Protein AF-0000000086881041 (afdb_homodimer)

Organism: NCBI:txid248903

Structure (mmCIF, N/CA/C/O backbone):
data_AF-0000000086881041-model_v1
#
loop_
_entity.id
_entity.type
_entity.pdbx_description
1 polymer 'MvdD-like pre-ATP grasp domain-containing protein'
#
loop_
_atom_site.group_PDB
_atom_site.id
_atom_site.type_symbol
_atom_site.label_atom_id
_atom_site.label_alt_id
_atom_site.label_comp_id
_atom_site.label_asym_id
_atom_site.label_entity_id
_atom_site.label_seq_id
_atom_site.pdbx_PDB_ins_code
_atom_site.Cartn_x
_atom_site.Cartn_y
_atom_site.Cartn_z
_atom_site.occupancy
_atom_site.B_iso_or_equiv
_atom_site.auth_seq_id
_atom_site.auth_comp_id
_atom_site.auth_asym_id
_atom_site.auth_atom_id
_atom_site.pdbx_PDB_model_num
ATOM 1 N N . MET A 1 1 ? 28.984 9.031 -11.016 1 72.25 1 MET A N 1
ATOM 2 C CA . MET A 1 1 ? 28.688 7.617 -10.789 1 72.25 1 MET A CA 1
ATOM 3 C C . MET A 1 1 ? 27.203 7.406 -10.477 1 72.25 1 MET A C 1
ATOM 5 O O . MET A 1 1 ? 26.594 8.227 -9.805 1 72.25 1 MET A O 1
ATOM 9 N N . LYS A 1 2 ? 26.5 6.496 -11.297 1 84.38 2 LYS A N 1
ATOM 10 C CA . LYS A 1 2 ? 25.109 6.172 -11.047 1 84.38 2 LYS A CA 1
ATOM 11 C C . LYS A 1 2 ? 24.969 5.215 -9.859 1 84.38 2 LYS A C 1
ATOM 13 O O . LYS A 1 2 ? 25.344 4.039 -9.961 1 84.38 2 LYS A O 1
ATOM 18 N N . ASN A 1 3 ? 24.594 5.758 -8.703 1 89 3 ASN A N 1
ATOM 19 C CA . ASN A 1 3 ? 24.5 4.992 -7.465 1 89 3 ASN A CA 1
ATOM 20 C C . ASN A 1 3 ? 23.125 4.363 -7.289 1 89 3 ASN A C 1
ATOM 22 O O . ASN A 1 3 ? 22.109 5.051 -7.402 1 89 3 ASN A O 1
ATOM 26 N N . ILE A 1 4 ? 23.25 3.047 -7.078 1 95 4 ILE A N 1
ATOM 27 C CA . ILE A 1 4 ? 22.031 2.309 -6.809 1 95 4 ILE A CA 1
ATOM 28 C C . ILE A 1 4 ? 21.891 2.064 -5.309 1 95 4 ILE A C 1
ATOM 30 O O . ILE A 1 4 ? 22.797 1.52 -4.676 1 95 4 ILE A O 1
ATOM 34 N N . LEU A 1 5 ? 20.844 2.559 -4.711 1 96 5 LEU A N 1
ATOM 35 C CA . LEU A 1 5 ? 20.531 2.266 -3.316 1 96 5 LEU A CA 1
ATOM 36 C C . LEU A 1 5 ? 19.703 0.99 -3.203 1 96 5 LEU A C 1
ATOM 38 O O . LEU A 1 5 ? 18.625 0.893 -3.789 1 96 5 LEU A O 1
ATOM 42 N N . VAL A 1 6 ? 20.219 0.013 -2.48 1 97.12 6 VAL A N 1
ATOM 43 C CA . VAL A 1 6 ? 19.453 -1.205 -2.209 1 97.12 6 VAL A CA 1
ATOM 44 C C . VAL A 1 6 ? 18.844 -1.134 -0.811 1 97.12 6 VAL A C 1
ATOM 46 O O . VAL A 1 6 ? 19.562 -0.887 0.169 1 97.12 6 VAL A O 1
ATOM 49 N N . ILE A 1 7 ? 17.578 -1.234 -0.721 1 97.56 7 ILE A N 1
ATOM 50 C CA . ILE A 1 7 ? 16.875 -1.309 0.555 1 97.56 7 ILE A CA 1
ATOM 51 C C . ILE A 1 7 ? 16.438 -2.75 0.823 1 97.56 7 ILE A C 1
ATOM 53 O O . ILE A 1 7 ? 15.602 -3.295 0.106 1 97.56 7 ILE A O 1
ATOM 57 N N . THR A 1 8 ? 17.016 -3.383 1.777 1 97.31 8 THR A N 1
ATOM 58 C CA . THR A 1 8 ? 16.828 -4.805 2.043 1 97.31 8 THR A CA 1
ATOM 59 C C . THR A 1 8 ? 17.203 -5.141 3.482 1 97.31 8 THR A C 1
ATOM 61 O O . THR A 1 8 ? 16.828 -4.418 4.41 1 97.31 8 THR A O 1
ATOM 64 N N . HIS A 1 9 ? 17.812 -6.32 3.686 1 96.69 9 HIS A N 1
ATOM 65 C CA . HIS A 1 9 ? 18.297 -6.742 4.992 1 96.69 9 HIS A CA 1
ATOM 66 C C . HIS A 1 9 ? 19.703 -7.336 4.895 1 96.69 9 HIS A C 1
ATOM 68 O O . HIS A 1 9 ? 20.172 -7.664 3.799 1 96.69 9 HIS A O 1
ATOM 74 N N . SER A 1 10 ? 20.312 -7.57 6.004 1 96.31 10 SER A N 1
ATOM 75 C CA . SER A 1 10 ? 21.719 -7.906 6.066 1 96.31 10 SER A CA 1
ATOM 76 C C . SER A 1 10 ? 21.984 -9.32 5.551 1 96.31 10 SER A C 1
ATOM 78 O O . SER A 1 10 ? 23.094 -9.633 5.117 1 96.31 10 SER A O 1
ATOM 80 N N . LYS A 1 11 ? 20.953 -10.148 5.5 1 96.12 11 LYS A N 1
ATOM 81 C CA . LYS A 1 11 ? 21.141 -11.547 5.129 1 96.12 11 LYS A CA 1
ATOM 82 C C . LYS A 1 11 ? 20.672 -11.797 3.697 1 96.12 11 LYS A C 1
ATOM 84 O O . LYS A 1 11 ? 20.484 -12.945 3.299 1 96.12 11 LYS A O 1
ATOM 89 N N . ASP A 1 12 ? 20.484 -10.742 2.984 1 96.31 12 ASP A N 1
ATOM 90 C CA . ASP A 1 12 ? 20.047 -10.898 1.601 1 96.31 12 ASP A CA 1
ATOM 91 C C . ASP A 1 12 ? 21.203 -11.336 0.704 1 96.31 12 ASP A C 1
ATOM 93 O O . ASP A 1 12 ? 21.953 -10.5 0.203 1 96.31 12 ASP A O 1
ATOM 97 N N . TYR A 1 13 ? 21.234 -12.57 0.403 1 96.75 13 TYR A N 1
ATOM 98 C CA . TYR A 1 13 ? 22.328 -13.164 -0.373 1 96.75 13 TYR A CA 1
ATOM 99 C C . TYR A 1 13 ? 22.297 -12.664 -1.813 1 96.75 13 TYR A C 1
ATOM 101 O O . TYR A 1 13 ? 23.344 -12.492 -2.436 1 96.75 13 TYR A O 1
ATOM 109 N N . THR A 1 14 ? 21.156 -12.438 -2.342 1 97.25 14 THR A N 1
ATOM 110 C CA . THR A 1 14 ? 21.031 -11.945 -3.707 1 97.25 14 THR A CA 1
ATOM 111 C C . THR A 1 14 ? 21.719 -10.594 -3.861 1 97.25 14 THR A C 1
ATOM 113 O O . THR A 1 14 ? 22.438 -10.359 -4.84 1 97.25 14 THR A O 1
ATOM 116 N N . VAL A 1 15 ? 21.578 -9.742 -2.9 1 96.81 15 VAL A N 1
ATOM 117 C CA . VAL A 1 15 ? 22.172 -8.414 -2.971 1 96.81 15 VAL A CA 1
ATOM 118 C C . VAL A 1 15 ? 23.688 -8.531 -2.785 1 96.81 15 VAL A C 1
ATOM 120 O O . VAL A 1 15 ? 24.453 -7.809 -3.432 1 96.81 15 VAL A O 1
ATOM 123 N N . THR A 1 16 ? 24.125 -9.461 -1.889 1 97 16 THR A N 1
ATOM 124 C CA . THR A 1 16 ? 25.562 -9.703 -1.746 1 97 16 THR A CA 1
ATOM 125 C C . THR A 1 16 ? 26.172 -10.109 -3.082 1 97 16 THR A C 1
ATOM 127 O O . THR A 1 16 ? 27.25 -9.641 -3.445 1 97 16 THR A O 1
ATOM 130 N N . TYR A 1 17 ? 25.469 -10.938 -3.781 1 97.19 17 TYR A N 1
ATOM 131 C CA . TYR A 1 17 ? 25.891 -11.375 -5.109 1 97.19 17 TYR A CA 1
ATOM 132 C C . TYR A 1 17 ? 25.984 -10.188 -6.062 1 97.19 17 TYR A C 1
ATOM 134 O O . TYR A 1 17 ? 26.984 -10.039 -6.777 1 97.19 17 TYR A O 1
ATOM 142 N N . LEU A 1 18 ? 25.016 -9.305 -6.117 1 96.88 18 LEU A N 1
ATOM 143 C CA . LEU A 1 18 ? 24.984 -8.141 -6.996 1 96.88 18 LEU A CA 1
ATOM 144 C C . LEU A 1 18 ? 26.109 -7.18 -6.66 1 96.88 18 LEU A C 1
ATOM 146 O O . LEU A 1 18 ? 26.75 -6.625 -7.559 1 96.88 18 LEU A O 1
ATOM 150 N N . GLU A 1 19 ? 26.359 -6.984 -5.367 1 95.44 19 GLU A N 1
ATOM 151 C CA . GLU A 1 19 ? 27.422 -6.09 -4.91 1 95.44 19 GLU A CA 1
ATOM 152 C C . GLU A 1 19 ? 28.797 -6.566 -5.387 1 95.44 19 GLU A C 1
ATOM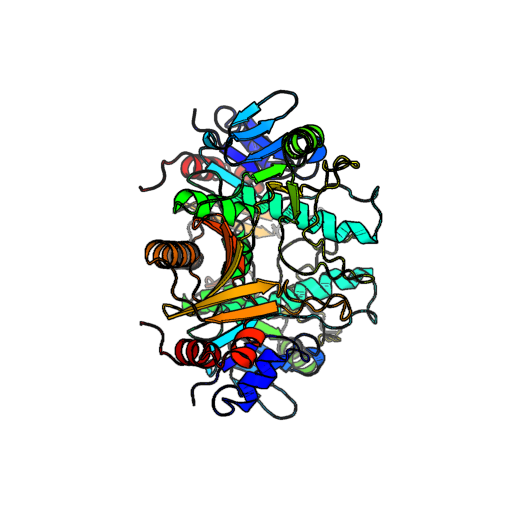 154 O O . GLU A 1 19 ? 29.656 -5.75 -5.719 1 95.44 19 GLU A O 1
ATOM 159 N N . LYS A 1 20 ? 28.969 -7.816 -5.359 1 95.88 20 LYS A N 1
ATOM 160 C CA . LYS A 1 20 ? 30.25 -8.383 -5.805 1 95.88 20 LYS A CA 1
ATOM 161 C C . LYS A 1 20 ? 30.391 -8.273 -7.316 1 95.88 20 LYS A C 1
ATOM 163 O O . LYS A 1 20 ? 31.453 -7.863 -7.812 1 95.88 20 LYS A O 1
ATOM 168 N N . LYS A 1 21 ? 29.375 -8.602 -8.023 1 95.88 21 LYS A N 1
ATOM 169 C CA . LYS A 1 21 ? 29.422 -8.656 -9.484 1 95.88 21 LYS A CA 1
ATOM 170 C C . LYS A 1 21 ? 29.422 -7.254 -10.086 1 95.88 21 LYS A C 1
ATOM 172 O O . LYS A 1 21 ? 30.031 -7.02 -11.133 1 95.88 21 LYS A O 1
ATOM 177 N N . TYR A 1 22 ? 28.734 -6.344 -9.453 1 95.69 22 TYR A N 1
ATOM 178 C CA . TYR A 1 22 ? 28.562 -4.992 -9.969 1 95.69 22 TYR A CA 1
ATOM 179 C C . TYR A 1 22 ? 29.016 -3.959 -8.945 1 95.69 22 TYR A C 1
ATOM 181 O O . TYR A 1 22 ? 28.312 -2.98 -8.688 1 95.69 22 TYR A O 1
ATOM 189 N N . SER A 1 23 ? 30.094 -4.09 -8.359 1 92.12 23 SER A N 1
ATOM 190 C CA . SER A 1 23 ? 30.609 -3.312 -7.234 1 92.12 23 SER A CA 1
ATOM 191 C C . SER A 1 23 ? 30.656 -1.824 -7.562 1 92.12 23 SER A C 1
ATOM 193 O O . SER A 1 23 ? 30.516 -0.982 -6.676 1 92.12 23 SER A O 1
ATOM 195 N N . GLU A 1 24 ? 30.719 -1.473 -8.797 1 91 24 GLU A N 1
ATOM 196 C CA . GLU A 1 24 ? 30.812 -0.078 -9.219 1 91 24 GLU A CA 1
ATOM 197 C C . GLU A 1 24 ? 29.484 0.646 -9.023 1 91 24 GLU A C 1
ATOM 199 O O . GLU A 1 24 ? 29.453 1.865 -8.844 1 91 24 GLU A O 1
ATOM 204 N N . PHE A 1 25 ? 28.422 -0.096 -9.016 1 89.25 25 PHE A N 1
ATOM 205 C CA . PHE A 1 25 ? 27.094 0.539 -9.031 1 89.25 25 PHE A CA 1
ATOM 206 C C . PHE A 1 25 ? 26.375 0.325 -7.703 1 89.25 25 PHE A C 1
ATOM 208 O O . PHE A 1 25 ? 25.516 1.114 -7.328 1 89.25 25 PHE A O 1
ATOM 215 N N . PHE A 1 26 ? 26.625 -0.799 -7.066 1 85.62 26 PHE A N 1
ATOM 216 C CA . PHE A 1 26 ? 25.969 -1.157 -5.82 1 85.62 26 PHE A CA 1
ATOM 217 C C . PHE A 1 26 ? 26.797 -0.728 -4.617 1 85.62 26 PHE A C 1
ATOM 219 O O . PHE A 1 26 ? 27.344 -1.569 -3.902 1 85.62 26 PHE A O 1
ATOM 226 N N . THR A 1 27 ? 26.719 0.607 -4.34 1 75.56 27 THR A N 1
ATOM 227 C CA . THR A 1 27 ? 27.609 1.139 -3.314 1 75.56 27 THR A CA 1
ATOM 228 C C . THR A 1 27 ? 26.844 1.46 -2.039 1 75.56 27 THR A C 1
ATOM 230 O O . THR A 1 27 ? 27.438 1.771 -1.006 1 75.56 27 THR A O 1
ATOM 233 N N . LEU A 1 28 ? 25.547 1.315 -2.105 1 87.44 28 LEU A N 1
ATOM 234 C CA . LEU A 1 28 ? 24.766 1.685 -0.928 1 87.44 28 LEU A CA 1
ATOM 235 C C . LEU A 1 28 ? 23.719 0.625 -0.617 1 87.44 28 LEU A C 1
ATOM 237 O O . LEU A 1 28 ? 22.844 0.354 -1.441 1 87.44 28 LEU A O 1
ATOM 241 N N . ARG A 1 29 ? 23.891 -0.01 0.451 1 93.81 29 ARG A N 1
ATOM 242 C CA . ARG A 1 29 ? 22.922 -0.977 0.95 1 93.81 29 ARG A CA 1
ATOM 243 C C . ARG A 1 29 ? 22.359 -0.542 2.299 1 93.81 29 ARG A C 1
ATOM 245 O O . ARG A 1 29 ? 23.109 -0.238 3.225 1 93.81 29 ARG A O 1
ATOM 252 N N . LEU A 1 30 ? 21.125 -0.328 2.367 1 95.81 30 LEU A N 1
ATOM 253 C CA . LEU A 1 30 ? 20.422 -0.024 3.609 1 95.81 30 LEU A CA 1
ATOM 254 C C . LEU A 1 30 ? 19.781 -1.277 4.191 1 95.81 30 LEU A C 1
ATOM 256 O O . LEU A 1 30 ? 18.75 -1.729 3.709 1 95.81 30 LEU A O 1
ATOM 260 N N . ASN A 1 31 ? 20.453 -1.871 5.203 1 96.31 31 ASN A N 1
ATOM 261 C CA . ASN A 1 31 ? 19.922 -3.027 5.918 1 96.31 31 ASN A CA 1
ATOM 262 C C . ASN A 1 31 ? 18.938 -2.611 7.004 1 96.31 31 ASN A C 1
ATOM 264 O O . ASN A 1 31 ? 19.344 -2.193 8.094 1 96.31 31 ASN A O 1
ATOM 268 N N . ILE A 1 32 ? 17.688 -2.857 6.746 1 95.88 32 ILE A N 1
ATOM 269 C CA . ILE A 1 32 ? 16.641 -2.352 7.645 1 95.88 32 ILE A CA 1
ATOM 270 C C . ILE A 1 32 ? 16.703 -3.109 8.969 1 95.88 32 ILE A C 1
ATOM 272 O O . ILE A 1 32 ? 16.406 -2.545 10.023 1 95.88 32 ILE A O 1
ATOM 276 N N . ASP A 1 33 ? 17.094 -4.398 8.961 1 95.19 33 ASP A N 1
ATOM 277 C CA . ASP A 1 33 ? 17.234 -5.18 10.188 1 95.19 33 ASP A CA 1
ATOM 278 C C . ASP A 1 33 ? 18.328 -4.617 11.086 1 95.19 33 ASP A C 1
ATOM 280 O O . ASP A 1 33 ? 18.422 -4.977 12.258 1 95.19 33 ASP A O 1
ATOM 284 N N . GLN A 1 34 ? 19.188 -3.744 10.523 1 95.38 34 GLN A N 1
ATOM 285 C CA . GLN A 1 34 ? 20.25 -3.066 11.25 1 95.38 34 GLN A CA 1
ATOM 286 C C . GLN A 1 34 ? 20.109 -1.551 11.141 1 95.38 34 GLN A C 1
ATOM 288 O O . GLN A 1 34 ? 21.109 -0.841 10.992 1 95.38 34 GLN A O 1
ATOM 293 N N . ILE A 1 35 ? 18.891 -1.107 11.195 1 94.69 35 ILE A N 1
ATOM 294 C CA . ILE A 1 35 ? 18.578 0.294 10.945 1 94.69 35 ILE A CA 1
ATOM 295 C C . ILE A 1 35 ? 19.328 1.181 11.938 1 94.69 35 ILE A C 1
ATOM 297 O O . ILE A 1 35 ? 19.672 2.322 11.625 1 94.69 35 ILE A O 1
ATOM 301 N N . ASN A 1 36 ? 19.594 0.686 13.141 1 92.31 36 ASN A N 1
ATOM 302 C CA . ASN A 1 36 ? 20.266 1.448 14.195 1 92.31 36 ASN A CA 1
ATOM 303 C C . ASN A 1 36 ? 21.719 1.738 13.836 1 92.31 36 ASN A C 1
ATOM 305 O O . ASN A 1 36 ? 22.359 2.564 14.477 1 92.31 36 ASN A O 1
ATOM 309 N N . SER A 1 37 ? 22.219 1.132 12.797 1 93 37 SER A N 1
ATOM 310 C CA . SER A 1 37 ? 23.594 1.361 12.367 1 93 37 SER A CA 1
ATOM 311 C C . SER A 1 37 ? 23.688 2.514 11.375 1 93 37 SER A C 1
ATOM 313 O O . SER A 1 37 ? 24.766 2.865 10.906 1 93 37 SER A O 1
ATOM 315 N N . TYR A 1 38 ? 22.578 3.127 11.062 1 94.69 38 TYR A N 1
ATOM 316 C CA . TYR A 1 38 ? 22.5 4.203 10.086 1 94.69 38 TYR A CA 1
ATOM 317 C C . TYR A 1 38 ? 21.953 5.48 10.711 1 94.69 38 TYR A C 1
ATOM 319 O O . TYR A 1 38 ? 21.172 5.426 11.656 1 94.69 38 TYR A O 1
ATOM 327 N N . GLN A 1 39 ? 22.469 6.551 10.242 1 95.5 39 GLN A N 1
ATOM 328 C CA . GLN A 1 39 ? 21.844 7.852 10.461 1 95.5 39 GLN A CA 1
ATOM 329 C C . GLN A 1 39 ? 21.125 8.336 9.211 1 95.5 39 GLN A C 1
ATOM 331 O O . GLN A 1 39 ? 21.75 8.594 8.18 1 95.5 39 GLN A O 1
ATOM 336 N N . ILE A 1 40 ? 19.844 8.422 9.336 1 96.81 40 ILE A N 1
ATOM 337 C CA . ILE A 1 40 ? 19.031 8.852 8.195 1 96.81 40 ILE A CA 1
ATOM 338 C C . ILE A 1 40 ? 18.391 10.203 8.5 1 96.81 40 ILE A C 1
ATOM 340 O O . ILE A 1 40 ? 17.734 10.367 9.531 1 96.81 40 ILE A O 1
ATOM 344 N N . ASN A 1 41 ? 18.609 11.133 7.652 1 96.75 41 ASN A N 1
ATOM 345 C CA . ASN A 1 41 ? 18.016 12.461 7.754 1 96.75 41 ASN A CA 1
ATOM 346 C C . ASN A 1 41 ? 17.297 12.852 6.465 1 96.75 41 ASN A C 1
ATOM 348 O O . ASN A 1 41 ? 17.859 12.75 5.379 1 96.75 41 ASN A O 1
ATOM 352 N N . ILE A 1 42 ? 16.078 13.227 6.59 1 96.81 42 ILE A N 1
ATOM 353 C CA . ILE A 1 42 ? 15.312 13.789 5.488 1 96.81 42 ILE A CA 1
ATOM 354 C C . ILE A 1 42 ? 14.781 15.164 5.883 1 96.81 42 ILE A C 1
ATOM 356 O O . ILE A 1 42 ? 13.914 15.273 6.754 1 96.81 42 ILE A O 1
ATOM 360 N N . SER A 1 43 ? 15.305 16.141 5.316 1 92 43 SER A N 1
ATOM 361 C CA . SER A 1 43 ? 14.906 17.516 5.605 1 92 43 SER A CA 1
ATOM 362 C C . SER A 1 43 ? 14.836 18.359 4.332 1 92 43 SER A C 1
ATOM 364 O O . SER A 1 43 ? 15.164 17.875 3.246 1 92 43 SER A O 1
ATOM 366 N N . ASP A 1 44 ? 14.312 19.562 4.488 1 81.25 44 ASP A N 1
ATOM 367 C CA . ASP A 1 44 ? 14.266 20.484 3.367 1 81.25 44 ASP A CA 1
ATOM 368 C C . ASP A 1 44 ? 15.672 20.953 2.979 1 81.25 44 ASP A C 1
ATOM 370 O O . ASP A 1 44 ? 15.945 21.188 1.799 1 81.25 44 ASP A O 1
ATOM 374 N N . ALA A 1 45 ? 16.469 21.062 3.99 1 78.56 45 ALA A N 1
ATOM 375 C CA . ALA A 1 45 ? 17.797 21.609 3.777 1 78.56 45 ALA A CA 1
ATOM 376 C C . ALA A 1 45 ? 18.766 20.547 3.289 1 78.56 45 ALA A C 1
ATOM 378 O O . ALA A 1 45 ? 19.594 20.797 2.408 1 78.56 45 ALA A O 1
ATOM 379 N N . TYR A 1 46 ? 18.672 19.375 3.84 1 85.94 46 TYR A N 1
ATOM 380 C CA . TYR A 1 46 ? 19.562 18.297 3.459 1 85.94 46 TYR A CA 1
ATOM 381 C C . TYR A 1 46 ? 18.906 16.938 3.699 1 85.94 46 TYR A C 1
ATOM 383 O O . TYR A 1 46 ? 18.062 16.797 4.582 1 85.94 46 TYR A O 1
ATOM 391 N N . SER A 1 47 ? 19.172 15.93 2.914 1 94.12 47 SER A N 1
ATOM 392 C CA . SER A 1 47 ? 18.766 14.547 3.094 1 94.12 47 SER A CA 1
ATOM 393 C C . SER A 1 47 ? 19.922 13.586 2.826 1 94.12 47 SER A C 1
ATOM 395 O O . SER A 1 47 ? 20.531 13.617 1.747 1 94.12 47 SER A O 1
ATOM 397 N N . ASN A 1 48 ? 20.234 12.82 3.852 1 96 48 ASN A N 1
ATOM 398 C CA . ASN A 1 48 ? 21.375 11.93 3.699 1 96 48 ASN A CA 1
ATOM 399 C C . ASN A 1 48 ? 21.219 10.672 4.551 1 96 48 ASN A C 1
ATOM 401 O O . ASN A 1 48 ? 20.344 10.602 5.414 1 96 48 ASN A O 1
ATOM 405 N N . ILE A 1 49 ? 21.938 9.711 4.23 1 95.25 49 ILE A N 1
ATOM 406 C CA . ILE A 1 49 ? 22.188 8.508 5.02 1 95.25 49 ILE A CA 1
ATOM 407 C C . ILE A 1 49 ? 23.672 8.43 5.383 1 95.25 49 ILE A C 1
ATOM 409 O O . ILE A 1 49 ? 24.547 8.453 4.504 1 95.25 49 ILE A O 1
ATOM 413 N N . ILE A 1 50 ? 23.906 8.398 6.672 1 94.62 50 ILE A N 1
ATOM 414 C CA . ILE A 1 50 ? 25.281 8.352 7.152 1 94.62 50 ILE A CA 1
ATOM 415 C C . ILE A 1 50 ? 25.562 7.004 7.82 1 94.62 50 ILE A C 1
ATOM 417 O O . ILE A 1 50 ? 24.734 6.52 8.609 1 94.62 50 ILE A O 1
ATOM 421 N N . THR A 1 51 ? 26.594 6.398 7.395 1 90.56 51 THR A N 1
ATOM 422 C CA . THR A 1 51 ? 27.141 5.219 8.055 1 90.56 51 THR A CA 1
ATOM 423 C C . THR A 1 51 ? 28.516 5.512 8.633 1 90.56 51 THR A C 1
ATOM 425 O O . THR A 1 51 ? 28.984 6.652 8.586 1 90.56 51 THR A O 1
ATOM 428 N N . ASP A 1 52 ? 29.094 4.441 9.234 1 87 52 ASP A N 1
ATOM 429 C CA . ASP A 1 52 ? 30.453 4.613 9.758 1 87 52 ASP A CA 1
ATOM 430 C C . ASP A 1 52 ? 31.438 4.906 8.625 1 87 52 ASP A C 1
ATOM 432 O O . ASP A 1 52 ? 32.5 5.523 8.859 1 87 52 ASP A O 1
ATOM 436 N N . HIS A 1 53 ? 31.047 4.574 7.41 1 85.19 53 HIS A N 1
ATOM 437 C CA . HIS A 1 53 ? 32.031 4.602 6.336 1 85.19 53 HIS A CA 1
ATOM 438 C C . HIS A 1 53 ? 31.641 5.602 5.25 1 85.19 53 HIS A C 1
ATOM 440 O O . HIS A 1 53 ? 32.469 5.996 4.43 1 85.19 53 HIS A O 1
ATOM 446 N N . GLN A 1 54 ? 30.359 6 5.266 1 87.25 54 GLN A N 1
ATOM 447 C CA . GLN A 1 54 ? 29.922 6.812 4.133 1 87.25 54 GLN A CA 1
ATOM 448 C C . GLN A 1 54 ? 28.844 7.812 4.551 1 87.25 54 GLN A C 1
ATOM 450 O O . GLN A 1 54 ? 28.125 7.586 5.527 1 87.25 54 GLN A O 1
ATOM 455 N N . ASP A 1 55 ? 28.812 8.969 3.953 1 92.19 55 ASP A N 1
ATOM 456 C CA . ASP A 1 55 ? 27.75 9.969 3.959 1 92.19 55 ASP A CA 1
ATOM 457 C C . ASP A 1 55 ? 27.172 10.164 2.559 1 92.19 55 ASP A C 1
ATOM 459 O O . ASP A 1 55 ? 27.812 10.758 1.69 1 92.19 55 ASP A O 1
ATOM 463 N N . ILE A 1 56 ? 26.016 9.695 2.408 1 90.19 56 ILE A N 1
ATOM 464 C CA . ILE A 1 56 ? 25.406 9.688 1.078 1 90.19 56 ILE A CA 1
ATOM 465 C C . ILE A 1 56 ? 24.266 10.703 1.025 1 90.19 56 ILE A C 1
ATOM 467 O O . ILE A 1 56 ? 23.297 10.594 1.782 1 90.19 56 ILE A O 1
ATOM 471 N N . ALA A 1 57 ? 24.438 11.633 0.141 1 93.19 57 ALA A N 1
ATOM 472 C CA . ALA A 1 57 ? 23.328 12.531 -0.128 1 93.19 57 ALA A CA 1
ATOM 473 C C . ALA A 1 57 ? 22.203 11.805 -0.87 1 93.19 57 ALA A C 1
ATOM 475 O O . ALA A 1 57 ? 22.453 11.148 -1.889 1 93.19 57 ALA A O 1
ATOM 476 N N . LEU A 1 58 ? 21 11.875 -0.387 1 93.25 58 LEU A N 1
ATOM 477 C CA . LEU A 1 58 ? 19.891 11.148 -0.974 1 93.25 58 LEU A CA 1
ATOM 478 C C . LEU A 1 58 ? 19.609 11.625 -2.396 1 93.25 58 LEU A C 1
ATOM 480 O O . LEU A 1 58 ? 19.156 10.852 -3.238 1 93.25 58 LEU A O 1
ATOM 484 N N . ASN A 1 59 ? 19.922 12.891 -2.725 1 90.62 59 ASN A N 1
ATOM 485 C CA . ASN A 1 59 ? 19.734 13.438 -4.066 1 90.62 59 ASN A CA 1
ATOM 486 C C . ASN A 1 59 ? 20.688 12.797 -5.07 1 90.62 59 ASN A C 1
ATOM 488 O O . ASN A 1 59 ? 20.5 12.93 -6.281 1 90.62 59 ASN A O 1
ATOM 492 N N . ASP A 1 60 ? 21.719 12.094 -4.582 1 90.5 60 ASP A N 1
ATOM 493 C CA . ASP A 1 60 ? 22.688 11.469 -5.461 1 90.5 60 ASP A CA 1
ATOM 494 C C . ASP A 1 60 ? 22.281 10.031 -5.805 1 90.5 60 ASP A C 1
ATOM 496 O O . ASP A 1 60 ? 22.953 9.367 -6.602 1 90.5 60 ASP A O 1
ATOM 500 N N . VAL A 1 61 ? 21.25 9.555 -5.254 1 93.88 61 VAL A N 1
ATOM 501 C CA . VAL A 1 61 ? 20.766 8.211 -5.551 1 93.88 61 VAL A CA 1
ATOM 502 C C . VAL A 1 61 ? 20.156 8.172 -6.949 1 93.88 61 VAL A C 1
ATOM 504 O O . VAL A 1 61 ? 19.188 8.875 -7.227 1 93.88 61 VAL A O 1
ATOM 507 N N . HIS A 1 62 ? 20.734 7.348 -7.789 1 94.81 62 HIS A N 1
ATOM 508 C CA . HIS A 1 62 ? 20.281 7.266 -9.172 1 94.81 62 HIS A CA 1
ATOM 509 C C . HIS A 1 62 ? 19.047 6.375 -9.289 1 94.81 62 HIS A C 1
ATOM 511 O O . HIS A 1 62 ? 18.094 6.723 -9.992 1 94.81 62 HIS A O 1
ATOM 517 N N . ALA A 1 63 ? 19.062 5.242 -8.602 1 96.38 63 ALA A N 1
ATOM 518 C CA . ALA A 1 63 ? 17.969 4.27 -8.648 1 96.38 63 ALA A CA 1
ATOM 519 C C . ALA A 1 63 ? 17.875 3.488 -7.348 1 96.38 63 ALA A C 1
ATOM 521 O O . ALA A 1 63 ? 18.781 3.537 -6.516 1 96.38 63 ALA A O 1
ATOM 522 N N . VAL A 1 64 ? 16.766 2.818 -7.195 1 97.06 64 VAL A N 1
ATOM 523 C CA . VAL A 1 64 ? 16.531 2.076 -5.965 1 97.06 64 VAL A CA 1
ATOM 524 C C . VAL A 1 64 ? 16.156 0.633 -6.293 1 97.06 64 VAL A C 1
ATOM 526 O O . VAL A 1 64 ? 15.391 0.38 -7.227 1 97.06 64 VAL A O 1
ATOM 529 N N . TYR A 1 65 ? 16.766 -0.31 -5.66 1 97.69 65 TYR A N 1
ATOM 530 C CA . TYR A 1 65 ? 16.328 -1.702 -5.625 1 97.69 65 TYR A CA 1
ATOM 531 C C . TYR A 1 65 ? 15.758 -2.057 -4.258 1 97.69 65 TYR A C 1
ATOM 533 O O . TYR A 1 65 ? 16.5 -2.316 -3.312 1 97.69 65 TYR A O 1
ATOM 541 N N . TYR A 1 66 ? 14.445 -2.006 -4.176 1 97.56 66 TYR A N 1
ATOM 542 C CA . TYR A 1 66 ? 13.688 -2.311 -2.963 1 97.56 66 TYR A CA 1
ATOM 543 C C . TYR A 1 66 ? 13.281 -3.777 -2.928 1 97.56 66 TYR A C 1
ATOM 545 O O . TYR A 1 66 ? 12.469 -4.223 -3.744 1 97.56 66 TYR A O 1
ATOM 553 N N . ARG A 1 67 ? 13.836 -4.492 -1.976 1 94.62 67 ARG A N 1
ATOM 554 C CA . ARG A 1 67 ? 13.477 -5.906 -1.981 1 94.62 67 ARG A CA 1
ATOM 555 C C . ARG A 1 67 ? 13.695 -6.535 -0.611 1 94.62 67 ARG A C 1
ATOM 557 O O . ARG A 1 67 ? 14.656 -6.191 0.086 1 94.62 67 ARG A O 1
ATOM 564 N N . LYS A 1 68 ? 12.891 -7.383 -0.202 1 91.94 68 LYS A N 1
ATOM 565 C CA . LYS A 1 68 ? 12.945 -8.336 0.9 1 91.94 68 LYS A CA 1
ATOM 566 C C . LYS A 1 68 ? 13.336 -7.648 2.205 1 91.94 68 LYS A C 1
ATOM 568 O O . LYS A 1 68 ? 14.281 -8.07 2.881 1 91.94 68 LYS A O 1
ATOM 573 N N . VAL A 1 69 ? 12.586 -6.668 2.637 1 91.94 69 VAL A N 1
ATOM 574 C CA . VAL A 1 69 ? 12.867 -5.918 3.855 1 91.94 69 VAL A CA 1
ATOM 575 C C . VAL A 1 69 ? 12.594 -6.793 5.078 1 91.94 69 VAL A C 1
ATOM 577 O O . VAL A 1 69 ? 11.609 -7.531 5.109 1 91.94 69 VAL A O 1
ATOM 580 N N . ALA A 1 70 ? 13.508 -6.809 6.016 1 90.31 70 ALA A N 1
ATOM 581 C CA . ALA A 1 70 ? 13.336 -7.43 7.324 1 90.31 70 ALA A CA 1
ATOM 582 C C . ALA A 1 70 ? 13.547 -6.418 8.445 1 90.31 70 ALA A C 1
ATOM 584 O O . ALA A 1 70 ? 14.43 -5.559 8.359 1 90.31 70 ALA A O 1
ATOM 585 N N . TYR A 1 71 ? 12.797 -6.531 9.422 1 86.94 71 TYR A N 1
ATOM 586 C CA . TYR A 1 71 ? 12.867 -5.555 10.5 1 86.94 71 TYR A CA 1
ATOM 587 C C . TYR A 1 71 ? 13.781 -6.043 11.617 1 86.94 71 TYR A C 1
ATOM 589 O O . TYR A 1 71 ? 14.062 -7.238 11.719 1 86.94 71 TYR A O 1
ATOM 597 N N . PRO A 1 72 ? 14.258 -5.07 12.383 1 91.56 72 PRO A N 1
ATOM 598 C CA . PRO A 1 72 ? 15.148 -5.453 13.484 1 91.56 72 PRO A CA 1
ATOM 599 C C . PRO A 1 72 ? 14.422 -6.207 14.594 1 91.56 72 PRO A C 1
ATOM 601 O O . PRO A 1 72 ? 13.188 -6.199 14.648 1 91.56 72 PRO A O 1
ATOM 604 N N . ASP A 1 73 ? 15.25 -6.906 15.359 1 88.62 73 ASP A N 1
ATOM 605 C CA . ASP A 1 73 ? 14.727 -7.512 16.578 1 88.62 73 ASP A CA 1
ATOM 606 C C . ASP A 1 73 ? 14.289 -6.441 17.578 1 88.62 73 ASP A C 1
ATOM 608 O O . ASP A 1 73 ? 15.109 -5.637 18.031 1 88.62 73 ASP A O 1
ATOM 612 N N . LEU A 1 74 ? 12.992 -6.41 17.891 1 88.19 74 LEU A N 1
ATOM 613 C CA . LEU A 1 74 ? 12.453 -5.383 18.781 1 88.19 74 LEU A CA 1
ATOM 614 C C . LEU A 1 74 ? 12.164 -5.957 20.172 1 88.19 74 LEU A C 1
ATOM 616 O O . LEU A 1 74 ? 11.398 -5.367 20.938 1 88.19 74 LEU A O 1
ATOM 620 N N . SER A 1 75 ? 12.758 -7.09 20.484 1 87.62 75 SER A N 1
ATOM 621 C CA . SER A 1 75 ? 12.484 -7.797 21.734 1 87.62 75 SER A CA 1
ATOM 622 C C . SER A 1 75 ? 12.883 -6.965 22.953 1 87.62 75 SER A C 1
ATOM 624 O O . SER A 1 75 ? 12.367 -7.164 24.047 1 87.62 75 SER A O 1
ATOM 626 N N . ASP A 1 76 ? 13.773 -6.016 22.766 1 86.62 76 ASP A N 1
ATOM 627 C CA . ASP A 1 76 ? 14.242 -5.176 23.859 1 86.62 76 ASP A CA 1
ATOM 628 C C . ASP A 1 76 ? 13.219 -4.098 24.203 1 86.62 76 ASP A C 1
ATOM 630 O O . ASP A 1 76 ? 13.328 -3.428 25.234 1 86.62 76 ASP A O 1
ATOM 634 N N . TYR A 1 77 ? 12.203 -3.986 23.391 1 85.31 77 TYR A N 1
ATOM 635 C CA . TYR A 1 77 ? 11.172 -2.982 23.625 1 85.31 77 TYR A CA 1
ATOM 636 C C . TYR A 1 77 ? 9.93 -3.609 24.25 1 85.31 77 TYR A C 1
ATOM 638 O O . TYR A 1 77 ? 9.719 -4.816 24.141 1 85.31 77 TYR A O 1
ATOM 646 N N . GLU A 1 78 ? 9.234 -2.75 24.938 1 83.31 78 GLU A N 1
ATOM 647 C CA . GLU A 1 78 ? 7.961 -3.201 25.484 1 83.31 78 GLU A CA 1
ATOM 648 C C . GLU A 1 78 ? 7.035 -3.736 24.406 1 83.31 78 GLU A C 1
ATOM 650 O O . GLU A 1 78 ? 6.926 -3.145 23.328 1 83.31 78 GLU A O 1
ATOM 655 N N . MET A 1 79 ? 6.414 -4.836 24.719 1 79.19 79 MET A N 1
ATOM 656 C CA . MET A 1 79 ? 5.566 -5.543 23.75 1 79.19 79 MET A CA 1
ATOM 657 C C . MET A 1 79 ? 4.523 -4.605 23.156 1 79.19 79 MET A C 1
ATOM 659 O O . MET A 1 79 ? 4.27 -4.645 21.953 1 79.19 79 MET A O 1
ATOM 663 N N . GLY A 1 80 ? 3.998 -3.773 23.969 1 74.62 80 GLY A N 1
ATOM 664 C CA . GLY A 1 80 ? 2.932 -2.887 23.531 1 74.62 80 GLY A CA 1
ATOM 665 C C . GLY A 1 80 ? 3.402 -1.83 22.547 1 74.62 80 GLY A C 1
ATOM 666 O O . GLY A 1 80 ? 2.602 -1.283 21.781 1 74.62 80 GLY A O 1
ATOM 667 N N . LEU A 1 81 ? 4.758 -1.604 22.453 1 81.06 81 LEU A N 1
ATOM 668 C CA . LEU A 1 81 ? 5.309 -0.539 21.625 1 81.06 81 LEU A CA 1
ATOM 669 C C . LEU A 1 81 ? 5.805 -1.092 20.297 1 81.06 81 LEU A C 1
ATOM 671 O O . LEU A 1 81 ? 6.031 -0.333 19.344 1 81.06 81 LEU A O 1
ATOM 675 N N . ARG A 1 82 ? 5.953 -2.381 20.266 1 83.62 82 ARG A N 1
ATOM 676 C CA . ARG A 1 82 ? 6.637 -3.01 19.141 1 83.62 82 ARG A CA 1
ATOM 677 C C . ARG A 1 82 ? 5.875 -2.783 17.844 1 83.62 82 ARG A C 1
ATOM 679 O O . ARG A 1 82 ? 6.473 -2.447 16.828 1 83.62 82 ARG A O 1
ATOM 686 N N . PRO A 1 83 ? 4.531 -2.875 17.859 1 79.44 83 PRO A N 1
ATOM 687 C CA . PRO A 1 83 ? 3.805 -2.633 16.609 1 79.44 83 PRO A CA 1
ATOM 688 C C . PRO A 1 83 ? 3.961 -1.2 16.109 1 79.44 83 PRO A C 1
ATOM 690 O O . PRO A 1 83 ? 4.035 -0.972 14.898 1 79.44 83 PRO A O 1
ATOM 693 N N . LEU A 1 84 ? 4.031 -0.293 17.016 1 82.19 84 LEU A N 1
ATOM 694 C CA . LEU A 1 84 ? 4.215 1.104 16.641 1 82.19 84 LEU A CA 1
ATOM 695 C C . LEU A 1 84 ? 5.59 1.323 16.016 1 82.19 84 LEU A C 1
ATOM 697 O O . LEU A 1 84 ? 5.711 2.006 14.992 1 82.19 84 LEU A O 1
ATOM 701 N N . ILE A 1 85 ? 6.562 0.746 16.625 1 86.62 85 ILE A N 1
ATOM 702 C CA . ILE A 1 85 ? 7.93 0.871 16.125 1 86.62 85 ILE A CA 1
ATOM 703 C C . ILE A 1 85 ? 8.031 0.27 14.727 1 86.62 85 ILE A C 1
ATOM 705 O O . ILE A 1 85 ? 8.594 0.884 13.82 1 86.62 85 ILE A O 1
ATOM 709 N N . ALA A 1 86 ? 7.426 -0.849 14.57 1 86.69 86 ALA A N 1
ATOM 710 C CA . ALA A 1 86 ? 7.445 -1.521 13.273 1 86.69 86 ALA A CA 1
ATOM 711 C C . ALA A 1 86 ? 6.754 -0.674 12.211 1 86.69 86 ALA A C 1
ATOM 713 O O . ALA A 1 86 ? 7.234 -0.572 11.078 1 86.69 86 ALA A O 1
ATOM 714 N N . LYS A 1 87 ? 5.664 -0.108 12.609 1 87.5 87 LYS A N 1
ATOM 715 C CA . LYS A 1 87 ? 4.898 0.733 11.695 1 87.5 87 LYS A CA 1
ATOM 716 C C . LYS A 1 87 ? 5.711 1.949 11.258 1 87.5 87 LYS A C 1
ATOM 718 O O . LYS A 1 87 ? 5.711 2.312 10.078 1 87.5 87 LYS A O 1
ATOM 723 N N . GLU A 1 88 ? 6.41 2.572 12.156 1 91.31 88 GLU A N 1
ATOM 724 C CA . GLU A 1 88 ? 7.227 3.74 11.844 1 91.31 88 GLU A CA 1
ATOM 725 C C . GLU A 1 88 ? 8.422 3.363 10.969 1 91.31 88 GLU A C 1
ATOM 727 O O . GLU A 1 88 ? 8.766 4.09 10.039 1 91.31 88 GLU A O 1
ATOM 732 N N . LEU A 1 89 ? 8.984 2.258 11.289 1 92.62 89 LEU A N 1
ATOM 733 C CA . LEU A 1 89 ? 10.109 1.778 10.484 1 92.62 89 LEU A CA 1
ATOM 734 C C . LEU A 1 89 ? 9.664 1.476 9.062 1 92.62 89 LEU A C 1
ATOM 736 O O . LEU A 1 89 ? 10.359 1.819 8.102 1 92.62 89 LEU A O 1
ATOM 740 N N . LEU A 1 90 ? 8.547 0.89 9 1 91.94 90 LEU A N 1
ATOM 741 C CA . LEU A 1 90 ? 7.996 0.599 7.684 1 91.94 90 LEU A CA 1
ATOM 742 C C . LEU A 1 90 ? 7.727 1.886 6.91 1 91.94 90 LEU A C 1
ATOM 744 O O . LEU A 1 90 ? 8.047 1.98 5.723 1 91.94 90 LEU A O 1
ATOM 748 N N . ALA A 1 91 ? 7.145 2.822 7.559 1 94.25 91 ALA A N 1
ATOM 749 C CA . ALA A 1 91 ? 6.836 4.098 6.918 1 94.25 91 ALA A CA 1
ATOM 750 C C . ALA A 1 91 ? 8.109 4.777 6.414 1 94.25 91 ALA A C 1
ATOM 752 O O . ALA A 1 91 ? 8.141 5.309 5.301 1 94.25 91 ALA A O 1
ATOM 753 N N . LEU A 1 92 ? 9.148 4.781 7.215 1 96.12 92 LEU A N 1
ATOM 754 C CA . LEU A 1 92 ? 10.43 5.34 6.789 1 96.12 92 LEU A CA 1
ATOM 755 C C . LEU A 1 92 ? 10.961 4.602 5.566 1 96.12 92 LEU A C 1
ATOM 757 O O . LEU A 1 92 ? 11.344 5.227 4.574 1 96.12 92 LEU A O 1
ATOM 761 N N . THR A 1 93 ? 10.93 3.307 5.664 1 96.5 93 THR A N 1
ATOM 762 C CA . THR A 1 93 ? 11.484 2.451 4.621 1 96.5 93 THR A CA 1
ATOM 763 C C . THR A 1 93 ? 10.742 2.646 3.307 1 96.5 93 THR A C 1
ATOM 765 O O . THR A 1 93 ? 11.352 2.885 2.266 1 96.5 93 THR A O 1
ATOM 768 N N . GLU A 1 94 ? 9.461 2.592 3.385 1 96.81 94 GLU A N 1
ATOM 769 C CA . GLU A 1 94 ? 8.648 2.754 2.182 1 96.81 94 GLU A CA 1
ATOM 770 C C . GLU A 1 94 ? 8.727 4.184 1.653 1 96.81 94 GLU A C 1
ATOM 772 O O . GLU A 1 94 ? 8.695 4.406 0.441 1 96.81 94 GLU A O 1
ATOM 777 N N . GLY A 1 95 ? 8.789 5.129 2.553 1 97.12 95 GLY A N 1
ATOM 778 C CA . GLY A 1 95 ? 8.961 6.508 2.127 1 97.12 95 GLY A CA 1
ATOM 779 C C . GLY A 1 95 ? 10.219 6.73 1.312 1 97.12 95 GLY A C 1
ATOM 780 O O . GLY A 1 95 ? 10.188 7.395 0.276 1 97.12 95 GLY A O 1
ATOM 781 N N . LEU A 1 96 ? 11.32 6.176 1.759 1 96.94 96 LEU A N 1
ATOM 782 C CA . LEU A 1 96 ? 12.57 6.254 1.021 1 96.94 96 LEU A CA 1
ATOM 783 C C . LEU A 1 96 ? 12.445 5.586 -0.344 1 96.94 96 LEU A C 1
ATOM 785 O O . LEU A 1 96 ? 12.789 6.184 -1.366 1 96.94 96 LEU A O 1
ATOM 789 N N . ALA A 1 97 ? 11.875 4.449 -0.352 1 97.38 97 ALA A N 1
ATOM 790 C CA . ALA A 1 97 ? 11.781 3.668 -1.583 1 97.38 97 ALA A CA 1
ATOM 791 C C . ALA A 1 97 ? 10.844 4.34 -2.586 1 97.38 97 ALA A C 1
ATOM 793 O O . ALA A 1 97 ? 11.047 4.23 -3.799 1 97.38 97 ALA A O 1
ATOM 794 N N . GLU A 1 98 ? 9.859 5.004 -2.092 1 97.12 98 GLU A N 1
ATOM 795 C CA . GLU A 1 98 ? 8.867 5.637 -2.957 1 97.12 98 GLU A CA 1
ATOM 796 C C . GLU A 1 98 ? 9.406 6.93 -3.559 1 97.12 98 GLU A C 1
ATOM 798 O O . GLU A 1 98 ? 8.953 7.363 -4.617 1 97.12 98 GLU A O 1
ATOM 803 N N . THR A 1 99 ? 10.422 7.547 -2.922 1 95.81 99 THR A N 1
ATOM 804 C CA . THR A 1 99 ? 10.734 8.914 -3.299 1 95.81 99 THR A CA 1
ATOM 805 C C . THR A 1 99 ? 12.125 9 -3.926 1 95.81 99 THR A C 1
ATOM 807 O O . THR A 1 99 ? 12.422 9.93 -4.672 1 95.81 99 THR A O 1
ATOM 810 N N . LEU A 1 100 ? 12.953 8.039 -3.688 1 95.44 100 LEU A N 1
ATOM 811 C CA . LEU A 1 100 ? 14.336 8.172 -4.121 1 95.44 100 LEU A CA 1
ATOM 812 C C . LEU A 1 100 ? 14.531 7.566 -5.504 1 95.44 100 LEU A C 1
ATOM 814 O O . LEU A 1 100 ? 13.883 6.578 -5.855 1 95.44 100 LEU A O 1
ATOM 818 N N . GLY A 1 101 ? 15.469 8.188 -6.234 1 93.38 101 GLY A N 1
ATOM 819 C CA . GLY A 1 101 ? 15.875 7.672 -7.535 1 93.38 101 GLY A CA 1
ATOM 820 C C . GLY A 1 101 ? 14.852 7.938 -8.625 1 93.38 101 GLY A C 1
ATOM 821 O O . GLY A 1 101 ? 13.656 8.062 -8.344 1 93.38 101 GLY A O 1
ATOM 822 N N . GLU A 1 102 ? 15.312 7.949 -9.781 1 90.88 102 GLU A N 1
ATOM 823 C CA . GLU A 1 102 ? 14.43 8.117 -10.922 1 90.88 102 GLU A CA 1
ATOM 824 C C . GLU A 1 102 ? 13.719 6.812 -11.273 1 90.88 102 GLU A C 1
ATOM 826 O O . GLU A 1 102 ? 12.633 6.824 -11.852 1 90.88 102 GLU A O 1
ATOM 831 N N . ARG A 1 103 ? 14.445 5.75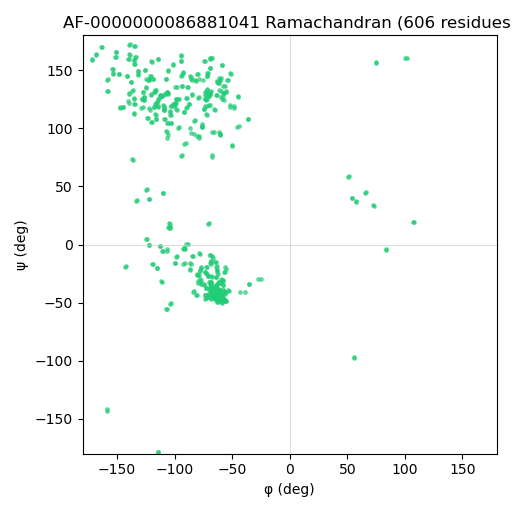8 -10.875 1 93.5 103 ARG A N 1
ATOM 832 C CA . ARG A 1 103 ? 13.891 4.438 -11.156 1 93.5 103 ARG A CA 1
ATOM 833 C C . ARG A 1 103 ? 13.938 3.553 -9.914 1 93.5 103 ARG A C 1
ATOM 835 O O . ARG A 1 103 ? 14.812 3.715 -9.062 1 93.5 103 ARG A O 1
ATOM 842 N N . CYS A 1 104 ? 13.047 2.781 -9.812 1 96.12 104 CYS A N 1
ATOM 843 C CA . CYS A 1 104 ? 12.945 1.701 -8.836 1 96.12 104 CYS A CA 1
ATOM 844 C C . CYS A 1 104 ? 12.438 0.42 -9.492 1 96.12 104 CYS A C 1
ATOM 846 O O . CYS A 1 104 ? 11.516 0.456 -10.305 1 96.12 104 CYS A O 1
ATOM 848 N N . LEU A 1 105 ? 13.125 -0.665 -9.203 1 96.81 105 LEU A N 1
ATOM 849 C CA . LEU A 1 105 ? 12.664 -1.894 -9.852 1 96.81 105 LEU A CA 1
ATOM 850 C C . LEU A 1 105 ? 11.195 -2.148 -9.555 1 96.81 105 LEU A C 1
ATOM 852 O O . LEU A 1 105 ? 10.406 -2.408 -10.469 1 96.81 105 LEU A O 1
ATOM 856 N N . THR A 1 106 ? 10.797 -2.066 -8.297 1 96 106 THR A N 1
ATOM 857 C CA . THR A 1 106 ? 9.391 -2.092 -7.91 1 96 106 THR A CA 1
ATOM 858 C C . THR A 1 106 ? 9.141 -1.189 -6.703 1 96 106 THR A C 1
ATOM 860 O O . THR A 1 106 ? 9.711 -1.407 -5.633 1 96 106 THR A O 1
ATOM 863 N N . ARG A 1 107 ?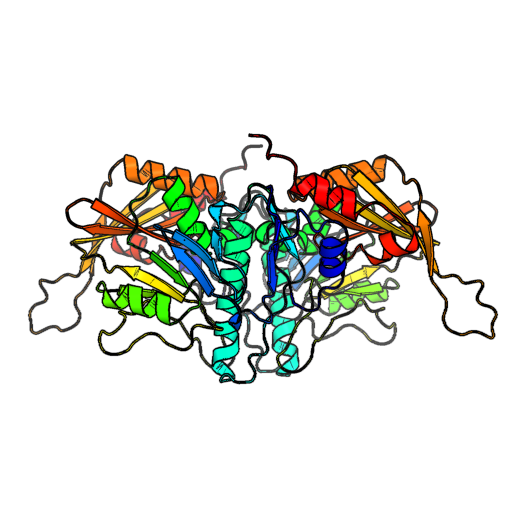 8.32 -0.185 -6.891 1 96.56 107 ARG A N 1
ATOM 864 C CA . ARG A 1 107 ? 7.953 0.689 -5.781 1 96.56 107 ARG A CA 1
ATOM 865 C C . ARG A 1 107 ? 7.035 -0.031 -4.801 1 96.56 107 ARG A C 1
ATOM 867 O O . ARG A 1 107 ? 6.215 -0.858 -5.199 1 96.56 107 ARG A O 1
ATOM 874 N N . PRO A 1 108 ? 7.129 0.303 -3.506 1 95.56 108 PRO A N 1
ATOM 875 C CA . PRO A 1 108 ? 6.336 -0.379 -2.477 1 95.56 108 PRO A CA 1
ATOM 876 C C . PRO A 1 108 ? 4.836 -0.332 -2.758 1 95.56 108 PRO A C 1
ATOM 878 O O . PRO A 1 108 ? 4.137 -1.324 -2.547 1 95.56 108 PRO A O 1
ATOM 881 N N . SER A 1 109 ? 4.332 0.757 -3.203 1 94.31 109 SER A N 1
ATOM 882 C CA . SER A 1 109 ? 2.9 0.884 -3.449 1 94.31 109 SER A CA 1
ATOM 883 C C . SER A 1 109 ? 2.443 -0.059 -4.559 1 94.31 109 SER A C 1
ATOM 885 O O . SER A 1 109 ? 1.381 -0.675 -4.457 1 94.31 109 SER A O 1
ATOM 887 N N . LEU A 1 110 ? 3.238 -0.233 -5.617 1 95 110 LEU A N 1
ATOM 888 C CA . LEU A 1 110 ? 2.934 -1.148 -6.711 1 95 110 LEU A CA 1
ATOM 889 C C . LEU A 1 110 ? 3.045 -2.6 -6.254 1 95 110 LEU A C 1
ATOM 891 O O . LEU A 1 110 ? 2.229 -3.439 -6.641 1 95 110 LEU A O 1
ATOM 895 N N . LEU A 1 111 ? 4.027 -2.809 -5.445 1 94.5 111 LEU A N 1
ATOM 896 C CA . LEU A 1 111 ? 4.246 -4.145 -4.906 1 94.5 111 LEU A CA 1
ATOM 897 C C . LEU A 1 111 ? 3.025 -4.629 -4.133 1 94.5 111 LEU A C 1
ATOM 899 O O . LEU A 1 111 ? 2.541 -5.742 -4.363 1 94.5 111 LEU A O 1
ATOM 903 N N . LYS A 1 112 ? 2.543 -3.826 -3.254 1 91.31 112 LYS A N 1
ATOM 904 C CA . LYS A 1 112 ? 1.419 -4.184 -2.395 1 91.31 112 LYS A CA 1
ATOM 905 C C . LYS A 1 112 ? 0.178 -4.512 -3.223 1 91.31 112 LYS A C 1
ATOM 907 O O . LYS A 1 112 ? -0.503 -5.504 -2.963 1 91.31 112 LYS A O 1
ATOM 912 N N . ARG A 1 113 ? -0.11 -3.717 -4.195 1 94.88 113 ARG A N 1
ATOM 913 C CA . ARG A 1 113 ? -1.263 -3.945 -5.059 1 94.88 113 ARG A CA 1
ATOM 914 C C . ARG A 1 113 ? -1.093 -5.227 -5.871 1 94.88 113 ARG A C 1
ATOM 916 O O . ARG A 1 113 ? -2.01 -6.043 -5.949 1 94.88 113 ARG A O 1
ATOM 923 N N . ALA A 1 114 ? 0.105 -5.418 -6.348 1 95.94 114 ALA A N 1
ATOM 924 C CA . ALA A 1 114 ? 0.358 -6.523 -7.27 1 95.94 114 ALA A CA 1
ATOM 925 C C . ALA A 1 114 ? 0.446 -7.852 -6.527 1 95.94 114 ALA A C 1
ATOM 927 O O . ALA A 1 114 ? 0.271 -8.922 -7.121 1 95.94 114 ALA A O 1
ATOM 928 N N . GLU A 1 115 ? 0.686 -7.801 -5.27 1 94.5 115 GLU A N 1
ATOM 929 C CA . GLU A 1 115 ? 0.834 -9.031 -4.496 1 94.5 115 GLU A CA 1
ATOM 930 C C . GLU A 1 115 ? -0.52 -9.555 -4.027 1 94.5 115 GLU A C 1
ATOM 932 O O . GLU A 1 115 ? -0.629 -10.695 -3.584 1 94.5 115 GLU A O 1
ATOM 937 N N . ASN A 1 116 ? -1.499 -8.773 -4.055 1 95.81 116 ASN A N 1
ATOM 938 C CA . ASN A 1 116 ? -2.838 -9.203 -3.664 1 95.81 116 ASN A CA 1
ATOM 939 C C . ASN A 1 116 ? -3.428 -10.188 -4.672 1 95.81 116 ASN A C 1
ATOM 941 O O . ASN A 1 116 ? -3.652 -9.836 -5.828 1 95.81 116 ASN A O 1
ATOM 945 N N . LYS A 1 117 ? -3.732 -11.359 -4.219 1 94.88 117 LYS A N 1
ATOM 946 C CA . LYS A 1 117 ? -4.094 -12.438 -5.137 1 94.88 117 LYS A CA 1
ATOM 947 C C . LYS A 1 117 ? -5.492 -12.227 -5.711 1 94.88 117 LYS A C 1
ATOM 949 O O . LYS A 1 117 ? -5.824 -12.766 -6.766 1 94.88 117 LYS A O 1
ATOM 954 N N . ILE A 1 118 ? -6.348 -11.484 -5.043 1 96.38 118 ILE A N 1
ATOM 955 C CA . ILE A 1 118 ? -7.645 -11.125 -5.609 1 96.38 118 ILE A CA 1
ATOM 956 C C . ILE A 1 118 ? -7.449 -10.188 -6.801 1 96.38 118 ILE A C 1
ATOM 958 O O . ILE A 1 118 ? -8.078 -10.367 -7.848 1 96.38 118 ILE A O 1
ATOM 962 N N . VAL A 1 119 ? -6.574 -9.25 -6.641 1 96.69 119 VAL A N 1
ATOM 963 C CA . VAL A 1 119 ? -6.273 -8.328 -7.73 1 96.69 119 VAL A CA 1
ATOM 964 C C . VAL A 1 119 ? -5.637 -9.086 -8.891 1 96.69 119 VAL A C 1
ATOM 966 O O . VAL A 1 119 ? -5.996 -8.875 -10.055 1 96.69 119 VAL A O 1
ATOM 969 N N . GLN A 1 120 ? -4.73 -9.992 -8.57 1 96.44 120 GLN A N 1
ATOM 970 C CA . GLN A 1 120 ? -4.102 -10.805 -9.609 1 96.44 120 GLN A CA 1
ATOM 971 C C . GLN A 1 120 ? -5.145 -11.594 -10.391 1 96.44 120 GLN A C 1
ATOM 973 O O . GLN A 1 120 ? -5.102 -11.641 -11.625 1 96.44 120 GLN A O 1
ATOM 978 N N . LEU A 1 121 ? -6.031 -12.195 -9.672 1 95.44 121 LEU A N 1
ATOM 979 C CA . LEU A 1 121 ? -7.062 -13.023 -10.297 1 95.44 121 LEU A CA 1
ATOM 980 C C . LEU A 1 121 ? -7.902 -12.195 -11.266 1 95.44 121 LEU A C 1
ATOM 982 O O . LEU A 1 121 ? -8.156 -12.617 -12.398 1 95.44 121 LEU A O 1
ATOM 986 N N . LYS A 1 122 ? -8.289 -11.047 -10.852 1 94.38 122 LYS A N 1
ATOM 987 C CA . LYS A 1 122 ? -9.117 -10.18 -11.695 1 94.38 122 LYS A CA 1
ATOM 988 C C . LYS A 1 122 ? -8.359 -9.766 -12.953 1 94.38 122 LYS A C 1
ATOM 990 O O . LYS A 1 122 ? -8.898 -9.867 -14.062 1 94.38 122 LYS A O 1
ATOM 995 N N . VAL A 1 123 ? -7.137 -9.32 -12.805 1 96.12 123 VAL A N 1
ATOM 996 C CA . VAL A 1 123 ? -6.34 -8.828 -13.922 1 96.12 123 VAL A CA 1
ATOM 997 C C . VAL A 1 123 ? -6 -9.984 -14.859 1 96.12 123 VAL A C 1
ATOM 999 O O . VAL A 1 123 ? -6.07 -9.844 -16.078 1 96.12 123 VAL A O 1
ATOM 1002 N N . ALA A 1 124 ? -5.621 -11.133 -14.273 1 96.69 124 ALA A N 1
ATOM 1003 C CA . ALA A 1 124 ? -5.289 -12.312 -15.07 1 96.69 124 ALA A CA 1
ATOM 1004 C C . ALA A 1 124 ? -6.473 -12.742 -15.938 1 96.69 124 ALA A C 1
ATOM 1006 O O . ALA A 1 124 ? -6.305 -13.062 -17.109 1 96.69 124 ALA A O 1
ATOM 1007 N N . LYS A 1 125 ? -7.637 -12.734 -15.367 1 94.94 125 LYS A N 1
ATOM 1008 C CA . LYS A 1 125 ? -8.852 -13.078 -16.109 1 94.94 125 LYS A CA 1
ATOM 1009 C C . LYS A 1 125 ? 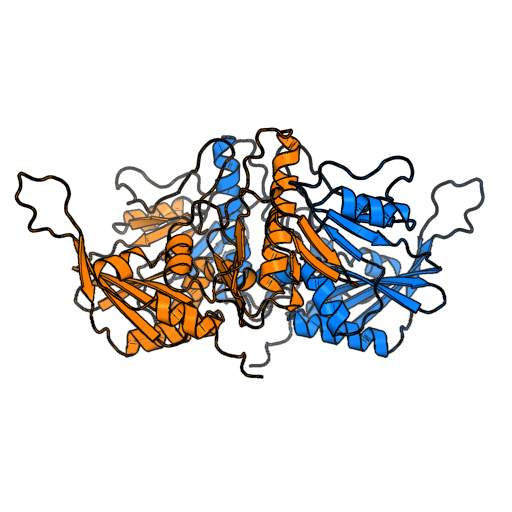-9.102 -12.094 -17.234 1 94.94 125 LYS A C 1
ATOM 1011 O O . LYS A 1 125 ? -9.391 -12.492 -18.359 1 94.94 125 LYS A O 1
ATOM 1016 N N . LYS A 1 126 ? -8.992 -10.828 -16.969 1 94.31 126 LYS A N 1
ATOM 1017 C CA . LYS A 1 126 ? -9.203 -9.773 -17.953 1 94.31 126 LYS A CA 1
ATOM 1018 C C . LYS A 1 126 ? -8.258 -9.938 -19.141 1 94.31 126 LYS A C 1
ATOM 1020 O O . LYS A 1 126 ? -8.656 -9.742 -20.297 1 94.31 126 LYS A O 1
ATOM 1025 N N . ILE A 1 127 ? -7.031 -10.32 -18.875 1 96.94 127 ILE A N 1
ATOM 1026 C CA . ILE A 1 127 ? -5.992 -10.422 -19.891 1 96.94 127 ILE A CA 1
ATOM 1027 C C . ILE A 1 127 ? -6.191 -11.703 -20.703 1 96.94 127 ILE A C 1
ATOM 1029 O O . ILE A 1 127 ? -5.801 -11.773 -21.875 1 96.94 127 ILE A O 1
ATOM 1033 N N . GLY A 1 128 ? -6.754 -12.75 -20.094 1 96.5 128 GLY A N 1
ATOM 1034 C CA . GLY A 1 128 ? -7.039 -13.984 -20.812 1 96.5 128 GLY A CA 1
ATOM 1035 C C . GLY A 1 128 ? -6.098 -15.117 -20.453 1 96.5 128 GLY A C 1
ATOM 1036 O O . GLY A 1 128 ? -5.914 -16.062 -21.234 1 96.5 128 GLY A O 1
ATOM 1037 N N . PHE A 1 129 ? -5.402 -15.07 -19.312 1 97.31 129 PHE A N 1
ATOM 1038 C CA . PHE A 1 129 ? -4.656 -16.219 -18.812 1 97.31 129 PHE A CA 1
ATOM 1039 C C . PHE A 1 129 ? -5.586 -17.406 -18.562 1 97.31 129 PHE A C 1
ATOM 1041 O O . PHE A 1 129 ? -6.734 -17.219 -18.141 1 97.31 129 PHE A O 1
ATOM 1048 N N . ARG A 1 130 ? -5.133 -18.562 -18.859 1 96.75 130 ARG A N 1
ATOM 1049 C CA . ARG A 1 130 ? -5.816 -19.75 -18.344 1 96.75 130 ARG A CA 1
ATOM 1050 C C . ARG A 1 130 ? -5.57 -19.922 -16.859 1 96.75 130 ARG A C 1
ATOM 1052 O O . ARG A 1 130 ? -4.426 -19.891 -16.406 1 96.75 130 ARG A O 1
ATOM 1059 N N . LEU A 1 131 ? -6.633 -20 -16.078 1 96.06 131 LEU A N 1
ATOM 1060 C CA . LEU A 1 131 ? -6.559 -20.094 -14.625 1 96.06 131 LEU A CA 1
ATOM 1061 C C . LEU A 1 131 ? -7.176 -21.391 -14.125 1 96.06 131 LEU A C 1
ATOM 1063 O O . LEU A 1 131 ? -8.164 -21.875 -14.688 1 96.06 131 LEU A O 1
ATOM 1067 N N . PRO A 1 132 ? -6.578 -22.016 -13.07 1 94.81 132 PRO A N 1
ATOM 1068 C CA . PRO A 1 132 ? -7.371 -23.031 -12.383 1 94.81 132 PRO A CA 1
ATOM 1069 C C . PRO A 1 132 ? -8.68 -22.484 -11.812 1 94.81 132 PRO A C 1
ATOM 1071 O O . PRO A 1 132 ? -8.805 -21.281 -11.594 1 94.81 132 PRO A O 1
ATOM 1074 N N . GLN A 1 133 ? -9.625 -23.391 -11.672 1 95 133 GLN A N 1
ATOM 1075 C CA . GLN A 1 133 ? -10.812 -22.953 -10.945 1 95 133 GLN A CA 1
ATOM 1076 C C . GLN A 1 133 ? -10.445 -22.406 -9.57 1 95 133 GLN A C 1
ATOM 1078 O O . GLN A 1 133 ? -9.641 -23 -8.852 1 95 133 GLN A O 1
ATOM 1083 N N . SER A 1 134 ? -10.969 -21.234 -9.242 1 96.19 134 SER A N 1
ATOM 1084 C CA . SER A 1 134 ? -10.539 -20.547 -8.023 1 96.19 134 SER A CA 1
ATOM 1085 C C . SER A 1 134 ? -11.734 -20.078 -7.203 1 96.19 134 SER A C 1
ATOM 1087 O O . SER A 1 134 ? -12.805 -19.797 -7.75 1 96.19 134 SER A O 1
ATOM 1089 N N . LEU A 1 135 ? -11.508 -20.047 -5.867 1 96.06 135 LEU A N 1
ATOM 1090 C CA . LEU A 1 135 ? -12.508 -19.531 -4.945 1 96.06 135 LEU A CA 1
ATOM 1091 C C . LEU A 1 135 ? -11.844 -18.859 -3.748 1 96.06 135 LEU A C 1
ATOM 1093 O O . LEU A 1 135 ? -11.062 -19.484 -3.029 1 96.06 135 LEU A O 1
ATOM 1097 N N . VAL A 1 136 ? -12.07 -17.609 -3.6 1 96.75 136 VAL A N 1
ATOM 1098 C CA . VAL A 1 136 ? -11.789 -16.922 -2.344 1 96.75 136 VAL A CA 1
ATOM 1099 C C . VAL A 1 136 ? -13.07 -16.781 -1.531 1 96.75 136 VAL A C 1
ATOM 1101 O O . VAL A 1 136 ? -14.086 -16.297 -2.039 1 96.75 136 VAL A O 1
ATOM 1104 N N . THR A 1 137 ? -13.062 -17.25 -0.309 1 96.62 137 THR A N 1
ATOM 1105 C CA . THR A 1 137 ? -14.289 -17.172 0.47 1 96.62 137 THR A CA 1
ATOM 1106 C C . THR A 1 137 ? -13.984 -17.141 1.964 1 96.62 137 THR A C 1
ATOM 1108 O O . THR A 1 137 ? -12.906 -17.547 2.395 1 96.62 137 THR A O 1
ATOM 1111 N N . ASN A 1 138 ? -14.852 -16.516 2.73 1 95.69 138 ASN A N 1
ATOM 1112 C CA . ASN A 1 138 ? -14.82 -16.594 4.188 1 95.69 138 ASN A CA 1
ATOM 1113 C C . ASN A 1 138 ? -15.945 -17.484 4.723 1 95.69 138 ASN A C 1
ATOM 1115 O O . ASN A 1 138 ? -16.312 -17.391 5.898 1 95.69 138 ASN A O 1
ATOM 1119 N N . TYR A 1 139 ? -16.547 -18.266 3.855 1 94.69 139 TYR A N 1
ATOM 1120 C CA . TYR A 1 139 ? -17.703 -19.094 4.207 1 94.69 139 TYR A CA 1
ATOM 1121 C C . TYR A 1 139 ? -17.359 -20.578 4.086 1 94.69 139 TYR A C 1
ATOM 1123 O O . TYR A 1 139 ? -17.031 -21.062 2.998 1 94.69 139 TYR A O 1
ATOM 1131 N N . ASP A 1 140 ? -17.531 -21.281 5.172 1 93.75 140 ASP A N 1
ATOM 1132 C CA . ASP A 1 140 ? -17.125 -22.688 5.262 1 93.75 140 ASP A CA 1
ATOM 1133 C C . ASP A 1 140 ? -17.828 -23.531 4.195 1 93.75 140 ASP A C 1
ATOM 1135 O O . ASP A 1 140 ? -17.188 -24.328 3.508 1 93.75 140 ASP A O 1
ATOM 1139 N N . GLN A 1 141 ? -19.109 -23.344 4.023 1 93.88 141 GLN A N 1
ATOM 1140 C CA . GLN A 1 141 ? -19.891 -24.203 3.131 1 93.88 141 GLN A CA 1
ATOM 1141 C C . GLN A 1 141 ? -19.453 -24.016 1.68 1 93.88 141 GLN A C 1
ATOM 1143 O O . GLN A 1 141 ? -19.438 -24.984 0.911 1 93.88 141 GLN A O 1
ATOM 1148 N N . SER A 1 142 ? -19.141 -22.797 1.334 1 94.19 142 SER A N 1
ATOM 1149 C CA . SER A 1 142 ? -18.641 -22.547 -0.017 1 94.19 142 SER A CA 1
ATOM 1150 C C . SER A 1 142 ? -17.312 -23.25 -0.255 1 94.19 142 SER A C 1
ATOM 1152 O O . SER A 1 142 ? -17.109 -23.875 -1.304 1 94.19 142 SER A O 1
ATOM 1154 N N . ALA A 1 143 ? -16.453 -23.156 0.709 1 93.5 143 ALA A N 1
ATOM 1155 C CA . ALA A 1 143 ? -15.148 -23.812 0.621 1 93.5 143 ALA A CA 1
ATOM 1156 C C . ALA A 1 143 ? -15.312 -25.328 0.544 1 93.5 143 ALA A C 1
ATOM 1158 O O . ALA A 1 143 ? -14.664 -25.984 -0.267 1 93.5 143 ALA A O 1
ATOM 1159 N N . GLN A 1 144 ? -16.172 -25.844 1.365 1 93.81 144 GLN A N 1
ATOM 1160 C CA . GLN A 1 144 ? -16.391 -27.297 1.415 1 93.81 144 GLN A CA 1
ATOM 1161 C C . GLN A 1 144 ? -16.984 -27.797 0.099 1 93.81 144 GLN A C 1
ATOM 1163 O O . GLN A 1 144 ? -16.562 -28.844 -0.404 1 93.81 144 GLN A O 1
ATOM 1168 N N . ALA A 1 145 ? -17.938 -27.047 -0.438 1 93.19 145 ALA A N 1
ATOM 1169 C CA . ALA A 1 145 ? -18.5 -27.422 -1.731 1 93.19 145 ALA A CA 1
ATOM 1170 C C . ALA A 1 145 ? -17.422 -27.422 -2.818 1 93.19 145 ALA A C 1
ATOM 1172 O O . ALA A 1 145 ? -17.391 -28.312 -3.668 1 93.19 145 ALA A O 1
ATOM 1173 N N . PHE A 1 146 ? -16.547 -26.5 -2.777 1 93.19 146 PHE A N 1
ATOM 1174 C CA . PHE A 1 146 ? -15.477 -26.375 -3.756 1 93.19 146 PHE A CA 1
ATOM 1175 C C . PHE A 1 146 ? -14.523 -27.562 -3.67 1 93.19 146 PHE A C 1
ATOM 1177 O O . PHE A 1 146 ? -14.195 -28.172 -4.688 1 93.19 146 PHE A O 1
ATOM 1184 N N . VAL A 1 147 ? -14.133 -27.922 -2.459 1 91.38 147 VAL A N 1
ATOM 1185 C CA . VAL A 1 147 ? -13.078 -28.922 -2.289 1 91.38 147 VAL A CA 1
ATOM 1186 C C . VAL A 1 147 ? -13.664 -30.312 -2.465 1 91.38 147 VAL A C 1
ATOM 1188 O O . VAL A 1 147 ? -12.945 -31.266 -2.791 1 91.38 147 VAL A O 1
ATOM 1191 N N . LYS A 1 148 ? -14.922 -30.516 -2.234 1 91.94 148 LYS A N 1
ATOM 1192 C CA . LYS A 1 148 ? -15.586 -31.797 -2.424 1 91.94 148 LYS A CA 1
ATOM 1193 C C . LYS A 1 148 ? -15.719 -32.125 -3.906 1 91.94 148 LYS A C 1
ATOM 1195 O O . LYS A 1 148 ? -15.742 -33.312 -4.281 1 91.94 148 LYS A O 1
ATOM 1200 N N . SER A 1 149 ? -15.773 -31.109 -4.695 1 90.69 149 SER A N 1
ATOM 1201 C CA . SER A 1 149 ? -16.062 -31.312 -6.113 1 90.69 149 SER A CA 1
ATOM 1202 C C . SER A 1 149 ? -14.797 -31.641 -6.895 1 90.69 149 SER A C 1
ATOM 1204 O O . SER A 1 149 ? -14.859 -32.062 -8.047 1 90.69 149 SER A O 1
ATOM 1206 N N . GLN A 1 150 ? -13.672 -31.484 -6.234 1 90.75 150 GLN A N 1
ATOM 1207 C CA . GLN A 1 150 ? -12.406 -31.672 -6.945 1 90.75 150 GLN A CA 1
ATOM 1208 C C . GLN A 1 150 ? -11.227 -31.656 -5.98 1 90.75 150 GLN A C 1
ATOM 1210 O O . GLN A 1 150 ? -11.336 -31.156 -4.863 1 90.75 150 GLN A O 1
ATOM 1215 N N . THR A 1 151 ? -10.125 -32.219 -6.441 1 90.75 151 THR A N 1
ATOM 1216 C CA . THR A 1 151 ? -8.891 -32.031 -5.695 1 90.75 151 THR A CA 1
ATOM 1217 C C . THR A 1 151 ? -8.492 -30.547 -5.699 1 90.75 151 THR A C 1
ATOM 1219 O O . THR A 1 151 ? -8.508 -29.906 -6.746 1 90.75 151 THR A O 1
ATOM 1222 N N . SER A 1 152 ? -8.227 -30.016 -4.449 1 91.69 152 SER A N 1
ATOM 1223 C CA . SER A 1 152 ? -8.008 -28.578 -4.34 1 91.69 152 SER A CA 1
ATOM 1224 C C . SER A 1 152 ? -6.801 -28.266 -3.461 1 91.69 152 SER A C 1
ATOM 1226 O O . SER A 1 152 ? -6.352 -29.125 -2.693 1 91.69 152 SER A O 1
ATOM 1228 N N . ILE A 1 153 ? -6.246 -27.141 -3.693 1 90.5 153 ILE A N 1
ATOM 1229 C CA . ILE A 1 153 ? -5.219 -26.594 -2.814 1 90.5 153 ILE A CA 1
ATOM 1230 C C . ILE A 1 153 ? -5.734 -25.328 -2.141 1 90.5 153 ILE A C 1
ATOM 1232 O O . ILE A 1 153 ? -6.715 -24.734 -2.594 1 90.5 153 ILE A O 1
ATOM 1236 N N . VAL A 1 154 ? -5.117 -24.938 -1.022 1 89.88 154 VAL A N 1
ATOM 1237 C CA . VAL A 1 154 ? -5.449 -23.719 -0.298 1 89.88 154 VAL A CA 1
ATOM 1238 C C . VAL A 1 154 ? -4.191 -22.859 -0.119 1 89.88 154 VAL A C 1
ATOM 1240 O O . VAL A 1 154 ? -3.113 -23.391 0.154 1 89.88 154 VAL A O 1
ATOM 1243 N N . LYS A 1 155 ? -4.285 -21.625 -0.347 1 88.25 155 LYS A N 1
ATOM 1244 C CA . LYS A 1 155 ? -3.18 -20.688 -0.141 1 88.25 155 LYS A CA 1
ATOM 1245 C C . LYS A 1 155 ? -3.67 -19.375 0.462 1 88.25 155 LYS A C 1
ATOM 1247 O O . LYS A 1 155 ? -4.859 -19.062 0.4 1 88.25 155 LYS A O 1
ATOM 1252 N N . PRO A 1 156 ? -2.844 -18.641 1.042 1 88.75 156 PRO A N 1
ATOM 1253 C CA . PRO A 1 156 ? -3.227 -17.328 1.577 1 88.75 156 PRO A CA 1
ATOM 1254 C C . PRO A 1 156 ? -3.531 -16.312 0.481 1 88.75 156 PRO A C 1
ATOM 1256 O O . PRO A 1 156 ? -3.01 -16.422 -0.631 1 88.75 156 PRO A O 1
ATOM 1259 N N . ILE A 1 157 ? -4.387 -15.367 0.811 1 90.56 157 ILE A N 1
ATOM 1260 C CA . ILE A 1 157 ? -4.688 -14.258 -0.091 1 90.56 157 ILE A CA 1
ATOM 1261 C C . ILE A 1 157 ? -3.514 -13.281 -0.117 1 90.56 157 ILE A C 1
ATOM 1263 O O . ILE A 1 157 ? -3.088 -12.844 -1.188 1 90.56 157 ILE A O 1
ATOM 1267 N N . ALA A 1 158 ? -2.998 -13.016 1.083 1 83.56 158 ALA A N 1
ATOM 1268 C CA . ALA A 1 158 ? -1.849 -12.125 1.222 1 83.56 158 ALA A CA 1
ATOM 1269 C C . ALA A 1 158 ? -0.547 -12.852 0.904 1 83.56 158 ALA A C 1
ATOM 1271 O O . ALA A 1 158 ? -0.485 -14.078 0.972 1 83.56 158 ALA A O 1
ATOM 1272 N N . THR A 1 159 ? 0.304 -12.023 0.354 1 66.75 159 THR A N 1
ATOM 1273 C CA . THR A 1 159 ? 1.646 -12.562 0.175 1 66.75 159 THR A CA 1
ATOM 1274 C C . THR A 1 159 ? 2.543 -12.195 1.352 1 66.75 159 THR A C 1
ATOM 1276 O O . THR A 1 159 ? 2.188 -11.328 2.16 1 66.75 159 THR A O 1
ATOM 1279 N N . GLY A 1 160 ? 3.576 -12.859 1.458 1 58.16 160 GLY A N 1
ATOM 1280 C CA . GLY A 1 160 ? 4.633 -12.508 2.393 1 58.16 160 GLY A CA 1
ATOM 1281 C C . GLY A 1 160 ? 4.598 -13.32 3.67 1 58.16 160 GLY A C 1
ATOM 1282 O O . GLY A 1 160 ? 3.703 -14.148 3.861 1 58.16 160 GLY A O 1
ATOM 1283 N N . ARG A 1 161 ? 5.688 -13.352 4.352 1 49.47 161 ARG A N 1
ATOM 1284 C CA . ARG A 1 161 ? 5.906 -14.047 5.617 1 49.47 161 ARG A CA 1
ATOM 1285 C C . ARG A 1 161 ? 5.238 -13.305 6.77 1 49.47 161 ARG A C 1
ATOM 1287 O O . ARG A 1 161 ? 5.113 -12.078 6.742 1 49.47 161 ARG A O 1
ATOM 1294 N N . LEU A 1 162 ? 4.246 -13.953 7.422 1 47.44 162 LEU A N 1
ATOM 1295 C CA . LEU A 1 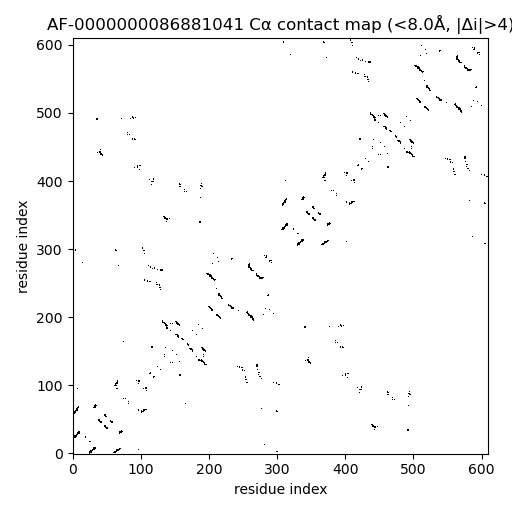162 ? 3.797 -13.383 8.688 1 47.44 162 LEU A CA 1
ATOM 1296 C C . LEU A 1 162 ? 4.891 -13.484 9.75 1 47.44 162 LEU A C 1
ATOM 1298 O O . LEU A 1 162 ? 5.375 -14.586 10.047 1 47.44 162 LEU A O 1
ATOM 1302 N N . ILE A 1 163 ? 5.684 -12.453 9.992 1 42.88 163 ILE A N 1
ATOM 1303 C CA . ILE A 1 163 ? 6.645 -12.453 11.086 1 42.88 163 ILE A CA 1
ATOM 1304 C C . ILE A 1 163 ? 5.93 -12.117 12.398 1 42.88 163 ILE A C 1
ATOM 1306 O O . ILE A 1 163 ? 5.32 -11.055 12.523 1 42.88 163 ILE A O 1
ATOM 1310 N N . THR A 1 164 ? 5.535 -13.102 13.086 1 42.91 164 THR A N 1
ATOM 1311 C CA . THR A 1 164 ? 5.066 -12.812 14.438 1 42.91 164 THR A CA 1
ATOM 1312 C C . THR A 1 164 ? 6.23 -12.812 15.422 1 42.91 164 THR A C 1
ATOM 1314 O O . THR A 1 164 ? 7.336 -13.242 15.086 1 42.91 164 THR A O 1
ATOM 1317 N N . SER A 1 165 ? 6.195 -11.922 16.484 1 44.12 165 SER A N 1
ATOM 1318 C CA . SER A 1 165 ? 7.211 -11.906 17.531 1 44.12 165 SER A CA 1
ATOM 1319 C C . SER A 1 165 ? 7.707 -13.312 17.844 1 44.12 165 SER A C 1
ATOM 1321 O O . SER A 1 165 ? 8.828 -13.484 18.312 1 44.12 165 SER A O 1
ATOM 1323 N N . GLU A 1 166 ? 6.82 -14.211 17.734 1 45.28 166 GLU A N 1
ATOM 1324 C CA . GLU A 1 166 ? 7.207 -15.516 18.25 1 45.28 166 GLU A CA 1
ATOM 1325 C C . GLU A 1 166 ? 7.57 -16.484 17.125 1 45.28 166 GLU A C 1
ATOM 1327 O O . GLU A 1 166 ? 8.492 -17.281 17.266 1 45.28 166 GLU A O 1
ATOM 1332 N N . GLN A 1 167 ? 6.637 -16.609 16.047 1 43.62 167 GLN A N 1
ATOM 1333 C CA . GLN A 1 167 ? 6.836 -17.641 15.023 1 43.62 167 GLN A CA 1
ATOM 1334 C C . GLN A 1 167 ? 6.477 -17.094 13.641 1 43.62 167 GLN A C 1
ATOM 1336 O O . GLN A 1 167 ? 5.613 -16.219 13.508 1 43.62 167 GLN A O 1
ATOM 1341 N N . GLU A 1 168 ? 7.441 -17.188 12.789 1 44.97 168 GLU A N 1
ATOM 1342 C CA . GLU A 1 168 ? 7.148 -16.984 11.375 1 44.97 168 GLU A CA 1
ATOM 1343 C C . GLU A 1 168 ? 6.145 -18 10.852 1 44.97 168 GLU A C 1
ATOM 1345 O O . GLU A 1 168 ? 6.32 -19.203 11.055 1 44.97 168 GLU A O 1
ATOM 1350 N N . TYR A 1 169 ? 4.824 -17.672 10.812 1 44.91 169 TYR A N 1
ATOM 1351 C CA . TYR A 1 169 ? 3.881 -18.609 10.203 1 44.91 169 TYR A CA 1
ATOM 1352 C C . TYR A 1 169 ? 3.785 -18.375 8.703 1 44.91 169 TYR A C 1
ATOM 1354 O O . TYR A 1 169 ? 3.682 -17.234 8.242 1 44.91 169 TYR A O 1
ATOM 1362 N N . ILE A 1 170 ? 4.453 -19.156 7.879 1 44.25 170 ILE A N 1
ATOM 1363 C CA . ILE A 1 170 ? 4.25 -19.172 6.434 1 44.25 170 ILE A CA 1
ATOM 1364 C C . ILE A 1 170 ? 3.064 -20.062 6.09 1 44.25 170 ILE A C 1
ATOM 1366 O O . ILE A 1 170 ? 3.068 -21.25 6.406 1 44.25 170 ILE A O 1
ATOM 1370 N N . LEU A 1 171 ? 1.817 -19.422 5.945 1 50.19 171 LEU A N 1
ATOM 1371 C CA . LEU A 1 171 ? 0.775 -20.266 5.375 1 50.19 171 LEU A CA 1
ATOM 1372 C C . LEU A 1 171 ? 1.154 -20.734 3.971 1 50.19 171 LEU A C 1
ATOM 1374 O O . LEU A 1 171 ? 1.438 -19.906 3.1 1 50.19 171 LEU A O 1
ATOM 1378 N N . GLN A 1 172 ? 1.702 -21.922 3.871 1 52.84 172 GLN A N 1
ATOM 1379 C CA . GLN A 1 172 ? 2.068 -22.531 2.598 1 52.84 172 GLN A CA 1
ATOM 1380 C C . GLN A 1 172 ? 0.848 -23.125 1.9 1 52.84 172 GLN A C 1
ATOM 1382 O O . GLN A 1 172 ? -0.171 -23.391 2.541 1 52.84 172 GLN A O 1
ATOM 1387 N N . THR A 1 173 ? 0.966 -22.922 0.616 1 62.44 173 THR A N 1
ATOM 1388 C CA . THR A 1 173 ? 0.015 -23.672 -0.208 1 62.44 173 THR A CA 1
ATOM 1389 C C . THR A 1 173 ? -0.019 -25.141 0.194 1 62.44 173 THR A C 1
ATOM 1391 O O . THR A 1 173 ? 1.028 -25.766 0.376 1 62.44 173 THR A O 1
ATOM 1394 N N . ASN A 1 174 ? -1.248 -25.594 0.63 1 67.69 174 ASN A N 1
ATOM 1395 C CA . ASN A 1 174 ? -1.397 -26.984 1 1 67.69 174 ASN A CA 1
ATOM 1396 C C . ASN A 1 174 ? -2.533 -27.656 0.227 1 67.69 174 ASN A C 1
ATOM 1398 O O . ASN A 1 174 ? -3.484 -26.984 -0.185 1 67.69 174 ASN A O 1
ATOM 1402 N N . LEU A 1 175 ? -2.217 -28.922 -0.103 1 70.12 175 LEU A N 1
ATOM 1403 C CA . LEU A 1 175 ? -3.342 -29.734 -0.563 1 70.12 175 LEU A CA 1
ATOM 1404 C C . LEU A 1 175 ? -4.438 -29.797 0.496 1 70.12 175 LEU A C 1
ATOM 1406 O O . LEU A 1 175 ? -4.148 -29.938 1.687 1 70.12 175 LEU A O 1
ATOM 1410 N N . VAL A 1 176 ? -5.641 -29.531 0.102 1 73.62 176 VAL A N 1
ATOM 1411 C CA . VAL A 1 176 ? -6.754 -29.75 1.02 1 73.62 176 VAL A CA 1
ATOM 1412 C C . VAL A 1 176 ? -7.012 -31.25 1.182 1 73.62 176 VAL A C 1
ATOM 1414 O O . VAL A 1 176 ? -7.336 -31.938 0.211 1 73.62 176 VAL A O 1
ATOM 1417 N N . PRO A 1 177 ? -6.73 -31.672 2.348 1 70.56 177 PRO A N 1
ATOM 1418 C CA . PRO A 1 177 ? -6.973 -33.094 2.521 1 70.56 177 PRO A CA 1
ATOM 1419 C C . PRO A 1 177 ? -8.43 -33.5 2.287 1 70.56 177 PRO A C 1
ATOM 1421 O O . PRO A 1 177 ? -9.336 -32.719 2.578 1 70.56 177 PRO A O 1
ATOM 1424 N N . ASP A 1 178 ? -8.602 -34.625 1.715 1 70.62 178 ASP A N 1
ATOM 1425 C CA . ASP A 1 178 ? -9.953 -35.125 1.455 1 70.62 178 ASP A CA 1
ATOM 1426 C C . ASP A 1 178 ? -10.711 -35.344 2.76 1 70.62 178 ASP A C 1
ATOM 1428 O O . ASP A 1 178 ? -11.938 -35.281 2.791 1 70.62 178 ASP A O 1
ATOM 1432 N N . THR A 1 179 ? -9.93 -35.562 3.768 1 71.12 179 THR A N 1
ATOM 1433 C CA . THR A 1 179 ? -10.562 -36 5 1 71.12 179 THR A CA 1
ATOM 1434 C C . THR A 1 179 ? -10.93 -34.844 5.895 1 71.12 179 THR A C 1
ATOM 1436 O O . THR A 1 179 ? -11.703 -35 6.844 1 71.12 179 THR A O 1
ATOM 1439 N N . VAL A 1 180 ? -10.359 -33.781 5.594 1 76.12 180 VAL A N 1
ATOM 1440 C CA . VAL A 1 180 ? -10.602 -32.656 6.496 1 76.12 180 VAL A CA 1
ATOM 1441 C C . VAL A 1 180 ? -11.203 -31.484 5.715 1 76.12 180 VAL A C 1
ATOM 1443 O O . VAL A 1 180 ? -10.578 -30.953 4.797 1 76.12 180 VAL A O 1
ATOM 1446 N N . LEU A 1 181 ? -12.367 -31.188 6.113 1 81.06 181 LEU A N 1
ATOM 1447 C CA . LEU A 1 181 ? -13.047 -30.078 5.457 1 81.06 181 LEU A CA 1
ATOM 1448 C C . LEU A 1 181 ? -12.602 -28.75 6.051 1 81.06 181 LEU A C 1
ATOM 1450 O O . LEU A 1 181 ? -12.336 -28.656 7.25 1 81.06 181 LEU A O 1
ATOM 1454 N N . PRO A 1 182 ? -12.461 -27.734 5.164 1 84.25 182 PRO A N 1
ATOM 1455 C CA . PRO A 1 182 ? -12.133 -26.406 5.676 1 84.25 182 PRO A CA 1
ATOM 1456 C C . PRO A 1 182 ? -13.203 -25.859 6.617 1 84.25 182 PRO A C 1
ATOM 1458 O O . PRO A 1 182 ? -14.398 -25.984 6.348 1 84.25 182 PRO A O 1
ATOM 1461 N N . VAL A 1 183 ? -12.734 -25.344 7.727 1 82.69 183 VAL A N 1
ATOM 1462 C CA . VAL A 1 183 ? -13.648 -24.766 8.711 1 82.69 183 VAL A CA 1
ATOM 1463 C C . VAL A 1 183 ? -13.047 -23.484 9.281 1 82.69 183 VAL A C 1
ATOM 1465 O O . VAL A 1 183 ? -11.875 -23.188 9.055 1 82.69 183 VAL A O 1
ATOM 1468 N N . ASN A 1 184 ? -13.914 -22.688 9.938 1 84.81 184 ASN A N 1
ATOM 1469 C CA . ASN A 1 184 ? -13.523 -21.5 10.672 1 84.81 184 ASN A CA 1
ATOM 1470 C C . ASN A 1 184 ? -12.953 -20.422 9.742 1 84.81 184 ASN A C 1
ATOM 1472 O O . ASN A 1 184 ? -11.906 -19.844 10.031 1 84.81 184 ASN A O 1
ATOM 1476 N N . LEU A 1 185 ? -13.633 -20.234 8.656 1 89.88 185 LEU A N 1
ATOM 1477 C CA . LEU A 1 185 ? -13.172 -19.281 7.656 1 89.88 185 LEU A CA 1
ATOM 1478 C C . LEU A 1 185 ? -13.789 -17.906 7.898 1 89.88 185 LEU A C 1
ATOM 1480 O O . LEU A 1 185 ? -13.398 -16.922 7.254 1 89.88 185 LEU A O 1
ATOM 1484 N N . SER A 1 186 ? -14.641 -17.812 8.875 1 87.75 186 SER A N 1
ATOM 1485 C CA . SER A 1 186 ? -15.461 -16.609 9.023 1 87.75 186 SER A CA 1
ATOM 1486 C C . SER A 1 186 ? -14.594 -15.375 9.273 1 87.75 186 SER A C 1
ATOM 1488 O O . SER A 1 186 ? -14.93 -14.273 8.828 1 87.75 186 SER A O 1
ATOM 1490 N N . HIS A 1 187 ? -13.453 -15.586 9.953 1 87.44 187 HIS A N 1
ATOM 1491 C CA . HIS A 1 187 ? -12.57 -14.445 10.203 1 87.44 187 HIS A CA 1
ATOM 1492 C C . HIS A 1 187 ? -11.258 -14.586 9.445 1 87.44 187 HIS A C 1
ATOM 1494 O O . HIS A 1 187 ? -10.422 -13.688 9.469 1 87.44 187 HIS A O 1
ATOM 1500 N N . CYS A 1 188 ? -11.117 -15.648 8.742 1 86.81 188 CYS A N 1
ATOM 1501 C CA . CYS A 1 188 ? -9.867 -15.883 8.023 1 86.81 188 CYS A CA 1
ATOM 1502 C C . CYS A 1 188 ? -10.141 -16.406 6.617 1 86.81 188 CYS A C 1
ATOM 1504 O O . CYS A 1 188 ? -9.961 -17.594 6.34 1 86.81 188 CYS A O 1
ATOM 1506 N N . PRO A 1 189 ? -10.594 -15.523 5.793 1 93.12 189 PRO A N 1
ATOM 1507 C CA . PRO A 1 189 ? -10.828 -15.938 4.406 1 93.12 189 PRO A CA 1
ATOM 1508 C C . PRO A 1 189 ? -9.617 -16.625 3.777 1 93.12 189 PRO A C 1
ATOM 1510 O O . PRO A 1 189 ? -8.477 -16.328 4.148 1 93.12 189 PRO A O 1
ATOM 1513 N N . SER A 1 190 ? -9.883 -17.531 2.92 1 91.19 190 SER A N 1
ATOM 1514 C CA . SER A 1 190 ? -8.812 -18.281 2.273 1 91.19 190 SER A CA 1
ATOM 1515 C C . SER A 1 190 ? -9.047 -18.391 0.769 1 91.19 190 SER A C 1
ATOM 1517 O O . SER A 1 190 ? -10.148 -18.125 0.284 1 91.19 190 SER A O 1
ATOM 1519 N N . TYR A 1 191 ? -7.996 -18.688 0.128 1 93.88 191 TYR A N 1
ATOM 1520 C CA . TYR A 1 191 ? -7.977 -18.828 -1.324 1 93.88 191 TYR A CA 1
ATOM 1521 C C . TYR A 1 191 ? -7.812 -20.297 -1.731 1 93.88 191 TYR A C 1
ATOM 1523 O O . TYR A 1 191 ? -6.773 -20.906 -1.464 1 93.88 191 TYR A O 1
ATOM 1531 N N . PHE A 1 192 ? -8.852 -20.859 -2.4 1 92.12 192 PHE A N 1
ATOM 1532 C CA . PHE A 1 192 ? -8.844 -22.234 -2.875 1 92.12 192 PHE A CA 1
ATOM 1533 C C . PHE A 1 192 ? -8.695 -22.281 -4.391 1 92.12 192 PHE A C 1
ATOM 1535 O O . PHE A 1 192 ? -9.258 -21.453 -5.105 1 92.12 192 PHE A O 1
ATOM 1542 N N . GLN A 1 193 ? -7.953 -23.266 -4.812 1 93.25 193 GLN A N 1
ATOM 1543 C CA . GLN A 1 193 ? -7.77 -23.469 -6.246 1 93.25 193 GLN A CA 1
ATOM 1544 C C . GLN A 1 193 ? -7.773 -24.953 -6.594 1 93.25 193 GLN A C 1
ATOM 1546 O O . GLN A 1 193 ? -7.316 -25.781 -5.801 1 93.25 193 GLN A O 1
ATOM 1551 N N . SER A 1 194 ? -8.336 -25.281 -7.777 1 93.31 194 SER A N 1
ATOM 1552 C CA . SER A 1 194 ? -8.258 -26.656 -8.242 1 93.31 194 SER A CA 1
ATOM 1553 C C . SER A 1 194 ? -6.812 -27.078 -8.484 1 93.31 194 SER A C 1
ATOM 1555 O O . SER A 1 194 ? -6.004 -26.281 -8.969 1 93.31 194 SER A O 1
ATOM 1557 N N . TYR A 1 195 ? -6.609 -28.25 -8.109 1 91.56 195 TYR A N 1
ATOM 1558 C CA . TYR A 1 195 ? -5.305 -28.828 -8.414 1 91.56 195 TYR A CA 1
ATOM 1559 C C . TYR A 1 195 ? -5.164 -29.094 -9.914 1 91.56 195 TYR A C 1
ATOM 1561 O O . TYR A 1 195 ? -6.059 -29.656 -10.539 1 91.56 195 TYR A O 1
ATOM 1569 N N . VAL A 1 196 ? -4.121 -28.656 -10.461 1 90 196 VAL A N 1
ATOM 1570 C CA . VAL A 1 196 ? -3.82 -28.922 -11.867 1 90 196 VAL A CA 1
ATOM 1571 C C . VAL A 1 196 ? -2.656 -29.906 -11.969 1 90 196 VAL A C 1
ATOM 1573 O O . VAL A 1 196 ? -1.57 -29.656 -11.438 1 90 196 VAL A O 1
ATOM 1576 N N . SER A 1 197 ? -2.973 -31.047 -12.539 1 88.62 197 SER A N 1
ATOM 1577 C CA . SER A 1 197 ? -1.896 -32 -12.773 1 88.62 197 SER A CA 1
ATOM 1578 C C . SER A 1 197 ? -0.811 -31.422 -13.664 1 88.62 197 SER A C 1
ATOM 1580 O O . SER A 1 197 ? -1.112 -30.797 -14.688 1 88.62 197 SER A O 1
ATOM 1582 N N . LYS A 1 198 ? 0.357 -31.5 -13.203 1 86.88 198 LYS A N 1
ATOM 1583 C CA . LYS A 1 198 ? 1.407 -30.797 -13.938 1 86.88 198 LYS A CA 1
ATOM 1584 C C . LYS A 1 198 ? 2.279 -31.781 -14.719 1 86.88 198 LYS A C 1
ATOM 1586 O O . LYS A 1 198 ? 2.633 -32.844 -14.203 1 86.88 198 LYS A O 1
ATOM 1591 N N . ASP A 1 199 ? 2.482 -31.5 -15.977 1 90.69 199 ASP A N 1
ATOM 1592 C CA . ASP A 1 199 ? 3.631 -32.062 -16.688 1 90.69 199 ASP A CA 1
ATOM 1593 C C . ASP A 1 199 ? 4.938 -31.469 -16.172 1 90.69 199 ASP A C 1
ATOM 1595 O O . ASP A 1 199 ? 5.879 -32.219 -15.859 1 90.69 199 ASP A O 1
ATOM 1599 N N . TYR A 1 200 ? 4.969 -30.234 -16.031 1 94.44 200 TYR A N 1
ATOM 1600 C CA . TYR A 1 200 ? 6.086 -29.484 -15.461 1 94.44 200 TYR A CA 1
ATOM 1601 C C . TYR A 1 200 ? 5.668 -28.078 -15.078 1 94.44 200 TYR A C 1
ATOM 1603 O O . TYR A 1 200 ? 4.543 -27.656 -15.367 1 94.44 200 TYR A O 1
ATOM 1611 N N . GLU A 1 201 ? 6.52 -27.375 -14.375 1 95.88 201 GLU A N 1
ATOM 1612 C CA . GLU A 1 201 ? 6.328 -25.984 -14.008 1 95.88 201 GLU A CA 1
ATOM 1613 C C . GLU A 1 201 ? 7.223 -25.062 -14.836 1 95.88 201 GLU A C 1
ATOM 1615 O O . GLU A 1 201 ? 8.273 -25.484 -15.32 1 95.88 201 GLU A O 1
ATOM 1620 N N . VAL A 1 202 ? 6.754 -23.891 -15.047 1 97.75 202 VAL A N 1
ATOM 1621 C CA . VAL A 1 202 ? 7.562 -22.891 -15.734 1 97.75 202 VAL A CA 1
ATOM 1622 C C . VAL A 1 202 ? 7.637 -21.625 -14.898 1 97.75 202 VAL A C 1
ATOM 1624 O O . VAL A 1 202 ? 6.609 -21.094 -14.461 1 97.75 202 VAL A O 1
ATOM 1627 N N . ARG A 1 203 ? 8.852 -21.234 -14.625 1 98.06 203 ARG A N 1
ATOM 1628 C CA . ARG A 1 203 ? 9.125 -19.922 -14.055 1 98.06 203 ARG A CA 1
ATOM 1629 C C . ARG A 1 203 ? 9.539 -18.922 -15.141 1 98.06 203 ARG A C 1
ATOM 1631 O O . ARG A 1 203 ? 10.531 -19.141 -15.836 1 98.06 203 ARG A O 1
ATOM 1638 N N . VAL A 1 204 ? 8.703 -17.906 -15.305 1 98.75 204 VAL A N 1
ATOM 1639 C CA . VAL A 1 204 ? 9.023 -16.859 -16.266 1 98.75 204 VAL A CA 1
ATOM 1640 C C . VAL A 1 204 ? 9.383 -15.57 -15.531 1 98.75 204 VAL A C 1
ATOM 1642 O O . VAL A 1 204 ? 8.516 -14.898 -14.977 1 98.75 204 VAL A O 1
ATOM 1645 N N . THR A 1 205 ? 10.633 -15.203 -15.531 1 98.81 205 THR A N 1
ATOM 1646 C CA . THR A 1 205 ? 11.102 -13.953 -14.953 1 98.81 205 THR A CA 1
ATOM 1647 C C . THR A 1 205 ? 11.234 -12.883 -16.031 1 98.81 205 THR A C 1
ATOM 1649 O O . THR A 1 205 ? 11.867 -13.109 -17.062 1 98.81 205 THR A O 1
ATOM 1652 N N . ILE A 1 206 ? 10.594 -11.805 -15.797 1 98.81 206 ILE A N 1
ATOM 1653 C CA . ILE A 1 206 ? 10.664 -10.711 -16.766 1 98.81 206 ILE A CA 1
ATOM 1654 C C . ILE A 1 206 ? 11.234 -9.461 -16.094 1 98.81 206 ILE A C 1
ATOM 1656 O O . ILE A 1 206 ? 10.805 -9.086 -14.992 1 98.81 206 ILE A O 1
ATOM 1660 N N . VAL A 1 207 ? 12.211 -8.836 -16.656 1 98.56 207 VAL A N 1
ATOM 1661 C CA . VAL A 1 207 ? 12.758 -7.535 -16.281 1 98.56 207 VAL A CA 1
ATOM 1662 C C . VAL A 1 207 ? 12.555 -6.543 -17.438 1 98.56 207 VAL A C 1
ATOM 1664 O O . VAL A 1 207 ? 13.188 -6.668 -18.484 1 98.56 207 VAL A O 1
ATOM 1667 N N . ASP A 1 208 ? 11.68 -5.598 -17.094 1 96.25 208 ASP A N 1
ATOM 1668 C CA . ASP A 1 208 ? 11.258 -4.695 -18.172 1 96.25 208 ASP A CA 1
ATOM 1669 C C . ASP A 1 208 ? 10.68 -5.473 -19.344 1 96.25 208 ASP A C 1
ATOM 1671 O O . ASP A 1 208 ? 9.539 -5.949 -19.281 1 96.25 208 ASP A O 1
ATOM 1675 N N . ARG A 1 209 ? 11.445 -5.754 -20.406 1 96.19 209 ARG A N 1
ATOM 1676 C CA . ARG A 1 209 ? 10.922 -6.496 -21.547 1 96.19 209 ARG A CA 1
ATOM 1677 C C . ARG A 1 209 ? 11.742 -7.758 -21.812 1 96.19 209 ARG A C 1
ATOM 1679 O O . ARG A 1 209 ? 11.406 -8.555 -22.688 1 96.19 209 ARG A O 1
ATOM 1686 N N . GLN A 1 210 ? 12.711 -7.992 -21.062 1 98.19 210 GLN A N 1
ATOM 1687 C CA . GLN A 1 210 ? 13.531 -9.188 -21.219 1 98.19 210 GLN A CA 1
ATOM 1688 C C . GLN A 1 210 ? 12.922 -10.375 -20.5 1 98.19 210 GLN A C 1
ATOM 1690 O O . GLN A 1 210 ? 12.602 -10.289 -19.312 1 98.19 210 GLN A O 1
ATOM 1695 N N . VAL A 1 211 ? 12.797 -11.477 -21.219 1 98.69 211 VAL A N 1
ATOM 1696 C CA . VAL A 1 211 ? 12.07 -12.641 -20.703 1 98.69 211 VAL A CA 1
ATOM 1697 C C . VAL A 1 211 ? 13.047 -13.781 -20.438 1 98.69 211 VAL A C 1
ATOM 1699 O O . VAL A 1 211 ? 13.852 -14.125 -21.312 1 98.69 211 VAL A O 1
ATOM 1702 N N . PHE A 1 212 ? 13.047 -14.352 -19.281 1 98.81 212 PHE A N 1
ATOM 1703 C CA . PHE A 1 212 ? 13.797 -15.539 -18.891 1 98.81 212 PHE A CA 1
ATOM 1704 C C . PHE A 1 212 ? 12.852 -16.641 -18.438 1 98.81 212 PHE A C 1
ATOM 1706 O O . PHE A 1 212 ? 12.281 -16.578 -17.344 1 98.81 212 PHE A O 1
ATOM 1713 N N . ALA A 1 213 ? 12.664 -17.641 -19.25 1 98.69 213 ALA A N 1
ATOM 1714 C CA . ALA A 1 213 ? 11.742 -18.734 -18.938 1 98.69 213 ALA A CA 1
ATOM 1715 C C . ALA A 1 213 ? 12.484 -20.016 -18.609 1 98.69 213 ALA A C 1
ATOM 1717 O O . ALA A 1 213 ? 13.383 -20.422 -19.359 1 98.69 213 ALA A O 1
ATOM 1718 N N . VAL A 1 214 ? 12.133 -20.609 -17.516 1 98.44 214 VAL A N 1
ATOM 1719 C CA . VAL A 1 214 ? 12.797 -21.828 -17.062 1 98.44 214 VAL A CA 1
ATOM 1720 C C . VAL A 1 214 ? 11.758 -22.906 -16.766 1 98.44 214 VAL A C 1
ATOM 1722 O O . VAL A 1 214 ? 10.797 -22.656 -16.031 1 98.44 214 VAL A O 1
ATOM 1725 N N . LYS A 1 215 ? 11.938 -24.016 -17.375 1 97.44 215 LYS A N 1
ATOM 1726 C CA . LYS A 1 215 ? 11.164 -25.219 -17.062 1 97.44 215 LYS A CA 1
ATOM 1727 C C . LYS A 1 215 ? 11.711 -25.906 -15.805 1 97.44 215 LYS A C 1
ATOM 1729 O O . LYS A 1 215 ? 12.922 -26.078 -15.672 1 97.44 215 LYS A O 1
ATOM 1734 N N . ILE A 1 216 ? 10.867 -26.141 -14.875 1 94.56 216 ILE A N 1
ATOM 1735 C CA . ILE A 1 216 ? 11.211 -26.844 -13.641 1 94.56 216 ILE A CA 1
ATOM 1736 C C . ILE A 1 216 ? 10.469 -28.172 -13.57 1 94.56 216 ILE A C 1
ATOM 1738 O O . ILE A 1 216 ? 9.234 -28.203 -13.57 1 94.56 216 ILE A O 1
ATOM 1742 N N . GLN A 1 217 ? 11.18 -29.25 -13.531 1 90.19 217 GLN A N 1
ATOM 1743 C CA . GLN A 1 217 ? 10.578 -30.578 -13.523 1 90.19 217 GLN A CA 1
ATOM 1744 C C . GLN A 1 217 ? 11.242 -31.469 -12.484 1 90.19 217 GLN A C 1
ATOM 1746 O O . GLN A 1 217 ? 12.461 -31.453 -12.328 1 90.19 217 GLN A O 1
ATOM 1751 N N . ALA A 1 218 ? 10.352 -32 -11.664 1 77.06 218 ALA A N 1
ATOM 1752 C CA . ALA A 1 218 ? 10.898 -32.969 -10.719 1 77.06 218 ALA A CA 1
ATOM 1753 C C . ALA A 1 218 ? 11.57 -34.125 -11.453 1 77.06 218 ALA A C 1
ATOM 1755 O O . ALA A 1 218 ? 11.078 -34.594 -12.484 1 77.06 218 ALA A O 1
ATOM 1756 N N . ASP A 1 219 ? 12.852 -34.375 -11.125 1 66.25 219 ASP A N 1
ATOM 1757 C CA . ASP A 1 219 ? 13.562 -35.5 -11.711 1 66.25 219 ASP A CA 1
ATOM 1758 C C . ASP A 1 219 ? 12.977 -36.844 -11.227 1 66.25 219 ASP A C 1
ATOM 1760 O O . ASP A 1 219 ? 13.195 -37.219 -10.078 1 66.25 219 ASP A O 1
ATOM 1764 N N . ASN A 1 220 ? 11.914 -37.219 -11.695 1 56.56 220 ASN A N 1
ATOM 1765 C CA . ASN A 1 220 ? 11.359 -38.5 -11.305 1 56.56 220 ASN A CA 1
ATOM 1766 C C . ASN A 1 220 ? 12.352 -39.656 -11.57 1 56.56 220 ASN A C 1
ATOM 1768 O O . ASN A 1 220 ? 12.062 -40.812 -11.258 1 56.56 220 ASN A O 1
ATOM 1772 N N . HIS A 1 221 ? 13.352 -39.531 -12.391 1 48.97 221 HIS A N 1
ATOM 1773 C CA . HIS A 1 221 ? 14.234 -40.688 -12.617 1 48.97 221 HIS A CA 1
ATOM 1774 C C . HIS A 1 221 ? 15.094 -40.969 -11.391 1 48.97 221 HIS A C 1
ATOM 1776 O O . HIS A 1 221 ? 16.312 -40.75 -11.43 1 48.97 221 HIS A O 1
ATOM 1782 N N . ILE A 1 222 ? 14.703 -40.438 -10.289 1 44.88 222 ILE A N 1
ATOM 1783 C CA . ILE A 1 222 ? 15.562 -40.781 -9.156 1 44.88 222 ILE A CA 1
ATOM 1784 C C . ILE A 1 222 ? 15.734 -42.281 -9.086 1 44.88 222 ILE A C 1
ATOM 1786 O O . ILE A 1 222 ? 14.766 -43.031 -9.188 1 44.88 222 ILE A O 1
ATOM 1790 N N . ASP A 1 223 ? 16.922 -42.844 -9.18 1 42.72 223 ASP A N 1
ATOM 1791 C CA . ASP A 1 223 ? 17.312 -44.156 -8.633 1 42.72 223 ASP A CA 1
ATOM 1792 C C . ASP A 1 223 ? 16.625 -44.406 -7.289 1 42.72 223 ASP A C 1
ATOM 1794 O O . ASP A 1 223 ? 16.641 -43.531 -6.41 1 42.72 223 ASP A O 1
ATOM 1798 N N . TRP A 1 224 ? 15.602 -45.312 -7.09 1 47.25 224 TRP A N 1
ATOM 1799 C CA . TRP A 1 224 ? 14.875 -45.812 -5.926 1 47.25 224 TRP A CA 1
ATOM 1800 C C . TRP A 1 224 ? 15.719 -45.688 -4.66 1 47.25 224 TRP A C 1
ATOM 1802 O O . TRP A 1 224 ? 15.195 -45.75 -3.547 1 47.25 224 TRP A O 1
ATOM 1812 N N . ARG A 1 225 ? 16.938 -45.75 -4.762 1 49.22 225 ARG A N 1
ATOM 1813 C CA . ARG A 1 225 ? 17.766 -45.75 -3.555 1 49.22 225 ARG A CA 1
ATOM 1814 C C . ARG A 1 225 ? 17.953 -44.344 -2.994 1 49.22 225 ARG A C 1
ATOM 1816 O O . ARG A 1 225 ? 18.484 -44.188 -1.892 1 49.22 225 ARG A O 1
ATOM 1823 N N . LYS A 1 226 ? 18 -43.312 -3.885 1 49.72 226 LYS A N 1
ATOM 1824 C CA . LYS A 1 226 ? 18.359 -42 -3.355 1 49.72 226 LYS A CA 1
ATOM 1825 C C . LYS A 1 226 ? 17.141 -41.094 -3.277 1 49.72 226 LYS A C 1
ATOM 1827 O O . LYS A 1 226 ? 16.406 -40.938 -4.258 1 49.72 226 LYS A O 1
ATOM 1832 N N . SER A 1 227 ? 16.328 -40.906 -2.168 1 47.69 227 SER A N 1
ATOM 1833 C CA . SER A 1 227 ? 15.094 -40.312 -1.687 1 47.69 227 SER A CA 1
ATOM 1834 C C . SER A 1 227 ? 14.914 -38.906 -2.26 1 47.69 227 SER A C 1
ATOM 1836 O O . SER A 1 227 ? 13.859 -38.281 -2.086 1 47.69 227 SER A O 1
ATOM 1838 N N . HIS A 1 228 ? 15.836 -38 -2.416 1 51.97 228 HIS A N 1
ATOM 1839 C CA . HIS A 1 228 ? 15.508 -36.594 -2.582 1 51.97 228 HIS A CA 1
ATOM 1840 C C . HIS A 1 228 ? 15.328 -36.219 -4.055 1 51.97 228 HIS A C 1
ATOM 1842 O O . HIS A 1 228 ? 16.281 -36.281 -4.832 1 51.97 228 HIS A O 1
ATOM 1848 N N . ALA A 1 229 ? 14.195 -36.344 -4.656 1 54.34 229 ALA A N 1
ATOM 1849 C CA . ALA A 1 229 ? 13.93 -35.969 -6.039 1 54.34 229 ALA A CA 1
ATOM 1850 C C . ALA A 1 229 ? 14.516 -34.594 -6.352 1 54.34 229 ALA A C 1
ATOM 1852 O O . ALA A 1 229 ? 14.195 -33.625 -5.676 1 54.34 229 ALA A O 1
ATOM 1853 N N . LYS A 1 230 ? 15.617 -34.438 -6.984 1 70.19 230 LYS A N 1
ATOM 1854 C CA . LYS A 1 230 ? 16.266 -33.219 -7.438 1 70.19 230 LYS A CA 1
ATOM 1855 C C . LYS A 1 230 ? 15.523 -32.625 -8.633 1 70.19 230 LYS A C 1
ATOM 1857 O O . LYS A 1 230 ? 14.977 -33.344 -9.461 1 70.19 230 LYS A O 1
ATOM 1862 N N . ASN A 1 231 ? 15.148 -31.312 -8.609 1 81.62 231 ASN A N 1
ATOM 1863 C CA . ASN A 1 231 ? 14.523 -30.594 -9.719 1 81.62 231 ASN A CA 1
ATOM 1864 C C . ASN A 1 231 ? 15.5 -30.375 -10.867 1 81.62 231 ASN A C 1
ATOM 1866 O O . ASN A 1 231 ? 16.688 -30.125 -10.633 1 81.62 231 ASN A O 1
ATOM 1870 N N . ILE A 1 232 ? 15.039 -30.75 -12.031 1 89.5 232 ILE A N 1
ATOM 1871 C CA . ILE A 1 232 ? 15.766 -30.391 -13.25 1 89.5 232 ILE A CA 1
ATOM 1872 C C . ILE A 1 232 ? 15.273 -29.031 -13.758 1 89.5 232 ILE A C 1
ATOM 1874 O O . ILE A 1 232 ? 14.07 -28.766 -13.758 1 89.5 232 ILE A O 1
ATOM 1878 N N . TYR A 1 233 ? 16.25 -28.188 -14.148 1 94.88 233 TYR A N 1
ATOM 1879 C CA . TYR A 1 233 ? 15.984 -26.844 -14.664 1 94.88 233 TYR A CA 1
ATOM 1880 C C . TYR A 1 233 ? 16.469 -26.703 -16.094 1 94.88 233 TYR A C 1
ATOM 1882 O O . TYR A 1 233 ? 17.594 -27.109 -16.422 1 94.88 233 TYR A O 1
ATOM 1890 N N . GLU A 1 234 ? 15.641 -26.188 -16.953 1 96.69 234 GLU A N 1
ATOM 1891 C CA . GLU A 1 234 ? 15.984 -26 -18.359 1 96.69 234 GLU A CA 1
ATOM 1892 C C . GLU A 1 234 ? 15.477 -24.672 -18.906 1 96.69 234 GLU A C 1
ATOM 1894 O O . GLU A 1 234 ? 14.32 -24.312 -18.672 1 96.69 234 GLU A O 1
ATOM 1899 N N . VAL A 1 235 ? 16.391 -23.938 -19.562 1 98.12 235 VAL A N 1
ATOM 1900 C CA . VAL A 1 235 ? 15.938 -22.734 -20.25 1 98.12 235 VAL A CA 1
ATOM 1901 C C . VAL A 1 235 ? 15.07 -23.125 -21.453 1 98.12 235 VAL A C 1
ATOM 1903 O O . VAL A 1 235 ? 15.445 -23.984 -22.25 1 98.12 235 VAL A O 1
ATOM 1906 N N . ILE A 1 236 ? 13.914 -22.484 -21.562 1 97.88 236 ILE A N 1
ATOM 1907 C CA . ILE A 1 236 ? 13.023 -22.875 -22.656 1 97.88 236 ILE A CA 1
ATOM 1908 C C . ILE A 1 236 ? 12.461 -21.609 -23.328 1 97.88 236 ILE A C 1
ATOM 1910 O O . ILE A 1 236 ? 12.461 -20.531 -22.734 1 97.88 236 ILE A O 1
ATOM 1914 N N . ASP A 1 237 ? 12.031 -21.828 -24.562 1 97.5 237 ASP A N 1
ATOM 1915 C CA . ASP A 1 237 ? 11.156 -20.844 -25.203 1 97.5 237 ASP A CA 1
ATOM 1916 C C . ASP A 1 237 ? 9.695 -21.094 -24.828 1 97.5 237 ASP A C 1
ATOM 1918 O O . ASP A 1 237 ? 9.273 -22.25 -24.688 1 97.5 237 ASP A O 1
ATOM 1922 N N . ILE A 1 238 ? 8.969 -20.094 -24.641 1 98.12 238 ILE A N 1
ATOM 1923 C CA . ILE A 1 238 ? 7.551 -20.234 -24.328 1 98.12 238 ILE A CA 1
ATOM 1924 C C . ILE A 1 238 ? 6.723 -19.531 -25.406 1 98.12 238 ILE A C 1
ATOM 1926 O O . ILE A 1 238 ? 7.234 -18.703 -26.156 1 98.12 238 ILE A O 1
ATOM 1930 N N . PRO A 1 239 ? 5.461 -19.906 -25.562 1 98.19 239 PRO A N 1
ATOM 1931 C CA . PRO A 1 239 ? 4.609 -19.312 -26.594 1 98.19 239 PRO A CA 1
ATOM 1932 C C . PRO A 1 239 ? 4.555 -17.797 -26.5 1 98.19 239 PRO A C 1
ATOM 1934 O O . PRO A 1 239 ? 4.512 -17.234 -25.391 1 98.19 239 PRO A O 1
ATOM 1937 N N . LYS A 1 240 ? 4.539 -17.156 -27.641 1 98.19 240 LYS A N 1
ATOM 1938 C CA . LYS A 1 240 ? 4.504 -15.695 -27.719 1 98.19 240 LYS A CA 1
ATOM 1939 C C . LYS A 1 240 ? 3.281 -15.133 -27 1 98.19 240 LYS A C 1
ATOM 1941 O O . LYS A 1 240 ? 3.35 -14.07 -26.391 1 98.19 240 LYS A O 1
ATOM 1946 N N . VAL A 1 241 ? 2.215 -15.906 -27.094 1 98.25 241 VAL A N 1
ATOM 1947 C CA . VAL A 1 241 ? 0.971 -15.445 -26.484 1 98.25 241 VAL A CA 1
ATOM 1948 C C . VAL A 1 241 ? 1.147 -15.328 -24.969 1 98.25 241 VAL A C 1
ATOM 1950 O O . VAL A 1 241 ? 0.614 -14.406 -24.344 1 98.25 241 VAL A O 1
ATOM 1953 N N . ILE A 1 242 ? 1.916 -16.203 -24.359 1 98.62 242 ILE A N 1
ATOM 1954 C CA . ILE A 1 242 ? 2.158 -16.188 -22.922 1 98.62 242 ILE A CA 1
ATOM 1955 C C . ILE A 1 242 ? 3.031 -14.984 -22.562 1 98.62 242 ILE A C 1
ATOM 1957 O O . ILE A 1 242 ? 2.766 -14.289 -21.578 1 98.62 242 ILE A O 1
ATOM 1961 N N . ILE A 1 243 ? 4.039 -14.727 -23.344 1 98.69 243 ILE A N 1
ATOM 1962 C CA . ILE A 1 243 ? 4.918 -13.578 -23.125 1 98.69 243 ILE A CA 1
ATOM 1963 C C . ILE A 1 243 ? 4.102 -12.289 -23.188 1 98.69 243 ILE A C 1
ATOM 1965 O O . ILE A 1 243 ? 4.223 -11.43 -22.312 1 98.69 243 ILE A O 1
ATOM 1969 N N . GLN A 1 244 ? 3.27 -12.18 -24.141 1 98.62 244 GLN A N 1
ATOM 1970 C CA . GLN A 1 244 ? 2.451 -10.984 -24.312 1 98.62 244 GLN A CA 1
ATOM 1971 C C . GLN A 1 244 ? 1.498 -10.797 -23.141 1 98.62 244 GLN A C 1
ATOM 1973 O O . GLN A 1 244 ? 1.303 -9.672 -22.672 1 98.62 244 GLN A O 1
ATOM 1978 N N . GLN A 1 245 ? 0.913 -11.883 -22.688 1 98.75 245 GLN A N 1
ATOM 1979 C CA . GLN A 1 245 ? 0.024 -11.82 -21.531 1 98.75 245 GLN A CA 1
ATOM 1980 C C . GLN A 1 245 ? 0.771 -11.352 -20.297 1 98.75 245 GLN A C 1
ATOM 1982 O O . GLN A 1 245 ? 0.27 -10.516 -19.547 1 98.75 245 GLN A O 1
ATOM 1987 N N . CYS A 1 246 ? 1.99 -11.844 -20.109 1 98.81 246 CYS A N 1
ATOM 1988 C CA . CYS A 1 246 ? 2.795 -11.43 -18.969 1 98.81 246 CYS A CA 1
ATOM 1989 C C . CYS A 1 246 ? 3.125 -9.945 -19.031 1 98.81 246 CYS A C 1
ATOM 1991 O O . CYS A 1 246 ? 3.014 -9.234 -18.047 1 98.81 246 CYS A O 1
ATOM 1993 N N . LEU A 1 247 ? 3.502 -9.484 -20.219 1 98.75 247 LEU A N 1
ATOM 1994 C CA . LEU A 1 247 ? 3.855 -8.086 -20.391 1 98.75 247 LEU A CA 1
ATOM 1995 C C . LEU A 1 247 ? 2.645 -7.184 -20.172 1 98.75 247 LEU A C 1
ATOM 1997 O O . LEU A 1 247 ? 2.76 -6.117 -19.562 1 98.75 247 LEU A O 1
ATOM 2001 N N . GLU A 1 248 ? 1.483 -7.633 -20.672 1 98.62 248 GLU A N 1
ATOM 2002 C CA . GLU A 1 248 ? 0.256 -6.879 -20.438 1 98.62 248 GLU A CA 1
ATOM 2003 C C . GLU A 1 248 ? -0.09 -6.84 -18.953 1 98.62 248 GLU A C 1
ATOM 2005 O O . GLU A 1 248 ? -0.504 -5.801 -18.438 1 98.62 248 GLU A O 1
ATOM 2010 N N . PHE A 1 249 ? 0.07 -7.973 -18.344 1 98.38 249 PHE A N 1
ATOM 2011 C CA . PHE A 1 249 ? -0.153 -8.07 -16.906 1 98.38 249 PHE A CA 1
ATOM 2012 C C . PHE A 1 249 ? 0.731 -7.078 -16.156 1 98.38 249 PHE A C 1
ATOM 2014 O O . PHE A 1 249 ? 0.247 -6.328 -15.312 1 98.38 249 PHE A O 1
ATOM 2021 N N . MET A 1 250 ? 2.012 -7.031 -16.469 1 98.31 250 MET A N 1
ATOM 2022 C CA . MET A 1 250 ? 2.959 -6.125 -15.836 1 98.31 250 MET A CA 1
ATOM 2023 C C . MET A 1 250 ? 2.602 -4.668 -16.125 1 98.31 250 MET A C 1
ATOM 2025 O O . MET A 1 250 ? 2.711 -3.814 -15.234 1 98.31 250 MET A O 1
ATOM 2029 N N . ARG A 1 251 ? 2.119 -4.383 -17.281 1 97.88 251 ARG A N 1
ATOM 2030 C CA . ARG A 1 251 ? 1.702 -3.031 -17.641 1 97.88 251 ARG A CA 1
ATOM 2031 C C . ARG A 1 251 ? 0.517 -2.578 -16.797 1 97.88 251 ARG A C 1
ATOM 2033 O O . ARG A 1 251 ? 0.477 -1.438 -16.328 1 97.88 251 ARG A O 1
ATOM 2040 N N . GLU A 1 252 ? -0.4 -3.488 -16.578 1 96.81 252 GLU A N 1
ATOM 2041 C CA . GLU A 1 252 ? -1.583 -3.17 -15.781 1 96.81 252 GLU A CA 1
ATOM 2042 C C . GLU A 1 252 ? -1.201 -2.748 -14.367 1 96.81 252 GLU A C 1
ATOM 2044 O O . GLU A 1 252 ? -1.87 -1.907 -13.766 1 96.81 252 GLU A O 1
ATOM 2049 N N . PHE A 1 253 ? -0.14 -3.324 -13.852 1 96.81 253 PHE A N 1
ATOM 2050 C CA . PHE A 1 253 ? 0.271 -3.059 -12.477 1 96.81 253 PHE A CA 1
ATOM 2051 C C . PHE A 1 253 ? 1.382 -2.016 -12.438 1 96.81 253 PHE A C 1
ATOM 2053 O O . PHE A 1 253 ? 1.768 -1.554 -11.359 1 96.81 253 PHE A O 1
ATOM 2060 N N . GLY A 1 254 ? 1.965 -1.651 -13.586 1 96.19 254 GLY A N 1
ATOM 2061 C CA . GLY A 1 254 ? 3.111 -0.757 -13.633 1 96.19 254 GLY A CA 1
ATOM 2062 C C . GLY A 1 254 ? 4.395 -1.407 -13.148 1 96.19 254 GLY A C 1
ATOM 2063 O O . GLY A 1 254 ? 5.238 -0.75 -12.539 1 96.19 254 GLY A O 1
ATOM 2064 N N . LEU A 1 255 ? 4.547 -2.699 -13.406 1 97.62 255 LEU A N 1
ATOM 2065 C CA . LEU A 1 255 ? 5.703 -3.438 -12.906 1 97.62 255 LEU A CA 1
ATOM 2066 C C . LEU A 1 255 ? 6.809 -3.482 -13.953 1 97.62 255 LEU A C 1
ATOM 2068 O O . LEU A 1 255 ? 6.535 -3.607 -15.148 1 97.62 255 LEU A O 1
ATOM 2072 N N . SER A 1 256 ? 8.023 -3.447 -13.5 1 97.69 256 SER A N 1
ATOM 2073 C CA . SER A 1 256 ? 9.18 -3.639 -14.359 1 97.69 256 SER A CA 1
ATOM 2074 C C . SER A 1 256 ? 9.875 -4.969 -14.07 1 97.69 256 SER A C 1
ATOM 2076 O O . SER A 1 256 ? 10.844 -5.328 -14.742 1 97.69 256 SER A O 1
ATOM 2078 N N . PHE A 1 257 ? 9.391 -5.586 -13.086 1 98.44 257 PHE A N 1
ATOM 2079 C CA . PHE A 1 257 ? 9.867 -6.914 -12.734 1 98.44 257 PHE A CA 1
ATOM 2080 C C . PHE A 1 257 ? 8.703 -7.828 -12.359 1 98.44 257 PHE A C 1
ATOM 2082 O O . PHE A 1 257 ? 7.781 -7.41 -11.664 1 98.44 257 PHE A O 1
ATOM 2089 N N . GLY A 1 258 ? 8.758 -9 -12.758 1 98.38 258 GLY A N 1
ATOM 2090 C CA . GLY A 1 258 ? 7.785 -10 -12.359 1 98.38 258 GLY A CA 1
ATOM 2091 C C . GLY A 1 258 ? 8.289 -11.422 -12.508 1 98.38 258 GLY A C 1
ATOM 2092 O O . GLY A 1 258 ? 8.93 -11.758 -13.508 1 98.38 258 GLY A O 1
ATOM 2093 N N . ALA A 1 259 ? 8.117 -12.211 -11.508 1 98.19 259 ALA A N 1
ATOM 2094 C CA . ALA A 1 259 ? 8.336 -13.656 -11.555 1 98.19 259 ALA A CA 1
ATOM 2095 C C . ALA A 1 259 ? 7.012 -14.414 -11.633 1 98.19 259 ALA A C 1
ATOM 2097 O O . ALA A 1 259 ? 6.301 -14.531 -10.633 1 98.19 259 ALA A O 1
ATOM 2098 N N . PHE A 1 260 ? 6.734 -14.891 -12.82 1 98.38 260 PHE A N 1
ATOM 2099 C CA . PHE A 1 260 ? 5.477 -15.578 -13.086 1 98.38 260 PHE A CA 1
ATOM 2100 C C . PHE A 1 260 ? 5.633 -17.078 -12.906 1 98.38 260 PHE A C 1
ATOM 2102 O O . PHE A 1 260 ? 6.605 -17.672 -13.383 1 98.38 260 PHE A O 1
ATOM 2109 N N . ASP A 1 261 ? 4.688 -17.672 -12.266 1 96.69 261 ASP A N 1
ATOM 2110 C CA . ASP A 1 261 ? 4.652 -19.125 -12.109 1 96.69 261 ASP A CA 1
ATOM 2111 C C . ASP A 1 261 ? 3.504 -19.734 -12.906 1 96.69 261 ASP A C 1
ATOM 2113 O O . ASP A 1 261 ? 2.355 -19.297 -12.781 1 96.69 261 ASP A O 1
ATOM 2117 N N . PHE A 1 262 ? 3.873 -20.75 -13.727 1 97.62 262 PHE A N 1
ATOM 2118 C CA . PHE A 1 262 ? 2.896 -21.469 -14.523 1 97.62 262 PHE A CA 1
ATOM 2119 C C . PHE A 1 262 ? 3.002 -22.969 -14.266 1 97.62 262 PHE A C 1
ATOM 2121 O O . PHE A 1 262 ? 4.078 -23.484 -13.945 1 97.62 262 PHE A O 1
ATOM 2128 N N . ILE A 1 263 ? 1.89 -23.594 -14.406 1 96 263 ILE A N 1
ATOM 2129 C CA . ILE A 1 263 ? 1.839 -25.047 -14.586 1 96 263 ILE A CA 1
ATOM 2130 C C . ILE A 1 263 ? 1.494 -25.359 -16.047 1 96 263 ILE A C 1
ATOM 2132 O O . ILE A 1 263 ? 0.589 -24.766 -16.625 1 96 263 ILE A O 1
ATOM 2136 N N . VAL A 1 264 ? 2.258 -26.219 -16.578 1 96.94 264 VAL A N 1
ATOM 2137 C CA . VAL A 1 264 ? 1.925 -26.688 -17.922 1 96.94 264 VAL A CA 1
ATOM 2138 C C . VAL A 1 264 ? 1.305 -28.078 -17.844 1 96.94 264 VAL A C 1
ATOM 2140 O O . VAL A 1 264 ? 1.89 -29 -17.25 1 96.94 264 VAL A O 1
ATOM 2143 N N . SER A 1 265 ? 0.114 -28.188 -18.281 1 95.56 265 SER A N 1
ATOM 2144 C CA . SER A 1 265 ? -0.636 -29.438 -18.344 1 95.56 265 SER A CA 1
ATOM 2145 C C . SER A 1 265 ? -1.209 -29.672 -19.75 1 95.56 265 SER A C 1
ATOM 2147 O O . SER A 1 265 ? -1.991 -28.859 -20.234 1 95.56 265 SER A O 1
ATOM 2149 N N . ASN A 1 266 ? -0.758 -30.781 -20.375 1 95 266 ASN A N 1
ATOM 2150 C CA . ASN A 1 266 ? -1.18 -31.109 -21.734 1 95 266 ASN A CA 1
ATOM 2151 C C . ASN A 1 266 ? -0.926 -29.953 -22.688 1 95 266 ASN A C 1
ATOM 2153 O O . ASN A 1 266 ? -1.811 -29.562 -23.469 1 95 266 ASN A O 1
ATOM 2157 N N . GLY A 1 267 ? 0.181 -29.297 -22.547 1 94.31 267 GLY A N 1
ATOM 2158 C CA . GLY A 1 267 ? 0.618 -28.234 -23.453 1 94.31 267 GLY A CA 1
ATOM 2159 C C . GLY A 1 267 ? 0.012 -26.891 -23.125 1 94.31 267 GLY A C 1
ATOM 2160 O O . GLY A 1 267 ? 0.36 -25.875 -23.75 1 94.31 267 GLY A O 1
ATOM 2161 N N . GLU A 1 268 ? -0.894 -26.875 -22.125 1 96.75 268 GLU A N 1
ATOM 2162 C CA . GLU A 1 268 ? -1.565 -25.625 -21.766 1 96.75 268 GLU A CA 1
ATOM 2163 C C . GLU A 1 268 ? -0.912 -24.984 -20.547 1 96.75 268 GLU A C 1
ATOM 2165 O O . GLU A 1 268 ? -0.557 -25.656 -19.594 1 96.75 268 GLU A O 1
ATOM 2170 N N . TYR A 1 269 ? -0.709 -23.688 -20.641 1 98.06 269 TYR A N 1
ATOM 2171 C CA . TYR A 1 269 ? -0.103 -22.938 -19.547 1 98.06 269 TYR A CA 1
ATOM 2172 C C . TYR A 1 269 ? -1.164 -22.422 -18.578 1 98.06 269 TYR A C 1
ATOM 2174 O O . TYR A 1 269 ? -2.029 -21.625 -18.969 1 98.06 269 TYR A O 1
ATOM 2182 N N . TYR A 1 270 ? -1.127 -22.828 -17.344 1 97.56 270 TYR A N 1
ATOM 2183 C CA . TYR A 1 270 ? -1.989 -22.312 -16.281 1 97.56 270 TYR A CA 1
ATOM 2184 C C . TYR A 1 270 ? -1.246 -21.312 -15.414 1 97.56 270 TYR A C 1
ATOM 2186 O O . TYR A 1 270 ? -0.21 -21.641 -14.828 1 97.56 270 TYR A O 1
ATOM 2194 N N . PHE A 1 271 ? -1.761 -20.125 -15.359 1 97.31 271 PHE A N 1
ATOM 2195 C CA . PHE A 1 271 ? -1.183 -19.078 -14.531 1 97.31 271 PHE A CA 1
ATOM 2196 C C . PHE A 1 271 ? -1.462 -19.344 -13.055 1 97.31 271 PHE A C 1
ATOM 2198 O O . PHE A 1 271 ? -2.607 -19.578 -12.664 1 97.31 271 PHE A O 1
ATOM 2205 N N . LEU A 1 272 ? -0.427 -19.25 -12.258 1 94.81 272 LEU A N 1
ATOM 2206 C CA . LEU A 1 272 ? -0.603 -19.453 -10.82 1 94.81 272 LEU A CA 1
ATOM 2207 C C . LEU A 1 272 ? -0.505 -18.125 -10.07 1 94.81 272 LEU A C 1
ATOM 2209 O O . LEU A 1 272 ? -1.409 -17.766 -9.312 1 94.81 272 LEU A O 1
ATOM 2213 N N . GLU A 1 273 ? 0.574 -17.438 -10.266 1 94.81 273 GLU A N 1
ATOM 2214 C CA . GLU A 1 273 ? 0.784 -16.156 -9.594 1 94.81 273 GLU A CA 1
ATOM 2215 C C . GLU A 1 273 ? 1.972 -15.406 -10.195 1 94.81 273 GLU A C 1
ATOM 2217 O O . GLU A 1 273 ? 2.738 -15.969 -10.977 1 94.81 273 GLU A O 1
ATOM 2222 N N . VAL A 1 274 ? 2.02 -14.188 -9.906 1 96.75 274 VAL A N 1
ATOM 2223 C CA . VAL A 1 274 ? 3.205 -13.383 -10.164 1 96.75 274 VAL A CA 1
ATOM 2224 C C . VAL A 1 274 ? 3.787 -12.867 -8.852 1 96.75 274 VAL A C 1
ATOM 2226 O O . VAL A 1 274 ? 3.047 -12.477 -7.945 1 96.75 274 VAL A O 1
ATOM 2229 N N . ASN A 1 275 ? 5.02 -12.984 -8.695 1 95.25 275 ASN A N 1
ATOM 2230 C CA . ASN A 1 275 ? 5.742 -12.344 -7.598 1 95.25 275 ASN A CA 1
ATOM 2231 C C . ASN A 1 275 ? 6.566 -11.156 -8.086 1 95.25 275 ASN A C 1
ATOM 2233 O O . ASN A 1 275 ? 7.617 -11.336 -8.695 1 95.25 275 ASN A O 1
ATOM 2237 N N . PRO A 1 276 ? 6.109 -9.945 -7.82 1 96.44 276 PRO A N 1
ATOM 2238 C CA . PRO A 1 276 ? 6.801 -8.75 -8.305 1 96.44 276 PRO A CA 1
ATOM 2239 C C . PRO A 1 276 ? 8.141 -8.523 -7.613 1 96.44 276 PRO A C 1
ATOM 2241 O O . PRO A 1 276 ? 8.906 -7.641 -8.008 1 96.44 276 PRO A O 1
ATOM 2244 N N . ASN A 1 277 ? 8.438 -9.234 -6.617 1 95.12 277 ASN A N 1
ATOM 2245 C CA . ASN A 1 277 ? 9.695 -9.219 -5.883 1 95.12 277 ASN A CA 1
ATOM 2246 C C . ASN A 1 277 ? 10.227 -10.625 -5.641 1 95.12 277 ASN A C 1
ATOM 2248 O O . ASN A 1 277 ? 10.758 -10.922 -4.57 1 95.12 277 ASN A O 1
ATOM 2252 N N . GLY A 1 278 ? 10.055 -11.414 -6.598 1 94 278 GLY A N 1
ATOM 2253 C CA . GLY A 1 278 ? 10.383 -12.82 -6.48 1 94 278 GLY A CA 1
ATOM 2254 C C . GLY A 1 278 ? 11.875 -13.086 -6.508 1 94 278 GLY A C 1
ATOM 2255 O O . GLY A 1 278 ? 12.648 -12.273 -7.02 1 94 278 GLY A O 1
ATOM 2256 N N . GLN A 1 279 ? 12.227 -14.281 -5.93 1 94.81 279 GLN A N 1
ATOM 2257 C CA . GLN A 1 279 ? 13.617 -14.734 -6 1 94.81 279 GLN A CA 1
ATOM 2258 C C . GLN A 1 279 ? 13.977 -15.18 -7.418 1 94.81 279 GLN A C 1
ATOM 2260 O O . GLN A 1 279 ? 13.141 -15.742 -8.133 1 94.81 279 GLN A O 1
ATOM 2265 N N . TRP A 1 280 ? 15.211 -14.922 -7.809 1 97.38 280 TRP A N 1
ATOM 2266 C CA . TRP A 1 280 ? 15.617 -15.242 -9.172 1 97.38 280 TRP A CA 1
ATOM 2267 C C . TRP A 1 280 ? 17.047 -15.758 -9.211 1 97.38 280 TRP A C 1
ATOM 2269 O O . TRP A 1 280 ? 17.469 -16.375 -10.188 1 97.38 280 TRP A O 1
ATOM 2279 N N . LEU A 1 281 ? 17.797 -15.492 -8.172 1 97.38 281 LEU A N 1
ATOM 2280 C CA . LEU A 1 281 ? 19.234 -15.75 -8.195 1 97.38 281 LEU A CA 1
ATOM 2281 C C . LEU A 1 281 ? 19.516 -17.234 -8.398 1 97.38 281 LEU A C 1
ATOM 2283 O O . LEU A 1 281 ? 20.453 -17.609 -9.109 1 97.38 281 LEU A O 1
ATOM 2287 N N . TRP A 1 282 ? 18.75 -18.109 -7.75 1 95.06 282 TRP A N 1
ATOM 2288 C CA . TRP A 1 282 ? 18.984 -19.547 -7.84 1 95.06 282 TRP A CA 1
ATOM 2289 C C . TRP A 1 282 ? 18.922 -20.031 -9.289 1 95.06 282 TRP A C 1
ATOM 2291 O O . TRP A 1 282 ? 19.688 -20.906 -9.688 1 95.06 282 TRP A O 1
ATOM 2301 N N . LEU A 1 283 ? 18.125 -19.391 -10.109 1 96.19 283 LEU A N 1
ATOM 2302 C CA . LEU A 1 283 ? 18.016 -19.734 -11.523 1 96.19 283 LEU A CA 1
ATOM 2303 C C . LEU A 1 283 ? 19.25 -19.281 -12.289 1 96.19 283 LEU A C 1
ATOM 2305 O O . LEU A 1 283 ? 19.75 -20 -13.156 1 96.19 283 LEU A O 1
ATOM 2309 N N . GLU A 1 284 ? 19.641 -18.016 -12.016 1 97 284 GLU A N 1
ATOM 2310 C CA . GLU A 1 284 ? 20.844 -17.516 -12.664 1 97 284 GLU A CA 1
ATOM 2311 C C . GLU A 1 284 ? 22.047 -18.375 -12.32 1 97 284 GLU A C 1
ATOM 2313 O O . GLU A 1 284 ? 22.859 -18.719 -13.195 1 97 284 GLU A O 1
ATOM 2318 N N . GLU A 1 285 ? 22.203 -18.797 -11.094 1 95.75 285 GLU A N 1
ATOM 2319 C CA . GLU A 1 285 ? 23.344 -19.594 -10.672 1 95.75 285 GLU A CA 1
ATOM 2320 C C . GLU A 1 285 ? 23.312 -20.984 -11.32 1 95.75 285 GLU A C 1
ATOM 2322 O O . GLU A 1 285 ? 24.359 -21.5 -11.719 1 95.75 285 GLU A O 1
ATOM 2327 N N . LYS A 1 286 ? 22.172 -21.562 -11.453 1 94.94 286 LYS A N 1
ATOM 2328 C CA . LYS A 1 286 ? 22.016 -22.906 -11.977 1 94.94 286 LYS A CA 1
ATOM 2329 C C . LYS A 1 286 ? 22.156 -22.938 -13.492 1 94.94 286 LYS A C 1
ATOM 2331 O O . LYS A 1 286 ? 22.703 -23.875 -14.062 1 94.94 286 LYS A O 1
ATOM 2336 N N . LEU A 1 287 ? 21.719 -21.859 -14.172 1 97.62 287 LEU A N 1
ATOM 2337 C CA . LEU A 1 287 ? 21.578 -21.938 -15.617 1 97.62 287 LEU A CA 1
ATOM 2338 C C . LEU A 1 287 ? 22.359 -20.828 -16.312 1 97.62 287 LEU A C 1
ATOM 2340 O O . LEU A 1 287 ? 22.297 -20.672 -17.531 1 97.62 287 LEU A O 1
ATOM 2344 N N . ASP A 1 288 ? 23.094 -20.062 -15.539 1 96.94 288 ASP A N 1
ATOM 2345 C CA . ASP A 1 288 ? 23.906 -18.953 -16.047 1 96.94 288 ASP A CA 1
ATOM 2346 C C . ASP A 1 288 ? 23.047 -17.938 -16.797 1 96.94 288 ASP A C 1
ATOM 2348 O O . ASP A 1 288 ? 23.422 -17.484 -17.875 1 96.94 288 ASP A O 1
ATOM 2352 N N . LEU A 1 289 ? 21.844 -17.781 -16.25 1 97.69 289 LEU A N 1
ATOM 2353 C CA . LEU A 1 289 ? 20.984 -16.75 -16.812 1 97.69 289 LEU A CA 1
ATOM 2354 C C . LEU A 1 289 ? 21.547 -15.352 -16.531 1 97.69 289 LEU A C 1
ATOM 2356 O O . LEU A 1 289 ? 22.406 -15.195 -15.648 1 97.69 289 LEU A O 1
ATOM 2360 N N . LYS A 1 290 ? 21.141 -14.328 -17.266 1 98 290 LYS A N 1
ATOM 2361 C CA . LYS A 1 290 ? 21.641 -12.961 -17.109 1 98 290 LYS A CA 1
ATOM 2362 C C . LYS A 1 290 ? 20.547 -12.055 -16.531 1 98 290 LYS A C 1
ATOM 2364 O O . LYS A 1 290 ? 20.344 -10.945 -17.031 1 98 290 LYS A O 1
ATOM 2369 N N . ILE A 1 291 ? 19.859 -12.578 -15.508 1 98.56 291 ILE A N 1
ATOM 2370 C CA . ILE A 1 291 ? 18.797 -11.805 -14.875 1 98.56 291 ILE A CA 1
ATOM 2371 C C . ILE A 1 291 ? 19.391 -10.602 -14.148 1 98.56 291 ILE A C 1
ATOM 2373 O O . ILE A 1 291 ? 18.859 -9.492 -14.211 1 98.56 291 ILE A O 1
ATOM 2377 N N . SER A 1 292 ? 20.547 -10.82 -13.477 1 98.12 292 SER A N 1
ATOM 2378 C CA . SER A 1 292 ? 21.219 -9.734 -12.773 1 98.12 292 SER A CA 1
ATOM 2379 C C . SER A 1 292 ? 21.609 -8.617 -13.734 1 98.12 292 SER A C 1
ATOM 2381 O O . SER A 1 292 ? 21.422 -7.438 -13.43 1 98.12 292 SER A O 1
ATOM 2383 N N . ASP A 1 293 ? 22.078 -9 -14.883 1 97.94 293 ASP A N 1
ATOM 2384 C CA . ASP A 1 293 ? 22.438 -8.008 -15.891 1 97.94 293 ASP A CA 1
ATOM 2385 C C . ASP A 1 293 ? 21.219 -7.18 -16.297 1 97.94 293 ASP A C 1
ATOM 2387 O O . ASP A 1 293 ? 21.312 -5.957 -16.422 1 97.94 293 ASP A O 1
ATOM 2391 N N . ALA A 1 294 ? 20.125 -7.863 -16.484 1 98.19 294 ALA A N 1
ATOM 2392 C CA . ALA A 1 294 ? 18.891 -7.184 -16.906 1 98.19 294 ALA A CA 1
ATOM 2393 C C . ALA A 1 294 ? 18.422 -6.203 -15.828 1 98.19 294 ALA A C 1
ATOM 2395 O O . ALA A 1 294 ? 18.031 -5.078 -16.141 1 98.19 294 ALA A O 1
ATOM 2396 N N . ILE A 1 295 ? 18.5 -6.586 -14.562 1 97.75 295 ILE A N 1
ATOM 2397 C CA . ILE A 1 295 ? 18.078 -5.746 -13.453 1 97.75 295 ILE A CA 1
ATOM 2398 C C . ILE A 1 295 ? 18.969 -4.512 -13.359 1 97.75 295 ILE A C 1
ATOM 2400 O O . ILE A 1 295 ? 18.484 -3.385 -13.266 1 97.75 295 ILE A O 1
ATOM 2404 N N . VAL A 1 296 ? 20.281 -4.734 -13.453 1 96.44 296 VAL A N 1
ATOM 2405 C CA . VAL A 1 296 ? 21.234 -3.637 -13.312 1 96.44 296 VAL A CA 1
ATOM 2406 C C . VAL A 1 296 ? 21.109 -2.688 -14.5 1 96.44 296 VAL A C 1
ATOM 2408 O O . VAL A 1 296 ? 21.125 -1.466 -14.336 1 96.44 296 VAL A O 1
ATOM 2411 N N . HIS A 1 297 ? 20.953 -3.262 -15.68 1 96 297 HIS A N 1
ATOM 2412 C CA . HIS A 1 297 ? 20.75 -2.432 -16.859 1 96 297 HIS A CA 1
ATOM 2413 C C . HIS A 1 297 ? 19.5 -1.559 -16.719 1 96 297 HIS A C 1
ATOM 2415 O O . HIS A 1 297 ? 19.547 -0.368 -17.031 1 96 297 HIS A O 1
ATOM 2421 N N . PHE A 1 298 ? 18.438 -2.105 -16.281 1 97.19 298 PHE A N 1
ATOM 2422 C CA . PHE A 1 298 ? 17.203 -1.357 -16.062 1 97.19 298 PHE A CA 1
ATOM 2423 C C . PHE A 1 298 ? 17.438 -0.209 -15.094 1 97.19 298 PHE A C 1
ATOM 2425 O O . PHE A 1 298 ? 17.016 0.92 -15.344 1 97.19 298 PHE A O 1
ATOM 2432 N N . LEU A 1 299 ? 18.109 -0.508 -13.977 1 96.19 299 LEU A N 1
ATOM 2433 C CA . LEU A 1 299 ? 18.312 0.471 -12.906 1 96.19 299 LEU A CA 1
ATOM 2434 C C . LEU A 1 299 ? 19.25 1.588 -13.367 1 96.19 299 LEU A C 1
ATOM 2436 O O . LEU A 1 299 ? 19.156 2.717 -12.875 1 96.19 299 LEU A O 1
ATOM 2440 N N . LEU A 1 300 ? 20.141 1.301 -14.305 1 94.56 300 LEU A N 1
ATOM 2441 C CA . LEU A 1 300 ? 21.141 2.277 -14.727 1 94.56 300 LEU A CA 1
ATOM 2442 C C . LEU A 1 300 ? 20.578 3.172 -15.836 1 94.56 300 LEU A C 1
ATOM 2444 O O . LEU A 1 300 ? 21.141 4.238 -16.109 1 94.56 300 LEU A O 1
ATOM 2448 N N . GLU A 1 301 ? 19.562 2.678 -16.516 1 90.62 301 GLU A N 1
ATOM 2449 C CA . GLU A 1 301 ? 18.969 3.477 -17.594 1 90.62 301 GLU A CA 1
ATOM 2450 C C . GLU A 1 301 ? 18.406 4.785 -17.062 1 90.62 301 GLU A C 1
ATOM 2452 O O . GLU A 1 301 ? 17.906 4.84 -15.93 1 90.62 301 GLU A O 1
ATOM 2457 N N . ASP A 1 302 ? 18.656 5.867 -17.859 1 78.31 302 ASP A N 1
ATOM 2458 C CA . ASP A 1 302 ? 18.094 7.152 -17.453 1 78.31 302 ASP A CA 1
ATOM 2459 C C . ASP A 1 302 ? 16.578 7.188 -17.688 1 78.31 302 ASP A C 1
ATOM 2461 O O . ASP A 1 302 ? 16.078 6.551 -18.625 1 78.31 302 ASP A O 1
ATOM 2465 N N . GLY A 1 303 ? 15.703 7.477 -16.766 1 64.62 303 GLY A N 1
ATOM 2466 C CA . GLY A 1 303 ? 14.258 7.574 -16.875 1 64.62 303 GLY A CA 1
ATOM 2467 C C . GLY A 1 303 ? 13.805 8.352 -18.109 1 64.62 303 GLY A C 1
ATOM 2468 O O . GLY A 1 303 ? 14.539 9.203 -18.609 1 64.62 303 GLY A O 1
ATOM 2469 N N . ASP A 1 304 ? 12.906 7.789 -18.953 1 51.06 304 ASP A N 1
ATOM 2470 C CA . ASP A 1 304 ? 12.367 8.547 -20.078 1 51.06 304 ASP A CA 1
ATOM 2471 C C . ASP A 1 304 ? 11.844 9.906 -19.625 1 51.06 304 ASP A C 1
ATOM 2473 O O . ASP A 1 304 ? 11.07 9.992 -18.672 1 51.06 304 ASP A O 1
ATOM 2477 N N . HIS A 1 305 ? 12.656 10.898 -19.531 1 41.41 305 HIS A N 1
ATOM 2478 C CA . HIS A 1 305 ? 12.031 12.203 -19.359 1 41.41 305 HIS A CA 1
ATOM 2479 C C . HIS A 1 305 ? 10.836 12.359 -20.297 1 41.41 305 HIS A C 1
ATOM 2481 O O . HIS A 1 305 ? 10.82 11.812 -21.391 1 41.41 305 HIS A O 1
ATOM 2487 N N . MET B 1 1 ? -29.984 0.368 -11.297 1 72.19 1 MET B N 1
ATOM 2488 C CA . MET B 1 1 ? -29.625 1.158 -10.125 1 72.19 1 MET B CA 1
ATOM 2489 C C . MET B 1 1 ? -28.109 1.123 -9.906 1 72.19 1 MET B C 1
ATOM 2491 O O . MET B 1 1 ? -27.469 0.094 -10.125 1 72.19 1 MET B O 1
ATOM 2495 N N . LYS B 1 2 ? -27.453 2.357 -9.852 1 84.38 2 LYS B N 1
ATOM 2496 C CA . LYS B 1 2 ? -26.016 2.439 -9.578 1 84.38 2 LYS B CA 1
ATOM 2497 C C . LYS B 1 2 ? -25.734 2.203 -8.094 1 84.38 2 LYS B C 1
ATOM 2499 O O . LYS B 1 2 ? -26.078 3.031 -7.25 1 84.38 2 LYS B O 1
ATOM 2504 N N . ASN B 1 3 ? -25.25 1.012 -7.773 1 88.88 3 ASN B N 1
ATOM 2505 C CA . ASN B 1 3 ? -25 0.607 -6.395 1 88.88 3 ASN B CA 1
ATOM 2506 C C . ASN B 1 3 ? -23.578 0.951 -5.949 1 88.88 3 ASN B C 1
ATOM 2508 O O . ASN B 1 3 ? -22.609 0.627 -6.641 1 88.88 3 ASN B O 1
ATOM 2512 N N . ILE B 1 4 ? -23.609 1.676 -4.816 1 95.06 4 ILE B N 1
ATOM 2513 C CA . ILE B 1 4 ? -22.328 2.021 -4.215 1 95.06 4 ILE B CA 1
ATOM 2514 C C . ILE B 1 4 ? -22.031 1.07 -3.061 1 95.06 4 ILE B C 1
ATOM 2516 O O . ILE B 1 4 ? -22.844 0.925 -2.141 1 95.06 4 ILE B O 1
ATOM 2520 N N . LEU B 1 5 ? -20.953 0.338 -3.137 1 96.12 5 LEU B N 1
ATOM 2521 C CA . LEU B 1 5 ? -20.5 -0.492 -2.031 1 96.12 5 LEU B CA 1
ATOM 2522 C C . LEU B 1 5 ? -19.594 0.31 -1.089 1 96.12 5 LEU B C 1
ATOM 2524 O O . LEU B 1 5 ? -18.578 0.864 -1.512 1 96.12 5 LEU B O 1
ATOM 2528 N N . VAL B 1 6 ? -19.984 0.404 0.162 1 97.19 6 VAL B N 1
ATOM 2529 C CA . VAL B 1 6 ? -19.156 1.044 1.171 1 97.19 6 VAL B CA 1
ATOM 2530 C C . VAL B 1 6 ? -18.406 -0.02 1.975 1 97.19 6 VAL B C 1
ATOM 2532 O O . VAL B 1 6 ? -19.016 -0.949 2.506 1 97.19 6 VAL B O 1
ATOM 2535 N N . ILE B 1 7 ? -17.125 0.035 1.983 1 97.56 7 ILE B N 1
ATOM 2536 C CA . ILE B 1 7 ? -16.297 -0.836 2.807 1 97.56 7 ILE B CA 1
ATOM 2537 C C . ILE B 1 7 ? -15.773 -0.06 4.016 1 97.56 7 ILE B C 1
ATOM 2539 O O . ILE B 1 7 ? -14.992 0.877 3.863 1 97.56 7 ILE B O 1
ATOM 2543 N N . THR B 1 8 ? -16.219 -0.375 5.176 1 97.38 8 THR B N 1
ATOM 2544 C CA . THR B 1 8 ? -15.93 0.38 6.391 1 97.38 8 THR B CA 1
ATOM 2545 C C . THR B 1 8 ? -16.141 -0.487 7.629 1 97.38 8 THR B C 1
ATOM 2547 O O . THR B 1 8 ? -15.711 -1.643 7.664 1 97.38 8 THR B O 1
ATOM 2550 N N . HIS B 1 9 ? -16.688 0.109 8.711 1 96.69 9 HIS B N 1
ATOM 2551 C CA . HIS B 1 9 ? -17.016 -0.608 9.938 1 96.69 9 HIS B CA 1
ATOM 2552 C C . HIS B 1 9 ? -18.391 -0.204 10.453 1 96.69 9 HIS B C 1
ATOM 2554 O O . HIS B 1 9 ? -18.953 0.806 10.023 1 96.69 9 HIS B O 1
ATOM 2560 N N . SER B 1 10 ? -18.859 -0.897 11.422 1 96.31 10 SER B N 1
ATOM 2561 C CA . SER B 1 10 ? -20.25 -0.785 11.859 1 96.31 10 SER B CA 1
ATOM 2562 C C . SER B 1 10 ? -20.484 0.526 12.594 1 96.31 10 SER B C 1
ATOM 2564 O O . SER B 1 10 ? -21.625 1.006 12.664 1 96.31 10 SER B O 1
ATOM 2566 N N . LYS B 1 11 ? -19.422 1.159 13.078 1 96.12 11 LYS B N 1
ATOM 2567 C CA . LYS B 1 11 ? -19.594 2.359 13.898 1 96.12 11 LYS B CA 1
ATOM 2568 C C . LYS B 1 11 ? -19.266 3.617 13.094 1 96.12 11 LYS B C 1
ATOM 2570 O O . LYS B 1 11 ? -19.062 4.688 13.672 1 96.12 11 LYS B O 1
ATOM 2575 N N . ASP B 1 12 ? -19.203 3.451 11.812 1 96.31 12 ASP B N 1
ATOM 2576 C CA . ASP B 1 12 ? -18.906 4.605 10.977 1 96.31 12 ASP B CA 1
ATOM 2577 C C . ASP B 1 12 ? -20.125 5.512 10.828 1 96.31 12 ASP B C 1
ATOM 2579 O O . ASP B 1 12 ? -20.953 5.293 9.953 1 96.31 12 ASP B O 1
ATOM 2583 N N . TYR B 1 13 ? -20.141 6.559 11.562 1 96.81 13 TYR B N 1
ATOM 2584 C CA . TYR B 1 13 ? -21.266 7.484 11.602 1 96.81 13 TYR B CA 1
ATOM 2585 C C . TYR B 1 13 ? -21.406 8.227 10.281 1 96.81 13 TYR B C 1
ATOM 2587 O O . TYR B 1 13 ? -22.531 8.523 9.852 1 96.81 13 TYR B O 1
ATOM 2595 N N . THR B 1 14 ? -20.344 8.523 9.641 1 97.25 14 THR B N 1
ATOM 2596 C CA . THR B 1 14 ? -20.375 9.219 8.352 1 97.25 14 THR B CA 1
ATOM 2597 C C . THR B 1 14 ? -21.141 8.398 7.32 1 97.25 14 THR B C 1
ATOM 2599 O O . THR B 1 14 ? -21.969 8.945 6.578 1 97.25 14 THR B O 1
ATOM 2602 N N . VAL B 1 15 ? -20.938 7.129 7.301 1 96.88 15 VAL B N 1
ATOM 2603 C CA . VAL B 1 15 ? -21.609 6.273 6.328 1 96.88 15 VAL B CA 1
ATOM 2604 C C . VAL B 1 15 ? -23.078 6.141 6.691 1 96.88 15 VAL B C 1
ATOM 2606 O O . VAL B 1 15 ? -23.953 6.109 5.805 1 96.88 15 VAL B O 1
ATOM 2609 N N . THR B 1 16 ? -23.391 6.059 8.016 1 97 16 THR B N 1
ATOM 2610 C CA . THR B 1 16 ? -24.781 6.051 8.438 1 97 16 THR B CA 1
ATOM 2611 C C . THR B 1 16 ? -25.516 7.289 7.926 1 97 16 THR B C 1
ATOM 2613 O O . THR B 1 16 ? -26.641 7.199 7.441 1 97 16 THR B O 1
ATOM 2616 N N . TYR B 1 17 ? -24.859 8.391 8.016 1 97.25 17 TYR B N 1
ATOM 2617 C CA . TYR B 1 17 ? -25.391 9.656 7.508 1 97.25 17 TYR B CA 1
ATOM 2618 C C . TYR B 1 17 ? -25.641 9.578 6.008 1 97.25 17 TYR B C 1
ATOM 2620 O O . TYR B 1 17 ? -26.703 9.961 5.523 1 97.25 17 TYR B O 1
ATOM 2628 N N . LEU B 1 18 ? -24.703 9.078 5.211 1 96.88 18 LEU B N 1
ATOM 2629 C CA . LEU B 1 18 ? -24.812 8.961 3.762 1 96.88 18 LEU B CA 1
ATOM 2630 C C . LEU B 1 18 ? -25.953 8.016 3.377 1 96.88 18 LEU B C 1
ATOM 2632 O O . LEU B 1 18 ? -26.703 8.289 2.436 1 96.88 18 LEU B O 1
ATOM 2636 N N . GLU B 1 19 ? -26.078 6.914 4.113 1 95.5 19 GLU B N 1
ATOM 2637 C CA . GLU B 1 19 ? -27.125 5.93 3.848 1 95.5 19 GLU B CA 1
ATOM 2638 C C . GLU B 1 19 ? -28.516 6.539 4.031 1 95.5 19 GLU B C 1
ATOM 2640 O O . GLU B 1 19 ? -29.438 6.211 3.293 1 95.5 19 GLU B O 1
ATOM 2645 N N . LYS B 1 20 ? -28.641 7.34 5.004 1 95.94 20 LYS B N 1
ATOM 2646 C CA . LYS B 1 20 ? -29.922 7.992 5.262 1 95.94 20 LYS B CA 1
ATOM 2647 C C . LYS B 1 20 ? -30.219 9.039 4.195 1 95.94 20 LYS B C 1
ATOM 2649 O O . LYS B 1 20 ? -31.344 9.094 3.678 1 95.94 20 LYS B O 1
ATOM 2654 N N . LYS B 1 21 ? -29.266 9.828 3.867 1 95.94 21 LYS B N 1
ATOM 2655 C CA . LYS B 1 21 ? -29.453 10.953 2.951 1 95.94 21 LYS B CA 1
ATOM 2656 C C . LYS B 1 21 ? -29.578 10.469 1.509 1 95.94 21 LYS B C 1
ATOM 2658 O O . LYS B 1 21 ? -30.297 11.07 0.71 1 95.94 21 LYS B O 1
ATOM 2663 N N . TYR B 1 22 ? -28.859 9.43 1.188 1 95.69 22 TYR B N 1
ATOM 2664 C CA . TYR B 1 22 ? -28.812 8.914 -0.177 1 95.69 22 TYR B CA 1
ATOM 2665 C C . TYR B 1 22 ? -29.203 7.441 -0.22 1 95.69 22 TYR B C 1
ATOM 2667 O O . TYR B 1 22 ? -28.516 6.629 -0.847 1 95.69 22 TYR B O 1
ATOM 2675 N N . SER B 1 23 ? -30.219 7.047 0.368 1 92.12 23 SER B N 1
ATOM 2676 C CA . SER B 1 23 ? -30.656 5.672 0.585 1 92.12 23 SER B CA 1
ATOM 2677 C C . SER B 1 23 ? -30.812 4.922 -0.736 1 92.12 23 SER B C 1
ATOM 2679 O O . SER B 1 23 ? -30.625 3.705 -0.788 1 92.12 23 SER B O 1
ATOM 2681 N N . GLU B 1 24 ? -31.016 5.605 -1.811 1 91 24 GLU B N 1
ATOM 2682 C CA . GLU B 1 24 ? -31.203 4.988 -3.119 1 91 24 GLU B CA 1
ATOM 2683 C C . GLU B 1 24 ? -29.906 4.414 -3.658 1 91 24 GLU B C 1
ATOM 2685 O O . GLU B 1 24 ? -29.906 3.469 -4.449 1 91 24 GLU B O 1
ATOM 2690 N N . PHE B 1 25 ? -28.797 4.949 -3.217 1 89.31 25 PHE B N 1
ATOM 2691 C CA . PHE B 1 25 ? -27.531 4.594 -3.83 1 89.31 25 PHE B CA 1
ATOM 2692 C C . PHE B 1 25 ? -26.656 3.789 -2.865 1 89.31 25 PHE B C 1
ATOM 2694 O O . PHE B 1 25 ? -25.797 3.029 -3.287 1 89.31 25 PHE B O 1
ATOM 2701 N N . PHE B 1 26 ? -26.797 4.059 -1.582 1 86.06 26 PHE B N 1
ATOM 2702 C CA . PHE B 1 26 ? -25.984 3.412 -0.557 1 86.06 26 PHE B CA 1
ATOM 2703 C C . PHE B 1 26 ? -26.703 2.195 0.011 1 86.06 26 PHE B C 1
ATOM 2705 O O . PHE B 1 26 ? -27.109 2.197 1.173 1 86.06 26 PHE B O 1
ATOM 2712 N N . THR B 1 27 ? -26.688 1.104 -0.796 1 75.75 27 THR B N 1
ATOM 2713 C CA . THR B 1 27 ? -27.5 -0.055 -0.413 1 75.75 27 THR B CA 1
ATOM 2714 C C . THR B 1 27 ? -26.609 -1.186 0.09 1 75.75 27 THR B C 1
ATOM 2716 O O . THR B 1 27 ? -27.094 -2.195 0.596 1 75.75 27 THR B O 1
ATOM 2719 N N . LEU B 1 28 ? -25.328 -0.98 0.016 1 87.44 28 LEU B N 1
ATOM 2720 C CA . LEU B 1 28 ? -24.438 -2.07 0.412 1 87.44 28 LEU B CA 1
ATOM 2721 C C . LEU B 1 28 ? -23.312 -1.559 1.298 1 87.44 28 LEU B C 1
ATOM 2723 O O . LEU B 1 28 ? -22.516 -0.72 0.872 1 87.44 28 LEU B O 1
ATOM 2727 N N . ARG B 1 29 ? -23.344 -1.948 2.496 1 93.81 29 ARG B N 1
ATOM 2728 C CA . ARG B 1 29 ? -22.281 -1.633 3.441 1 93.81 29 ARG B CA 1
ATOM 2729 C C . ARG B 1 29 ? -21.594 -2.902 3.947 1 93.81 29 ARG B C 1
ATOM 2731 O O . ARG B 1 29 ? -22.266 -3.828 4.41 1 93.81 29 ARG B O 1
ATOM 2738 N N . LEU B 1 30 ? -20.391 -3.041 3.705 1 95.81 30 LEU B N 1
ATOM 2739 C CA . LEU B 1 30 ? -19.578 -4.137 4.227 1 95.81 30 LEU B CA 1
ATOM 2740 C C . LEU B 1 30 ? -18.828 -3.709 5.48 1 95.81 30 LEU B C 1
ATOM 2742 O O . LEU B 1 30 ? -17.812 -2.996 5.391 1 95.81 30 LEU B O 1
ATOM 2746 N N . ASN B 1 31 ? -19.344 -4.102 6.66 1 96.38 31 ASN B N 1
ATOM 2747 C CA . ASN B 1 31 ? -18.703 -3.838 7.941 1 96.38 31 ASN B CA 1
ATOM 2748 C C . ASN B 1 31 ? -17.625 -4.879 8.25 1 96.38 31 ASN B C 1
ATOM 2750 O O . ASN B 1 31 ? -17.938 -5.984 8.695 1 96.38 31 ASN B O 1
ATOM 2754 N N . ILE B 1 32 ? -16.406 -4.473 8.125 1 95.94 32 ILE B N 1
ATOM 2755 C CA . ILE B 1 32 ? -15.305 -5.43 8.234 1 95.94 32 ILE B CA 1
ATOM 2756 C C . ILE B 1 32 ? -15.188 -5.918 9.672 1 95.94 32 ILE B C 1
ATOM 2758 O O . ILE B 1 32 ? -14.812 -7.07 9.914 1 95.94 32 ILE B O 1
ATOM 2762 N N . ASP B 1 33 ? -15.523 -5.07 10.68 1 95.31 33 ASP B N 1
ATOM 2763 C CA . ASP B 1 33 ? -15.492 -5.469 12.078 1 95.31 33 ASP B CA 1
ATOM 2764 C C . ASP B 1 33 ? -16.516 -6.559 12.367 1 95.31 33 ASP B C 1
ATOM 2766 O O . ASP B 1 33 ? -16.469 -7.203 13.414 1 95.31 33 ASP B O 1
ATOM 2770 N N . GLN B 1 34 ? -17.469 -6.762 11.438 1 95.5 34 GLN B N 1
ATOM 2771 C CA . GLN B 1 34 ? -18.484 -7.809 11.523 1 95.5 34 GLN B CA 1
ATOM 2772 C C . GLN B 1 34 ? -18.422 -8.727 10.305 1 95.5 34 GLN B C 1
ATOM 2774 O O . GLN B 1 34 ? -19.469 -9.133 9.781 1 95.5 34 GLN B O 1
ATOM 2779 N N . ILE B 1 35 ? -17.234 -9.016 9.883 1 94.75 35 ILE B N 1
ATOM 2780 C CA . ILE B 1 35 ? -17.016 -9.742 8.641 1 94.75 35 ILE B CA 1
ATOM 2781 C C . ILE B 1 35 ? -17.688 -11.109 8.711 1 94.75 35 ILE B C 1
ATOM 2783 O O . ILE B 1 35 ? -18.109 -11.648 7.691 1 94.75 35 ILE B O 1
ATOM 2787 N N . ASN B 1 36 ? -17.797 -11.688 9.906 1 92.44 36 ASN B N 1
ATOM 2788 C CA . ASN B 1 36 ? -18.406 -13 10.102 1 92.44 36 ASN B CA 1
ATOM 2789 C C . ASN B 1 36 ? -19.891 -12.992 9.789 1 92.44 36 ASN B C 1
ATOM 2791 O O . ASN B 1 36 ? -20.516 -14.055 9.672 1 92.44 36 ASN B O 1
ATOM 2795 N N . SER B 1 37 ? -20.484 -11.844 9.625 1 93.06 37 SER B N 1
ATOM 2796 C CA . SER B 1 37 ? -21.906 -11.734 9.305 1 93.06 37 SER B CA 1
ATOM 2797 C C . SER B 1 37 ? -22.125 -11.766 7.793 1 93.06 37 SER B C 1
ATOM 2799 O O . SER B 1 37 ? -23.266 -11.711 7.332 1 93.06 37 SER B O 1
ATOM 2801 N N . TYR B 1 38 ? -21.078 -11.891 7.02 1 94.75 38 TYR B N 1
ATOM 2802 C CA . TYR B 1 38 ? -21.156 -11.867 5.562 1 94.75 38 TYR B CA 1
ATOM 2803 C C . TYR B 1 38 ? -20.609 -13.156 4.969 1 94.75 38 TYR B C 1
ATOM 2805 O O . TYR B 1 38 ? -19.734 -13.789 5.551 1 94.75 38 TYR B O 1
ATOM 2813 N N . GLN B 1 39 ? -21.219 -13.539 3.908 1 95.56 39 GLN B N 1
ATOM 2814 C CA . GLN B 1 39 ? -20.641 -14.539 3.016 1 95.56 39 GLN B CA 1
ATOM 2815 C C . GLN B 1 39 ? -20.078 -13.891 1.759 1 95.56 39 GLN B C 1
ATOM 2817 O O . GLN B 1 39 ? -20.812 -13.312 0.961 1 95.56 39 GLN B O 1
ATOM 2822 N N . ILE B 1 40 ? -18.797 -13.992 1.632 1 96.88 40 ILE B N 1
ATOM 2823 C CA . ILE B 1 40 ? -18.125 -13.391 0.48 1 96.88 40 ILE B CA 1
ATOM 2824 C C . ILE B 1 40 ? -17.516 -14.484 -0.394 1 96.88 40 ILE B C 1
ATOM 2826 O O . ILE B 1 40 ? -16.766 -15.336 0.095 1 96.88 40 ILE B O 1
ATOM 2830 N N . ASN B 1 41 ? -17.859 -14.484 -1.62 1 96.88 41 ASN B N 1
ATOM 2831 C CA . ASN B 1 41 ? -17.312 -15.414 -2.604 1 96.88 41 ASN B CA 1
ATOM 2832 C C . ASN B 1 41 ? -16.75 -14.688 -3.816 1 96.88 41 ASN B C 1
ATOM 2834 O O . ASN B 1 41 ? -17.422 -13.828 -4.398 1 96.88 41 ASN B O 1
ATOM 2838 N N . ILE B 1 42 ? -15.57 -14.969 -4.141 1 96.88 42 ILE B N 1
ATOM 2839 C CA . ILE B 1 42 ? -14.938 -14.492 -5.367 1 96.88 42 ILE B CA 1
ATOM 2840 C C . ILE B 1 42 ? -14.438 -15.68 -6.188 1 96.88 42 ILE B C 1
ATOM 2842 O O . ILE B 1 42 ? -13.484 -16.359 -5.789 1 96.88 42 ILE B O 1
ATOM 2846 N N . SER B 1 43 ? -15.055 -15.938 -7.227 1 92.31 43 SER B N 1
ATOM 2847 C CA . SER B 1 43 ? -14.695 -17.047 -8.102 1 92.31 43 SER B CA 1
ATOM 2848 C C . SER B 1 43 ? -14.797 -16.656 -9.57 1 92.31 43 SER B C 1
ATOM 2850 O O . SER B 1 43 ? -15.203 -15.539 -9.891 1 92.31 43 SER B O 1
ATOM 2852 N N . ASP B 1 44 ? -14.336 -17.562 -10.422 1 81.56 44 ASP B N 1
ATOM 2853 C CA . ASP B 1 44 ? -14.453 -17.359 -11.859 1 81.56 44 ASP B CA 1
ATOM 2854 C C . ASP B 1 44 ? -15.906 -17.438 -12.312 1 81.56 44 ASP B C 1
ATOM 2856 O O . ASP B 1 44 ? -16.328 -16.719 -13.227 1 81.56 44 ASP B O 1
ATOM 2860 N N . ALA B 1 45 ? -16.594 -18.281 -11.625 1 78.75 45 ALA B N 1
ATOM 2861 C CA . ALA B 1 45 ? -17.969 -18.562 -12.031 1 78.75 45 ALA B CA 1
ATOM 2862 C C . ALA B 1 45 ? -18.938 -17.516 -11.453 1 78.75 45 ALA B C 1
ATOM 2864 O O . ALA B 1 45 ? -19.859 -17.078 -12.141 1 78.75 45 ALA B O 1
ATOM 2865 N N . TYR B 1 46 ? -18.719 -17.156 -10.242 1 86.25 46 TYR B N 1
ATOM 2866 C CA . TYR B 1 46 ? -19.594 -16.188 -9.594 1 86.25 46 TYR B CA 1
ATOM 2867 C C . TYR B 1 46 ? -18.844 -15.43 -8.5 1 86.25 46 TYR B C 1
ATOM 2869 O O . TYR B 1 46 ? -17.906 -15.953 -7.902 1 86.25 46 TYR B O 1
ATOM 2877 N N . SER B 1 47 ? -19.141 -14.188 -8.25 1 94.19 47 SER B N 1
ATOM 2878 C CA . SER B 1 47 ? -18.656 -13.367 -7.148 1 94.19 47 SER B CA 1
ATOM 2879 C C . SER B 1 47 ? -19.781 -12.586 -6.492 1 94.19 47 SER B C 1
ATOM 2881 O O . SER B 1 47 ? -20.5 -11.828 -7.16 1 94.19 47 SER B O 1
ATOM 2883 N N . ASN B 1 48 ? -19.938 -12.836 -5.207 1 96.12 48 ASN B N 1
ATOM 2884 C CA . ASN B 1 48 ? -21.047 -12.188 -4.527 1 96.12 48 ASN B CA 1
ATOM 2885 C C . ASN B 1 48 ? -20.766 -11.977 -3.045 1 96.12 48 ASN B C 1
ATOM 2887 O O . ASN B 1 48 ? -19.797 -12.539 -2.516 1 96.12 48 ASN B O 1
ATOM 2891 N N . ILE B 1 49 ? -21.453 -11.141 -2.461 1 95.31 49 ILE B N 1
ATOM 2892 C CA . ILE B 1 49 ? -21.578 -10.938 -1.021 1 95.31 49 ILE B CA 1
ATOM 2893 C C . ILE B 1 49 ? -23 -11.227 -0.569 1 95.31 49 ILE B C 1
ATOM 2895 O O . ILE B 1 49 ? -23.953 -10.625 -1.076 1 95.31 49 ILE B O 1
ATOM 2899 N N . ILE B 1 50 ? -23.109 -12.172 0.329 1 94.69 50 ILE B N 1
ATOM 2900 C CA . ILE B 1 50 ? -24.422 -12.562 0.824 1 94.69 50 ILE B CA 1
ATOM 2901 C C . ILE B 1 50 ? -24.547 -12.18 2.295 1 94.69 50 ILE B C 1
ATOM 2903 O O . ILE B 1 50 ? -23.641 -12.406 3.09 1 94.69 50 ILE B O 1
ATOM 2907 N N . THR B 1 51 ? -25.594 -11.508 2.568 1 90.69 51 THR B N 1
ATOM 2908 C CA . THR B 1 51 ? -26.016 -11.242 3.939 1 90.69 51 THR B CA 1
ATOM 2909 C C . THR B 1 51 ? -27.344 -11.93 4.242 1 90.69 51 THR B C 1
ATOM 2911 O O . THR B 1 51 ? -27.875 -12.672 3.41 1 90.69 51 THR B O 1
ATOM 2914 N N . ASP B 1 52 ? -27.812 -11.695 5.504 1 87 52 ASP B N 1
ATOM 2915 C CA . ASP B 1 52 ? -29.109 -12.258 5.859 1 87 52 ASP B CA 1
ATOM 2916 C C . ASP B 1 52 ? -30.219 -11.656 5 1 87 52 ASP B C 1
ATOM 2918 O O . ASP B 1 52 ? -31.266 -12.273 4.801 1 87 52 ASP B O 1
ATOM 2922 N N . HIS B 1 53 ? -29.922 -10.516 4.398 1 85.06 53 HIS B N 1
ATOM 2923 C CA . HIS B 1 53 ? -31.016 -9.773 3.773 1 85.06 53 HIS B CA 1
ATOM 2924 C C . HIS B 1 53 ? -30.781 -9.609 2.275 1 85.06 53 HIS B C 1
ATOM 2926 O O . HIS B 1 53 ? -31.719 -9.297 1.528 1 85.06 53 HIS B O 1
ATOM 2932 N N . GLN B 1 54 ? -29.531 -9.828 1.86 1 87.25 54 GLN B N 1
ATOM 2933 C CA . GLN B 1 54 ? -29.25 -9.5 0.466 1 87.25 54 GLN B CA 1
ATOM 2934 C C . GLN B 1 54 ? -28.188 -10.43 -0.116 1 87.25 54 GLN B C 1
ATOM 2936 O O . GLN B 1 54 ? -27.359 -10.977 0.62 1 87.25 54 GLN B O 1
ATOM 2941 N N . ASP B 1 55 ? -28.266 -10.75 -1.379 1 92.19 55 ASP B N 1
ATOM 2942 C CA . ASP B 1 55 ? -27.266 -11.367 -2.232 1 92.19 55 ASP B CA 1
ATOM 2943 C C . ASP B 1 55 ? -26.844 -10.422 -3.355 1 92.19 55 ASP B C 1
ATOM 2945 O O . ASP B 1 55 ? -27.594 -10.203 -4.305 1 92.19 55 ASP B O 1
ATOM 2949 N N . ILE B 1 56 ? -25.672 -9.945 -3.227 1 90.31 56 ILE B N 1
ATOM 2950 C CA . ILE B 1 56 ? -25.219 -8.922 -4.16 1 90.31 56 ILE B CA 1
ATOM 2951 C C . ILE B 1 56 ? -24.141 -9.5 -5.066 1 90.31 56 ILE B C 1
ATOM 2953 O O . ILE B 1 56 ? -23.094 -9.945 -4.59 1 90.31 56 ILE B O 1
ATOM 2957 N N . ALA B 1 57 ? -24.453 -9.469 -6.316 1 93.25 57 ALA B N 1
ATOM 2958 C CA . ALA B 1 57 ? -23.406 -9.812 -7.277 1 93.25 57 ALA B CA 1
ATOM 2959 C C . ALA B 1 57 ? -22.344 -8.727 -7.34 1 93.25 57 ALA B C 1
ATOM 2961 O O . ALA B 1 57 ? -22.656 -7.547 -7.504 1 93.25 57 ALA B O 1
ATOM 2962 N N . LEU B 1 58 ? -21.094 -9.094 -7.199 1 93.38 58 LEU B N 1
ATOM 2963 C CA . LEU B 1 58 ? -20.016 -8.117 -7.156 1 93.38 58 LEU B CA 1
ATOM 2964 C C . LEU B 1 58 ? -19.906 -7.363 -8.477 1 93.38 58 LEU B C 1
ATOM 2966 O O . LEU B 1 58 ? -19.5 -6.203 -8.508 1 93.38 58 LEU B O 1
ATOM 2970 N N . ASN B 1 59 ? -20.312 -7.973 -9.609 1 90.62 59 ASN B N 1
ATOM 2971 C CA . ASN B 1 59 ? -20.281 -7.328 -10.914 1 90.62 59 ASN B CA 1
ATOM 2972 C C . ASN B 1 59 ? -21.297 -6.195 -11.008 1 90.62 59 ASN B C 1
ATOM 2974 O O . ASN B 1 59 ? -21.25 -5.375 -11.922 1 90.62 59 ASN B O 1
ATOM 2978 N N . ASP B 1 60 ? -22.234 -6.137 -10.062 1 90.56 60 ASP B N 1
ATOM 2979 C CA . ASP B 1 60 ? -23.266 -5.109 -10.078 1 90.56 60 ASP B CA 1
ATOM 2980 C C . ASP B 1 60 ? -22.844 -3.885 -9.273 1 90.56 60 ASP B C 1
ATOM 2982 O O . ASP B 1 60 ? -23.562 -2.881 -9.234 1 90.56 60 ASP B O 1
ATOM 2986 N N . VAL B 1 61 ? -21.719 -3.93 -8.664 1 93.94 61 VAL B N 1
ATOM 2987 C CA . VAL B 1 61 ? -21.219 -2.791 -7.902 1 93.94 61 VAL B CA 1
ATOM 2988 C C . VAL B 1 61 ? -20.75 -1.694 -8.859 1 93.94 61 VAL B C 1
ATOM 2990 O O . VAL B 1 61 ? -19.844 -1.909 -9.664 1 93.94 61 VAL B O 1
ATOM 2993 N N . HIS B 1 62 ? -21.391 -0.544 -8.734 1 94.81 62 HIS B N 1
ATOM 2994 C CA . HIS B 1 62 ? -21.078 0.563 -9.633 1 94.81 62 HIS B CA 1
ATOM 2995 C C . HIS B 1 62 ? -19.812 1.301 -9.172 1 94.81 62 HIS B C 1
ATOM 2997 O O . HIS B 1 62 ? -18.953 1.638 -9.992 1 94.81 62 HIS B O 1
ATOM 3003 N N . ALA B 1 63 ? -19.703 1.544 -7.875 1 96.38 63 ALA B N 1
ATOM 3004 C CA . ALA B 1 63 ? -18.578 2.279 -7.297 1 96.38 63 ALA B CA 1
ATOM 3005 C C . ALA B 1 63 ? -18.312 1.833 -5.863 1 96.38 63 ALA B C 1
ATOM 3007 O O . ALA B 1 63 ? -19.141 1.144 -5.258 1 96.38 63 ALA B O 1
ATOM 3008 N N . VAL B 1 64 ? -17.172 2.215 -5.383 1 97.12 64 VAL B N 1
ATOM 3009 C CA . VAL B 1 64 ? -16.766 1.799 -4.043 1 97.12 64 VAL B CA 1
ATOM 3010 C C . VAL B 1 64 ? -16.375 3.023 -3.223 1 97.12 64 VAL B C 1
ATOM 3012 O O . VAL B 1 64 ? -15.695 3.922 -3.727 1 97.12 64 VAL B O 1
ATOM 3015 N N . TYR B 1 65 ? -16.875 3.152 -2.039 1 97.75 65 TYR B N 1
ATOM 3016 C CA . TYR B 1 65 ? -16.375 4.07 -1.022 1 97.75 65 TYR B CA 1
ATOM 3017 C C . TYR B 1 65 ? -15.641 3.312 0.084 1 97.75 65 TYR B C 1
ATOM 3019 O O . TYR B 1 65 ? -16.281 2.75 0.979 1 97.75 65 TYR B O 1
ATOM 3027 N N . TYR B 1 66 ? -14.328 3.268 -0.032 1 97.62 66 TYR B N 1
ATOM 3028 C CA . TYR B 1 66 ? -13.438 2.602 0.918 1 97.62 66 TYR B CA 1
ATOM 3029 C C . TYR B 1 66 ? -12.969 3.57 1.995 1 97.62 66 TYR B C 1
ATOM 3031 O O . TYR B 1 66 ? -12.234 4.516 1.708 1 97.62 66 TYR B O 1
ATOM 3039 N N . ARG B 1 67 ? -13.391 3.312 3.217 1 94.69 67 ARG B N 1
ATOM 3040 C CA . ARG B 1 67 ? -12.969 4.273 4.23 1 94.69 67 ARG B CA 1
ATOM 3041 C C . ARG B 1 67 ? -13.023 3.662 5.625 1 94.69 67 ARG B C 1
ATOM 3043 O O . ARG B 1 67 ? -13.922 2.871 5.926 1 94.69 67 ARG B O 1
ATOM 3050 N N . LYS B 1 68 ? -12.133 3.949 6.43 1 91.88 68 LYS B N 1
ATOM 3051 C CA . LYS B 1 68 ? -12.031 3.76 7.875 1 91.88 68 LYS B CA 1
ATOM 3052 C C . LYS B 1 68 ? -12.32 2.311 8.258 1 91.88 68 LYS B C 1
ATOM 3054 O O . LYS B 1 68 ? -13.164 2.045 9.117 1 91.88 68 LYS B O 1
ATOM 3059 N N . VAL B 1 69 ? -11.578 1.37 7.746 1 92.06 69 VAL B N 1
ATOM 3060 C CA . VAL B 1 69 ? -11.773 -0.05 8.023 1 92.06 69 VAL B CA 1
ATOM 3061 C C . VAL B 1 69 ? -11.328 -0.364 9.453 1 92.06 69 VAL B C 1
ATOM 3063 O O . VAL B 1 69 ? -10.312 0.148 9.922 1 92.06 69 VAL B O 1
ATOM 3066 N N . ALA B 1 70 ? -12.133 -1.093 10.18 1 90.38 70 ALA B N 1
ATOM 3067 C CA . ALA B 1 70 ? -11.805 -1.646 11.492 1 90.38 70 ALA B CA 1
ATOM 3068 C C . ALA B 1 70 ? -11.938 -3.166 11.5 1 90.38 70 ALA B C 1
ATOM 3070 O O . ALA B 1 70 ? -12.867 -3.713 10.898 1 90.38 70 ALA B O 1
ATOM 3071 N N . TYR B 1 71 ? -11.094 -3.791 12.141 1 87.06 71 TYR B N 1
ATOM 3072 C CA . TYR B 1 71 ? -11.094 -5.25 12.133 1 87.06 71 TYR B CA 1
ATOM 3073 C C . TYR B 1 71 ? -11.867 -5.805 13.328 1 87.06 71 TYR B C 1
ATOM 3075 O O . TYR B 1 71 ? -12.078 -5.098 14.32 1 87.06 71 TYR B O 1
ATOM 3083 N N . PRO B 1 72 ? -12.305 -7.035 13.156 1 91.62 72 PRO B N 1
ATOM 3084 C CA . PRO B 1 72 ? -13.062 -7.645 14.25 1 91.62 72 PRO B CA 1
ATOM 3085 C C . PRO B 1 72 ? -12.195 -7.941 15.469 1 91.62 72 PRO B C 1
ATOM 3087 O O . PRO B 1 72 ? -10.961 -7.93 15.375 1 91.62 72 PRO B O 1
ATOM 3090 N N . ASP B 1 73 ? -12.914 -8.086 16.578 1 88.81 73 ASP B N 1
ATOM 3091 C CA . ASP B 1 73 ? -12.25 -8.578 17.781 1 88.81 73 ASP B CA 1
ATOM 3092 C C . ASP B 1 73 ? -11.766 -10.016 17.594 1 88.81 73 ASP B C 1
ATOM 3094 O O . ASP B 1 73 ? -12.562 -10.922 17.391 1 88.81 73 ASP B O 1
ATOM 3098 N N . LEU B 1 74 ? -10.445 -10.219 17.641 1 88.31 74 LEU B N 1
ATOM 3099 C CA . LEU B 1 74 ? -9.859 -11.531 17.406 1 88.31 74 LEU B CA 1
ATOM 3100 C C . LEU B 1 74 ? -9.414 -12.172 18.719 1 88.31 74 LEU B C 1
ATOM 3102 O O . LEU B 1 74 ? -8.609 -13.109 18.703 1 88.31 74 LEU B O 1
ATOM 3106 N N . SER B 1 75 ? -9.906 -11.688 19.828 1 87.69 75 SER B N 1
ATOM 3107 C CA . SER B 1 75 ? -9.469 -12.125 21.156 1 87.69 75 SER B CA 1
ATOM 3108 C C . SER B 1 75 ? -9.789 -13.602 21.375 1 87.69 75 SER B C 1
ATOM 3110 O O . SER B 1 75 ? -9.148 -14.266 22.188 1 87.69 75 SER B O 1
ATOM 3112 N N . ASP B 1 76 ? -10.742 -14.133 20.625 1 86.94 76 ASP B N 1
ATOM 3113 C CA . ASP B 1 76 ? -11.133 -15.531 20.781 1 86.94 76 ASP B CA 1
ATOM 3114 C C . ASP B 1 76 ? -10.133 -16.453 20.094 1 86.94 76 ASP B C 1
ATOM 3116 O O . ASP B 1 76 ? -10.164 -17.672 20.297 1 86.94 76 ASP B O 1
ATOM 3120 N N . TYR B 1 77 ? -9.211 -15.883 19.375 1 85.38 77 TYR B N 1
ATOM 3121 C CA . TYR B 1 77 ? -8.211 -16.672 18.672 1 85.38 77 TYR B CA 1
ATOM 3122 C C . TYR B 1 77 ? -6.887 -16.672 19.422 1 85.38 77 TYR B C 1
ATOM 3124 O O . TYR B 1 77 ? -6.625 -15.773 20.234 1 85.38 77 TYR B O 1
ATOM 3132 N N . GLU B 1 78 ? -6.156 -17.719 19.156 1 83.44 78 GLU B N 1
ATOM 3133 C CA . GLU B 1 78 ? -4.82 -17.781 19.734 1 83.44 78 GLU B CA 1
ATOM 3134 C C . GLU B 1 78 ? -3.982 -16.562 19.312 1 83.44 78 GLU B C 1
ATOM 3136 O O . GLU B 1 78 ? -4.012 -16.156 18.156 1 83.44 78 GLU B O 1
ATOM 3141 N N . MET B 1 79 ? -3.281 -16.031 20.281 1 79.38 79 MET B N 1
ATOM 3142 C CA . MET B 1 79 ? -2.504 -14.812 20.094 1 79.38 79 MET B CA 1
ATOM 3143 C C . MET B 1 79 ? -1.572 -14.938 18.891 1 79.38 79 MET B C 1
ATOM 3145 O O . MET B 1 79 ? -1.431 -14 18.109 1 79.38 79 MET B O 1
ATOM 3149 N N . GLY B 1 80 ? -1.005 -16.078 18.766 1 74.88 80 GLY B N 1
ATOM 3150 C CA . GLY B 1 80 ? -0.029 -16.297 17.703 1 74.88 80 GLY B CA 1
ATOM 3151 C C . GLY B 1 80 ? -0.642 -16.281 16.312 1 74.88 80 GLY B C 1
ATOM 3152 O O . GLY B 1 80 ? 0.052 -16.047 15.328 1 74.88 80 GLY B O 1
ATOM 3153 N N . LEU B 1 81 ? -2.004 -16.422 16.234 1 81.25 81 LEU B N 1
ATOM 3154 C CA . LEU B 1 81 ? -2.682 -16.531 14.945 1 81.25 81 LEU B CA 1
ATOM 3155 C C . LEU B 1 81 ? -3.285 -15.195 14.531 1 81.25 81 LEU B C 1
ATOM 3157 O O . LEU B 1 81 ? -3.637 -15.008 13.359 1 81.25 81 LEU B O 1
ATOM 3161 N N . ARG B 1 82 ? -3.381 -14.328 15.484 1 83.69 82 ARG B N 1
ATOM 3162 C CA . ARG B 1 82 ? -4.148 -13.102 15.281 1 83.69 82 ARG B CA 1
ATOM 3163 C C . ARG B 1 82 ? -3.533 -12.25 14.18 1 83.69 82 ARG B C 1
ATOM 3165 O O . ARG B 1 82 ? -4.246 -11.734 13.312 1 83.69 82 ARG B O 1
ATOM 3172 N N . PRO B 1 83 ? -2.186 -12.141 14.125 1 79.56 83 PRO B N 1
ATOM 3173 C CA . PRO B 1 83 ? -1.602 -11.344 13.055 1 79.56 83 PRO B CA 1
ATOM 3174 C C . PRO B 1 83 ? -1.871 -11.922 11.664 1 79.56 83 PRO B C 1
ATOM 3176 O O . PRO B 1 83 ? -2.078 -11.18 10.703 1 79.56 83 PRO B O 1
ATOM 3179 N N . LEU B 1 84 ? -1.882 -13.195 11.586 1 82.31 84 LEU B N 1
ATOM 3180 C CA . LEU B 1 84 ? -2.164 -13.852 10.312 1 82.31 84 LEU B CA 1
ATOM 3181 C C . LEU B 1 84 ? -3.604 -13.602 9.875 1 82.31 84 LEU B C 1
ATOM 3183 O O . LEU B 1 84 ? -3.861 -13.305 8.711 1 82.31 84 LEU B O 1
ATOM 3187 N N . ILE B 1 85 ? -4.484 -13.719 10.805 1 86.69 85 ILE B N 1
ATOM 3188 C CA . ILE B 1 85 ? -5.902 -13.5 10.531 1 86.69 85 ILE B CA 1
ATOM 3189 C C . ILE B 1 85 ? -6.117 -12.062 10.062 1 86.69 85 ILE B C 1
ATOM 3191 O O . ILE B 1 85 ? -6.805 -11.82 9.07 1 86.69 85 ILE B O 1
ATOM 3195 N N . ALA B 1 86 ? -5.484 -11.172 10.742 1 86.75 86 ALA B N 1
ATOM 3196 C CA . ALA B 1 86 ? -5.605 -9.758 10.391 1 86.75 86 ALA B CA 1
ATOM 3197 C C . ALA B 1 86 ? -5.062 -9.5 8.984 1 86.75 86 ALA B C 1
ATOM 3199 O O . ALA B 1 86 ? -5.664 -8.742 8.211 1 86.75 86 ALA B O 1
ATOM 3200 N N . LYS B 1 87 ? -3.969 -10.117 8.719 1 87.56 87 LYS B N 1
ATOM 3201 C CA . LYS B 1 87 ? -3.34 -9.953 7.406 1 87.56 87 LYS B CA 1
ATOM 3202 C C . LYS B 1 87 ? -4.246 -10.477 6.297 1 87.56 87 LYS B C 1
ATOM 3204 O O . LYS B 1 87 ? -4.383 -9.836 5.25 1 87.56 87 LYS B O 1
ATOM 3209 N N . GLU B 1 88 ? -4.875 -11.586 6.492 1 91.38 88 GLU B N 1
ATOM 3210 C CA . GLU B 1 88 ? -5.773 -12.172 5.5 1 91.38 88 GLU B CA 1
ATOM 3211 C C . GLU B 1 88 ? -7.027 -11.32 5.328 1 91.38 88 GLU B C 1
ATOM 3213 O O . GLU B 1 88 ? -7.5 -11.125 4.203 1 91.38 88 GLU B O 1
ATOM 3218 N N . LEU B 1 89 ? -7.516 -10.852 6.418 1 92.69 89 LEU B N 1
ATOM 3219 C CA . LEU B 1 89 ? -8.688 -9.984 6.363 1 92.69 89 LEU B CA 1
ATOM 3220 C C . LEU B 1 89 ? -8.383 -8.703 5.605 1 92.69 89 LEU B C 1
ATOM 3222 O O . LEU B 1 89 ? -9.188 -8.25 4.789 1 92.69 89 LEU B O 1
ATOM 3226 N N . LEU B 1 90 ? -7.254 -8.211 5.891 1 91.94 90 LEU B N 1
ATOM 3227 C CA . LEU B 1 90 ? -6.828 -7.012 5.184 1 91.94 90 LEU B CA 1
ATOM 3228 C C . LEU B 1 90 ? -6.691 -7.277 3.688 1 91.94 90 LEU B C 1
ATOM 3230 O O . LEU B 1 90 ? -7.133 -6.469 2.867 1 91.94 90 LEU B O 1
ATOM 3234 N N . ALA B 1 91 ? -6.098 -8.359 3.359 1 94.25 91 ALA B N 1
ATOM 3235 C CA . ALA B 1 91 ? -5.914 -8.711 1.953 1 94.25 91 ALA B CA 1
ATOM 3236 C C . ALA B 1 91 ? -7.258 -8.844 1.244 1 94.25 91 ALA B C 1
ATOM 3238 O O . ALA B 1 91 ? -7.426 -8.367 0.12 1 94.25 91 ALA B O 1
ATOM 3239 N N . LEU B 1 92 ? -8.211 -9.492 1.87 1 96.19 92 LEU B N 1
ATOM 3240 C CA . LEU B 1 92 ? -9.547 -9.609 1.304 1 96.19 92 LEU B CA 1
ATOM 3241 C C . LEU B 1 92 ? -10.18 -8.234 1.107 1 96.19 92 LEU B C 1
ATOM 3243 O O . LEU B 1 92 ? -10.68 -7.922 0.025 1 96.19 92 LEU B O 1
ATOM 3247 N N . THR B 1 93 ? -10.078 -7.445 2.133 1 96.5 93 THR B N 1
ATOM 3248 C CA . THR B 1 93 ? -10.703 -6.121 2.141 1 96.5 93 THR B CA 1
ATOM 3249 C C . THR B 1 93 ? -10.102 -5.238 1.054 1 96.5 93 THR B C 1
ATOM 3251 O O . THR B 1 93 ? -10.828 -4.648 0.252 1 96.5 93 THR B O 1
ATOM 3254 N N . GLU B 1 94 ? -8.82 -5.191 1.018 1 96.81 94 GLU B N 1
ATOM 3255 C CA . GLU B 1 94 ? -8.141 -4.367 0.022 1 96.81 94 GLU B CA 1
ATOM 3256 C C . GLU B 1 94 ? -8.336 -4.926 -1.384 1 96.81 94 GLU B C 1
ATOM 3258 O O . GLU B 1 94 ? -8.438 -4.168 -2.352 1 96.81 94 GLU B O 1
ATOM 3263 N N . GLY B 1 95 ? -8.352 -6.227 -1.487 1 97.06 95 GLY B N 1
ATOM 3264 C CA . GLY B 1 95 ? -8.625 -6.836 -2.779 1 97.06 95 GLY B CA 1
ATOM 3265 C C . GLY B 1 95 ? -9.969 -6.434 -3.354 1 97.06 95 GLY B C 1
ATOM 3266 O O . GLY B 1 95 ? -10.07 -6.098 -4.535 1 97.06 95 GLY B O 1
ATOM 3267 N N . LEU B 1 96 ? -10.984 -6.457 -2.541 1 96.94 96 LEU B N 1
ATOM 3268 C CA . LEU B 1 96 ? -12.312 -6.02 -2.957 1 96.94 96 LEU B CA 1
ATOM 3269 C C . LEU B 1 96 ? -12.297 -4.551 -3.373 1 96.94 96 LEU B C 1
ATOM 3271 O O . LEU B 1 96 ? -12.773 -4.203 -4.453 1 96.94 96 LEU B O 1
ATOM 3275 N N . ALA B 1 97 ? -11.68 -3.76 -2.588 1 97.44 97 ALA B N 1
ATOM 3276 C CA . ALA B 1 97 ? -11.68 -2.318 -2.826 1 97.44 97 ALA B CA 1
ATOM 3277 C C . ALA B 1 97 ? -10.883 -1.974 -4.082 1 97.44 97 ALA B C 1
ATOM 3279 O O . ALA B 1 97 ? -11.195 -1.005 -4.777 1 97.44 97 ALA B O 1
ATOM 3280 N N . GLU B 1 98 ? -9.883 -2.742 -4.352 1 97.12 98 GLU B N 1
ATOM 3281 C CA . GLU B 1 98 ? -9.016 -2.473 -5.492 1 97.12 98 GLU B CA 1
ATOM 3282 C C . GLU B 1 98 ? -9.672 -2.91 -6.797 1 97.12 98 GLU B C 1
ATOM 3284 O O . GLU B 1 98 ? -9.336 -2.395 -7.867 1 97.12 98 GLU B O 1
ATOM 3289 N N . THR B 1 99 ? -10.641 -3.834 -6.73 1 95.81 99 THR B N 1
ATOM 3290 C CA . THR B 1 99 ? -11.062 -4.48 -7.973 1 95.81 99 THR B CA 1
ATOM 3291 C C . THR B 1 99 ? -12.508 -4.129 -8.305 1 95.81 99 THR B C 1
ATOM 3293 O O . THR B 1 99 ? -12.922 -4.215 -9.461 1 95.81 99 THR B O 1
ATOM 3296 N N . LEU B 1 100 ? -13.25 -3.701 -7.352 1 95.5 100 LEU B N 1
ATOM 3297 C CA . LEU B 1 100 ? -14.68 -3.531 -7.59 1 95.5 100 LEU B CA 1
ATOM 3298 C C . LEU B 1 100 ? -14.992 -2.105 -8.039 1 95.5 100 LEU B C 1
ATOM 3300 O O . LEU B 1 100 ? -14.336 -1.157 -7.598 1 95.5 100 LEU B O 1
ATOM 3304 N N . GLY B 1 101 ? -16.031 -2.01 -8.883 1 93.31 101 GLY B N 1
ATOM 3305 C CA . GLY B 1 101 ? -16.547 -0.719 -9.312 1 93.31 101 GLY B CA 1
ATOM 3306 C C . GLY B 1 101 ? -15.656 -0.034 -10.336 1 93.31 101 GLY B C 1
ATOM 3307 O O . GLY B 1 101 ? -14.445 -0.272 -10.375 1 93.31 101 GLY B O 1
ATOM 3308 N N . GLU B 1 102 ? -16.234 0.807 -11.055 1 90.75 102 GLU B N 1
ATOM 3309 C CA . GLU B 1 102 ? -15.469 1.591 -12.023 1 90.75 102 GLU B CA 1
ATOM 3310 C C . GLU B 1 102 ? -14.742 2.752 -11.352 1 90.75 102 GLU B C 1
ATOM 3312 O O . GLU B 1 102 ? -13.719 3.223 -11.852 1 90.75 102 GLU B O 1
ATOM 3317 N N . ARG B 1 103 ? -15.375 3.127 -10.227 1 93.5 103 ARG B N 1
ATOM 3318 C CA . ARG B 1 103 ? -14.789 4.238 -9.477 1 93.5 103 ARG B CA 1
ATOM 3319 C C . ARG B 1 103 ? -14.672 3.896 -8 1 93.5 103 ARG B C 1
ATOM 3321 O O . ARG B 1 103 ? -15.469 3.121 -7.469 1 93.5 103 ARG B O 1
ATOM 3328 N N . CYS B 1 104 ? -13.734 4.363 -7.457 1 96.12 104 CYS B N 1
ATOM 3329 C CA . CYS B 1 104 ? -13.492 4.355 -6.02 1 96.12 104 CYS B CA 1
ATOM 3330 C C . CYS B 1 104 ? -13 5.719 -5.543 1 96.12 104 CYS B C 1
ATOM 3332 O O . CYS B 1 104 ? -12.164 6.344 -6.199 1 96.12 104 CYS B O 1
ATOM 3334 N N . LEU B 1 105 ? -13.594 6.195 -4.48 1 96.94 105 LEU B N 1
ATOM 3335 C CA . LEU B 1 105 ? -13.156 7.512 -4.035 1 96.94 105 LEU B CA 1
ATOM 3336 C C . LEU B 1 105 ? -11.648 7.535 -3.799 1 96.94 105 LEU B C 1
ATOM 3338 O O . LEU B 1 105 ? -10.953 8.43 -4.285 1 96.94 105 LEU B O 1
ATOM 3342 N N . THR B 1 106 ? -11.125 6.562 -3.068 1 96.12 106 THR B N 1
ATOM 3343 C CA . THR B 1 106 ? -9.688 6.359 -2.936 1 96.12 106 THR B CA 1
ATOM 3344 C C . THR B 1 106 ? -9.359 4.871 -2.838 1 96.12 106 THR B C 1
ATOM 3346 O O . THR B 1 106 ? -9.805 4.191 -1.91 1 96.12 106 THR B O 1
ATOM 3349 N N . ARG B 1 107 ? -8.602 4.371 -3.789 1 96.62 107 ARG B N 1
ATOM 3350 C CA . ARG B 1 107 ? -8.164 2.98 -3.748 1 96.62 107 ARG B CA 1
ATOM 3351 C C . ARG B 1 107 ? -7.117 2.768 -2.658 1 96.62 107 ARG B C 1
ATOM 3353 O O . ARG B 1 107 ? -6.305 3.654 -2.391 1 96.62 107 ARG B O 1
ATOM 3360 N N . PRO B 1 108 ? -7.09 1.574 -2.047 1 95.56 108 PRO B N 1
ATOM 3361 C CA . PRO B 1 108 ? -6.168 1.294 -0.944 1 95.56 108 PRO B CA 1
ATOM 3362 C C . PRO B 1 108 ? -4.711 1.54 -1.318 1 95.56 108 PRO B C 1
ATOM 3364 O O . PRO B 1 108 ? -3.943 2.074 -0.512 1 95.56 108 PRO B O 1
ATOM 3367 N N . SER B 1 109 ? -4.309 1.172 -2.482 1 94.31 109 SER B N 1
ATOM 3368 C CA . SER B 1 109 ? -2.918 1.335 -2.889 1 94.31 109 SER B CA 1
ATOM 3369 C C . SER B 1 109 ? -2.531 2.809 -2.959 1 94.31 109 SER B C 1
ATOM 3371 O O . SER B 1 109 ? -1.434 3.189 -2.547 1 94.31 109 SER B O 1
ATOM 3373 N N . LEU B 1 110 ? -3.418 3.688 -3.445 1 95.06 110 LEU B N 1
ATOM 3374 C CA . LEU B 1 110 ? -3.186 5.125 -3.512 1 95.06 110 LEU B CA 1
ATOM 3375 C C . LEU B 1 110 ? -3.18 5.742 -2.117 1 95.06 110 LEU B C 1
ATOM 3377 O O . LEU B 1 110 ? -2.371 6.629 -1.827 1 95.06 110 LEU B O 1
ATOM 3381 N N . LEU B 1 111 ? -4.062 5.23 -1.319 1 94.5 111 LEU B N 1
ATOM 3382 C CA . LEU B 1 111 ? -4.164 5.707 0.056 1 94.5 111 LEU B CA 1
ATOM 3383 C C . LEU B 1 111 ? -2.848 5.508 0.799 1 94.5 111 LEU B C 1
ATOM 3385 O O . LEU B 1 111 ? -2.338 6.441 1.428 1 94.5 111 LEU B O 1
ATOM 3389 N N . LYS B 1 112 ? -2.314 4.34 0.729 1 91.38 112 LYS B N 1
ATOM 3390 C CA . LYS B 1 112 ? -1.092 3.99 1.445 1 91.38 112 LYS B CA 1
ATOM 3391 C C . LYS B 1 112 ? 0.071 4.883 1.018 1 91.38 112 LYS B C 1
ATOM 3393 O O . LYS B 1 112 ? 0.822 5.379 1.859 1 91.38 112 LYS B O 1
ATOM 3398 N N . ARG B 1 113 ? 0.218 5.094 -0.249 1 94.94 113 ARG B N 1
ATOM 3399 C CA . ARG B 1 113 ? 1.284 5.945 -0.767 1 94.94 113 ARG B CA 1
ATOM 3400 C C . ARG B 1 113 ? 1.091 7.391 -0.329 1 94.94 113 ARG B C 1
ATOM 3402 O O . ARG B 1 113 ? 2.033 8.039 0.136 1 94.94 113 ARG B O 1
ATOM 3409 N N . ALA B 1 114 ? -0.138 7.824 -0.376 1 96 114 ALA B N 1
ATOM 3410 C CA . ALA B 1 114 ? -0.435 9.234 -0.135 1 96 114 ALA B CA 1
ATOM 3411 C C . ALA B 1 114 ? -0.386 9.562 1.355 1 96 114 ALA B C 1
ATOM 3413 O O . ALA B 1 114 ? -0.225 10.719 1.74 1 96 114 ALA B O 1
ATOM 3414 N N . GLU B 1 115 ? -0.49 8.578 2.17 1 94.56 115 GLU B N 1
ATOM 3415 C CA . GLU B 1 115 ? -0.503 8.812 3.611 1 94.56 115 GLU B CA 1
ATOM 3416 C C . GLU B 1 115 ? 0.914 8.867 4.172 1 94.56 115 GLU B C 1
ATOM 3418 O O . GLU B 1 115 ? 1.12 9.305 5.309 1 94.56 115 GLU B O 1
ATOM 3423 N N . ASN B 1 116 ? 1.843 8.422 3.471 1 95.81 116 ASN B N 1
ATOM 3424 C CA . ASN B 1 116 ? 3.232 8.477 3.914 1 95.81 116 ASN B CA 1
ATOM 3425 C C . ASN B 1 116 ? 3.762 9.906 3.926 1 95.81 116 ASN B C 1
ATOM 3427 O O . ASN B 1 116 ? 3.85 10.547 2.879 1 95.81 116 ASN B O 1
ATOM 3431 N N . LYS B 1 117 ? 4.168 10.359 5.062 1 94.94 117 LYS B N 1
ATOM 3432 C CA . LYS B 1 117 ? 4.48 11.781 5.223 1 94.94 117 LYS B CA 1
ATOM 3433 C C . LYS B 1 117 ? 5.801 12.125 4.539 1 94.94 117 LYS B C 1
ATOM 3435 O O . LYS B 1 117 ? 6.047 13.289 4.215 1 94.94 117 LYS B O 1
ATOM 3440 N N . ILE B 1 118 ? 6.691 11.172 4.34 1 96.38 118 ILE B N 1
ATOM 3441 C CA . ILE B 1 118 ? 7.906 11.414 3.566 1 96.38 118 ILE B CA 1
ATOM 3442 C C . ILE B 1 118 ? 7.543 11.672 2.105 1 96.38 118 ILE B C 1
ATOM 3444 O O . ILE B 1 118 ? 8.07 12.594 1.481 1 96.38 118 ILE B O 1
ATOM 3448 N N . VAL B 1 119 ? 6.641 10.898 1.6 1 96.69 119 VAL B N 1
ATOM 3449 C CA . VAL B 1 119 ? 6.188 11.078 0.225 1 96.69 119 VAL B CA 1
ATOM 3450 C C . VAL B 1 119 ? 5.469 12.422 0.091 1 96.69 119 VAL B C 1
ATOM 3452 O O . VAL B 1 119 ? 5.699 13.164 -0.865 1 96.69 119 VAL B O 1
ATOM 3455 N N . GLN B 1 120 ? 4.641 12.742 1.074 1 96.44 120 GLN B N 1
ATOM 3456 C CA . GLN B 1 120 ? 3.947 14.023 1.061 1 96.44 120 GLN B CA 1
ATOM 3457 C C . GLN B 1 120 ? 4.938 15.188 1.026 1 96.44 120 GLN B C 1
ATOM 3459 O O . GLN B 1 120 ? 4.77 16.125 0.252 1 96.44 120 GLN B O 1
ATOM 3464 N N . LEU B 1 121 ? 5.922 15.086 1.854 1 95.44 121 LEU B N 1
ATOM 3465 C CA . LEU B 1 121 ? 6.918 16.141 1.949 1 95.44 121 LEU B CA 1
ATOM 3466 C C . LEU B 1 121 ? 7.617 16.359 0.611 1 95.44 121 LEU B C 1
ATOM 3468 O O . LEU B 1 121 ? 7.773 17.5 0.159 1 95.44 121 LEU B O 1
ATOM 3472 N N . LYS B 1 122 ? 7.996 15.312 -0.008 1 94.44 122 LYS B N 1
ATOM 3473 C CA . LYS B 1 122 ? 8.688 15.398 -1.291 1 94.44 122 LYS B CA 1
ATOM 3474 C C . LYS B 1 122 ? 7.789 16.031 -2.355 1 94.44 122 LYS B C 1
ATOM 3476 O O . LYS B 1 122 ? 8.211 16.938 -3.064 1 94.44 122 LYS B O 1
ATOM 3481 N N . VAL B 1 123 ? 6.57 15.562 -2.465 1 96.19 123 VAL B N 1
ATOM 3482 C CA . VAL B 1 123 ? 5.641 16.031 -3.486 1 96.19 123 VAL B CA 1
ATOM 3483 C C . VAL B 1 123 ? 5.258 17.484 -3.209 1 96.19 123 VAL B C 1
ATOM 3485 O O . VAL B 1 123 ? 5.195 18.297 -4.129 1 96.19 123 VAL B O 1
ATOM 3488 N N . ALA B 1 124 ? 4.996 17.797 -1.924 1 96.69 124 ALA B N 1
ATOM 3489 C CA . ALA B 1 124 ? 4.633 19.156 -1.543 1 96.69 124 ALA B CA 1
ATOM 3490 C C . ALA B 1 124 ? 5.742 20.141 -1.909 1 96.69 124 ALA B C 1
ATOM 3492 O O . ALA B 1 124 ? 5.469 21.219 -2.432 1 96.69 124 ALA B O 1
ATOM 3493 N N . LYS B 1 125 ? 6.957 19.766 -1.654 1 94.94 125 LYS B N 1
ATOM 3494 C CA . LYS B 1 125 ? 8.102 20.594 -2.006 1 94.94 125 LYS B CA 1
ATOM 3495 C C . LYS B 1 125 ? 8.195 20.797 -3.516 1 94.94 125 LYS B C 1
ATOM 3497 O O . LYS B 1 125 ? 8.383 21.922 -3.988 1 94.94 125 LYS B O 1
ATOM 3502 N N . LYS B 1 126 ? 8.055 19.75 -4.262 1 94.31 126 LYS B N 1
ATOM 3503 C CA . LYS B 1 126 ? 8.117 19.797 -5.719 1 94.31 126 LYS B CA 1
ATOM 3504 C C . LYS B 1 126 ? 7.066 20.75 -6.289 1 94.31 126 LYS B C 1
ATOM 3506 O O . LYS B 1 126 ? 7.34 21.5 -7.23 1 94.31 126 LYS B O 1
ATOM 3511 N N . ILE B 1 127 ? 5.895 20.75 -5.719 1 97 127 ILE B N 1
ATOM 3512 C CA . ILE B 1 127 ? 4.762 21.531 -6.207 1 97 127 ILE B CA 1
ATOM 3513 C C . ILE B 1 127 ? 4.938 23 -5.809 1 97 127 ILE B C 1
ATOM 3515 O O . ILE B 1 127 ? 4.449 23.891 -6.492 1 97 127 ILE B O 1
ATOM 3519 N N . GLY B 1 128 ? 5.602 23.266 -4.656 1 96.5 128 GLY B N 1
ATOM 3520 C CA . GLY B 1 128 ? 5.867 24.641 -4.238 1 96.5 128 GLY B CA 1
ATOM 3521 C C . GLY B 1 128 ? 5.023 25.078 -3.055 1 96.5 128 GLY B C 1
ATOM 3522 O O . GLY B 1 128 ? 4.809 26.266 -2.848 1 96.5 128 GLY B O 1
ATOM 3523 N N . PHE B 1 129 ? 4.453 24.156 -2.283 1 97.31 129 PHE B N 1
ATOM 3524 C CA . PHE B 1 129 ? 3.814 24.516 -1.023 1 97.31 129 PHE B CA 1
ATOM 3525 C C . PHE B 1 129 ? 4.82 25.156 -0.073 1 97.31 129 PHE B C 1
ATOM 3527 O O . PHE B 1 129 ? 5.992 24.781 -0.054 1 97.31 129 PHE B O 1
ATOM 3534 N N . ARG B 1 130 ? 4.383 26.156 0.647 1 96.75 130 ARG B N 1
ATOM 3535 C CA . ARG B 1 130 ? 5.176 26.578 1.796 1 96.75 130 ARG B CA 1
ATOM 3536 C C . ARG B 1 130 ? 5.094 25.562 2.93 1 96.75 130 ARG B C 1
ATOM 3538 O O . ARG B 1 130 ? 4 25.172 3.334 1 96.75 130 ARG B O 1
ATOM 3545 N N . LEU B 1 131 ? 6.242 25.078 3.395 1 96 131 LEU B N 1
ATOM 3546 C CA . LEU B 1 131 ? 6.32 24.047 4.426 1 96 131 LEU B CA 1
ATOM 3547 C C . LEU B 1 131 ? 7.043 24.578 5.664 1 96 131 LEU B C 1
ATOM 3549 O O . LEU B 1 131 ? 7.996 25.344 5.547 1 96 131 LEU B O 1
ATOM 3553 N N . PRO B 1 132 ? 6.578 24.172 6.883 1 94.62 132 PRO B N 1
ATOM 3554 C CA . PRO B 1 132 ? 7.484 24.375 8.016 1 94.62 132 PRO B CA 1
ATOM 3555 C C . PRO B 1 132 ? 8.812 23.656 7.844 1 94.62 132 PRO B C 1
ATOM 3557 O O . PRO B 1 132 ? 8.906 22.688 7.082 1 94.62 132 PRO B O 1
ATOM 3560 N N . GLN B 1 133 ? 9.82 24.188 8.508 1 94.88 133 GLN B N 1
ATOM 3561 C CA . GLN B 1 133 ? 11.047 23.406 8.539 1 94.88 133 GLN B CA 1
ATOM 3562 C C . GLN B 1 133 ? 10.797 22 9.078 1 94.88 133 GLN B C 1
ATOM 3564 O O . GLN B 1 133 ? 10.094 21.828 10.078 1 94.88 133 GLN B O 1
ATOM 3569 N N . SER B 1 134 ? 11.305 20.984 8.383 1 96 134 SER B N 1
ATOM 3570 C CA . SER B 1 134 ? 10.977 19.609 8.719 1 96 134 SER B CA 1
ATOM 3571 C C . SER B 1 134 ? 12.227 18.734 8.789 1 96 134 SER B C 1
ATOM 3573 O O . SER B 1 134 ? 13.219 19.016 8.109 1 96 134 SER B O 1
ATOM 3575 N N . LEU B 1 135 ? 12.125 17.719 9.672 1 95.94 135 LEU B N 1
ATOM 3576 C CA . LEU B 1 135 ? 13.188 16.719 9.773 1 95.94 135 LEU B CA 1
ATOM 3577 C C . LEU B 1 135 ? 12.617 15.359 10.133 1 95.94 135 LEU B C 1
ATOM 3579 O O . LEU B 1 135 ? 11.953 15.203 11.156 1 95.94 135 LEU B O 1
ATOM 3583 N N . VAL B 1 136 ? 12.805 14.414 9.273 1 96.69 136 VAL B N 1
ATOM 3584 C CA . VAL B 1 136 ? 12.617 13.008 9.617 1 96.69 136 VAL B CA 1
ATOM 3585 C C . VAL B 1 136 ? 13.977 12.375 9.914 1 96.69 136 VAL B C 1
ATOM 3587 O O . VAL B 1 136 ? 14.906 12.469 9.117 1 96.69 136 VAL B O 1
ATOM 3590 N N . THR B 1 137 ? 14.102 11.781 11.07 1 96.56 137 THR B N 1
ATOM 3591 C CA . THR B 1 137 ? 15.406 11.211 11.406 1 96.56 137 THR B CA 1
ATOM 3592 C C . THR B 1 137 ? 15.25 10.055 12.391 1 96.56 137 THR B C 1
ATOM 3594 O O . THR B 1 137 ? 14.242 9.961 13.094 1 96.56 137 THR B O 1
ATOM 3597 N N . ASN B 1 138 ? 16.156 9.109 12.344 1 95.56 138 ASN B N 1
ATOM 3598 C CA . ASN B 1 138 ? 16.297 8.07 13.359 1 95.56 138 ASN B CA 1
ATOM 3599 C C . ASN B 1 138 ? 17.5 8.32 14.258 1 95.56 138 ASN B C 1
ATOM 3601 O O . ASN B 1 138 ? 17.984 7.398 14.922 1 95.56 138 ASN B O 1
ATOM 3605 N N . TYR B 1 139 ? 18.047 9.523 14.211 1 94.56 139 TYR B N 1
ATOM 3606 C CA . TYR B 1 139 ? 19.266 9.859 14.938 1 94.56 139 TYR B CA 1
ATOM 3607 C C . TYR B 1 139 ? 18.984 10.922 16 1 94.56 139 TYR B C 1
ATOM 3609 O O . TYR B 1 139 ? 18.562 12.031 15.68 1 94.56 139 TYR B O 1
ATOM 3617 N N . ASP B 1 140 ? 19.297 10.578 17.219 1 93.62 140 ASP B N 1
ATOM 3618 C CA . ASP B 1 140 ? 18.984 11.422 18.375 1 93.62 140 ASP B CA 1
ATOM 3619 C C . ASP B 1 140 ? 19.594 12.805 18.219 1 93.62 140 ASP B C 1
ATOM 3621 O O . ASP B 1 140 ? 18.922 13.82 18.438 1 93.62 140 ASP B O 1
ATOM 3625 N N . GLN B 1 141 ? 20.844 12.883 17.844 1 93.75 141 GLN B N 1
ATOM 3626 C CA . GLN B 1 141 ? 21.562 14.148 17.812 1 93.75 141 GLN B CA 1
ATOM 3627 C C . GLN B 1 141 ? 20.984 15.094 16.766 1 93.75 141 GLN B C 1
ATOM 3629 O O . GLN B 1 141 ? 20.922 16.312 16.984 1 93.75 141 GLN B O 1
ATOM 3634 N N . SER B 1 142 ? 20.578 14.523 15.656 1 94 142 SER B N 1
ATOM 3635 C CA . SER B 1 142 ? 19.922 15.344 14.633 1 94 142 SER B CA 1
ATOM 3636 C C . SER B 1 142 ? 18.609 15.93 15.141 1 94 142 SER B C 1
ATOM 3638 O O . SER B 1 142 ? 18.328 17.109 14.938 1 94 142 SER B O 1
ATOM 3640 N N . ALA B 1 143 ? 17.859 15.094 15.789 1 93.25 143 ALA B N 1
ATOM 3641 C CA . ALA B 1 143 ? 16.594 15.539 16.359 1 93.25 143 ALA B CA 1
ATOM 3642 C C . ALA B 1 143 ? 16.812 16.609 17.422 1 93.25 143 ALA B C 1
ATOM 3644 O O . ALA B 1 143 ? 16.109 17.625 17.453 1 93.25 143 ALA B O 1
ATOM 3645 N N . GLN B 1 144 ? 17.766 16.391 18.266 1 93.56 144 GLN B N 1
ATOM 3646 C CA . GLN B 1 144 ? 18.062 17.328 19.344 1 93.56 144 GLN B CA 1
ATOM 3647 C C . GLN B 1 144 ? 18.531 18.672 18.797 1 93.56 144 GLN B C 1
ATOM 3649 O O . GLN B 1 144 ? 18.125 19.719 19.297 1 93.56 144 GLN B O 1
ATOM 3654 N N . ALA B 1 145 ? 19.391 18.609 17.781 1 93 145 ALA B N 1
ATOM 3655 C CA . ALA B 1 145 ? 19.828 19.844 17.156 1 93 145 ALA B CA 1
ATOM 3656 C C . ALA B 1 145 ? 18.656 20.609 16.547 1 93 145 ALA B C 1
ATOM 3658 O O . ALA B 1 145 ? 18.578 21.844 16.656 1 93 145 ALA B O 1
ATOM 3659 N N . PHE B 1 146 ? 17.75 19.922 15.977 1 93.06 146 PHE B N 1
ATOM 3660 C CA . PHE B 1 146 ? 16.578 20.516 15.352 1 93.06 146 PHE B CA 1
ATOM 3661 C C . PHE B 1 146 ? 15.695 21.203 16.391 1 93.06 146 PHE B C 1
ATOM 3663 O O . PHE B 1 146 ? 15.289 22.359 16.203 1 93.06 146 PHE B O 1
ATOM 3670 N N . VAL B 1 147 ? 15.453 20.531 17.484 1 91.12 147 VAL B N 1
ATOM 3671 C CA . VAL B 1 147 ? 14.469 21.016 18.453 1 91.12 147 VAL B CA 1
ATOM 3672 C C . VAL B 1 147 ? 15.102 22.109 19.328 1 91.12 147 VAL B C 1
ATOM 3674 O O . VAL B 1 147 ? 14.391 22.938 19.891 1 91.12 147 VAL B O 1
ATOM 3677 N N . LYS B 1 148 ? 16.375 22.109 19.5 1 91.69 148 LYS B N 1
ATOM 3678 C CA . LYS B 1 148 ? 17.062 23.141 20.266 1 91.69 148 LYS B CA 1
ATOM 3679 C C . LYS B 1 148 ? 17.062 24.484 19.516 1 91.69 148 LYS B C 1
ATOM 3681 O O . LYS B 1 148 ? 17.094 25.547 20.156 1 91.69 148 LYS B O 1
ATOM 3686 N N . SER B 1 149 ? 17 24.391 18.234 1 90.5 149 SER B N 1
ATOM 3687 C CA . SER B 1 149 ? 17.141 25.594 17.422 1 90.5 149 SER B CA 1
ATOM 3688 C C . SER B 1 149 ? 15.82 26.344 17.281 1 90.5 149 SER B C 1
ATOM 3690 O O . SER B 1 149 ? 15.789 27.484 16.828 1 90.5 149 SER B O 1
ATOM 3692 N N . GLN B 1 150 ? 14.766 25.688 17.719 1 90.5 150 GLN B N 1
ATOM 3693 C CA . GLN B 1 150 ? 13.445 26.281 17.516 1 90.5 150 GLN B CA 1
ATOM 3694 C C . GLN B 1 150 ? 12.367 25.5 18.266 1 90.5 150 GLN B C 1
ATOM 3696 O O . GLN B 1 150 ? 12.57 24.344 18.625 1 90.5 150 GLN B O 1
ATOM 3701 N N . THR B 1 151 ? 11.266 26.188 18.5 1 90.5 151 THR B N 1
ATOM 3702 C CA . THR B 1 151 ? 10.102 25.438 18.969 1 90.5 151 THR B CA 1
ATOM 3703 C C . THR B 1 151 ? 9.641 24.438 17.906 1 90.5 151 THR B C 1
ATOM 3705 O O . THR B 1 151 ? 9.516 24.781 16.734 1 90.5 151 THR B O 1
ATOM 3708 N N . SER B 1 152 ? 9.477 23.141 18.344 1 91.31 152 SER B N 1
ATOM 3709 C CA . SER B 1 152 ? 9.203 22.094 17.375 1 91.31 152 SER B CA 1
ATOM 3710 C C . SER B 1 152 ? 8.078 21.172 17.844 1 91.31 152 SER B C 1
ATOM 3712 O O . SER B 1 152 ? 7.75 21.141 19.031 1 91.31 152 SER B O 1
ATOM 3714 N N . ILE B 1 153 ? 7.453 20.578 16.906 1 90.12 153 ILE B N 1
ATOM 3715 C CA . ILE B 1 153 ? 6.496 19.5 17.188 1 90.12 153 ILE B CA 1
ATOM 3716 C C . ILE B 1 153 ? 7.02 18.188 16.625 1 90.12 153 ILE B C 1
ATOM 3718 O O . ILE B 1 153 ? 7.922 18.172 15.789 1 90.12 153 ILE B O 1
ATOM 3722 N N . VAL B 1 154 ? 6.5 17.062 17.141 1 89.44 154 VAL B N 1
ATOM 3723 C CA . VAL B 1 154 ? 6.844 15.727 16.672 1 89.44 154 VAL B CA 1
ATOM 3724 C C . VAL B 1 154 ? 5.578 14.969 16.281 1 89.44 154 VAL B C 1
ATOM 3726 O O . VAL B 1 154 ? 4.555 15.07 16.969 1 89.44 154 VAL B O 1
ATOM 3729 N N . LYS B 1 155 ? 5.598 14.312 15.203 1 88.06 155 LYS B N 1
ATOM 3730 C CA . LYS B 1 155 ? 4.477 13.492 14.758 1 88.06 155 LYS B CA 1
ATOM 3731 C C . LYS B 1 155 ? 4.965 12.195 14.125 1 88.06 155 LYS B C 1
ATOM 3733 O O . LYS B 1 155 ? 6.129 12.086 13.734 1 88.06 155 LYS B O 1
ATOM 3738 N N . PRO B 1 156 ? 4.156 11.234 14.047 1 88.62 156 PRO B N 1
ATOM 3739 C CA . PRO B 1 156 ? 4.527 9.984 13.375 1 88.62 156 PRO B CA 1
ATOM 3740 C C . PRO B 1 156 ? 4.672 10.141 11.867 1 88.62 156 PRO B C 1
ATOM 3742 O O . PRO B 1 156 ? 4.039 11.016 11.266 1 88.62 156 PRO B O 1
ATOM 3745 N N . ILE B 1 157 ? 5.512 9.305 11.297 1 90.38 157 ILE B N 1
ATOM 3746 C CA . ILE B 1 157 ? 5.668 9.25 9.852 1 90.38 157 ILE B CA 1
ATOM 3747 C C . ILE B 1 157 ? 4.453 8.57 9.219 1 90.38 157 ILE B C 1
ATOM 3749 O O . ILE B 1 157 ? 3.9 9.055 8.234 1 90.38 157 ILE B O 1
ATOM 3753 N N . ALA B 1 158 ? 4.047 7.473 9.859 1 83.5 158 ALA B N 1
ATOM 3754 C CA . ALA B 1 158 ? 2.877 6.727 9.406 1 83.5 158 ALA B CA 1
ATOM 3755 C C . ALA B 1 158 ? 1.587 7.387 9.875 1 83.5 158 ALA B C 1
ATOM 3757 O O . ALA B 1 158 ? 1.594 8.156 10.844 1 83.5 158 ALA B O 1
ATOM 3758 N N . THR B 1 159 ? 0.645 7.207 8.984 1 66.69 159 THR B N 1
ATOM 3759 C CA . THR B 1 159 ? -0.681 7.641 9.414 1 66.69 159 THR B CA 1
ATOM 3760 C C . THR B 1 159 ? -1.466 6.473 10.008 1 66.69 159 THR B C 1
ATOM 3762 O O . THR B 1 159 ? -1.074 5.316 9.852 1 66.69 159 THR B O 1
ATOM 3765 N N . GLY B 1 160 ? -2.445 6.785 10.703 1 57.84 160 GLY B N 1
ATOM 3766 C CA . GLY B 1 160 ? -3.412 5.801 11.164 1 57.84 160 GLY B CA 1
ATOM 3767 C C . GLY B 1 160 ? -3.215 5.406 12.617 1 57.84 160 GLY B C 1
ATOM 3768 O O . GLY B 1 160 ? -2.273 5.863 13.266 1 57.84 160 GLY B O 1
ATOM 3769 N N . ARG B 1 161 ? -4.23 4.855 13.195 1 48.69 161 ARG B N 1
ATOM 3770 C CA . ARG B 1 161 ? -4.289 4.363 14.57 1 48.69 161 ARG B CA 1
ATOM 3771 C C . ARG B 1 161 ? -3.527 3.053 14.719 1 48.69 161 ARG B C 1
ATOM 3773 O O . ARG B 1 161 ? -3.457 2.26 13.773 1 48.69 161 ARG B O 1
ATOM 3780 N N . LEU B 1 162 ? -2.443 3.051 15.531 1 46.88 162 LEU B N 1
ATOM 3781 C CA . LEU B 1 162 ? -1.878 1.758 15.906 1 46.88 162 LEU B CA 1
ATOM 3782 C C . LEU B 1 162 ? -2.852 0.969 16.766 1 46.88 162 LEU B C 1
ATOM 3784 O O . LEU B 1 162 ? -3.285 1.452 17.812 1 46.88 162 LEU B O 1
ATOM 3788 N N . ILE B 1 163 ? -3.645 0.055 16.234 1 41.69 163 ILE B N 1
ATOM 3789 C CA . ILE B 1 163 ? -4.48 -0.819 17.047 1 41.69 163 ILE B CA 1
ATOM 3790 C C . ILE B 1 163 ? -3.631 -1.95 17.625 1 41.69 163 ILE B C 1
ATOM 3792 O O . ILE B 1 163 ? -3.029 -2.727 16.875 1 41.69 163 ILE B O 1
ATOM 3796 N N . THR B 1 164 ? -3.125 -1.74 18.75 1 42.22 164 THR B N 1
ATOM 3797 C CA . THR B 1 164 ? -2.529 -2.898 19.406 1 42.22 164 THR B CA 1
ATOM 3798 C C . THR B 1 164 ? -3.584 -3.682 20.188 1 42.22 164 THR B C 1
ATOM 3800 O O . THR B 1 164 ? -4.699 -3.197 20.391 1 42.22 164 THR B O 1
ATOM 3803 N N . SER B 1 165 ? -3.486 -5.047 20.234 1 43.47 165 SER B N 1
ATOM 3804 C CA . SER B 1 165 ? -4.391 -5.875 21.016 1 43.47 165 SER B CA 1
ATOM 3805 C C . SER B 1 165 ? -4.789 -5.18 22.312 1 43.47 165 SER B C 1
ATOM 3807 O O . SER B 1 165 ? -5.855 -5.453 22.875 1 43.47 165 SER B O 1
ATOM 3809 N N . GLU B 1 166 ? -3.881 -4.457 22.828 1 44.47 166 GLU B N 1
ATOM 3810 C CA . GLU B 1 166 ? -4.164 -3.988 24.188 1 44.47 166 GLU B CA 1
ATOM 3811 C C . GLU B 1 166 ? -4.574 -2.52 24.188 1 44.47 166 GLU B C 1
ATOM 3813 O O . GLU B 1 166 ? -5.438 -2.111 24.969 1 44.47 166 GLU B O 1
ATOM 3818 N N . GLN B 1 167 ? -3.734 -1.581 23.5 1 42.53 167 GLN B N 1
ATOM 3819 C CA . GLN B 1 167 ? -3.977 -0.145 23.594 1 42.53 167 GLN B CA 1
ATOM 3820 C C . GLN B 1 167 ? -3.775 0.536 22.25 1 42.53 167 GLN B C 1
ATOM 3822 O O . GLN B 1 167 ? -2.957 0.093 21.438 1 42.53 167 GLN B O 1
ATOM 3827 N N . GLU B 1 168 ? -4.824 1.178 21.828 1 43.94 168 GLU B N 1
ATOM 3828 C CA . GLU B 1 168 ? -4.684 2.09 20.703 1 43.94 168 GLU B CA 1
ATOM 3829 C C . GLU B 1 168 ? -3.699 3.213 21.016 1 43.94 168 GLU B C 1
ATOM 3831 O O . GLU B 1 168 ? -3.812 3.871 22.047 1 43.94 168 GLU B O 1
ATOM 3836 N N . TYR B 1 169 ? -2.412 3.084 20.641 1 43.97 169 TYR B N 1
ATOM 3837 C CA . TYR B 1 169 ? -1.496 4.203 20.828 1 43.97 169 TYR B CA 1
ATOM 3838 C C . TYR B 1 169 ? -1.557 5.168 19.656 1 43.97 169 TYR B C 1
ATOM 3840 O O . TYR B 1 169 ? -1.533 4.742 18.484 1 43.97 169 TYR B O 1
ATOM 3848 N N . ILE B 1 170 ? -2.305 6.23 19.703 1 43.44 170 ILE B N 1
ATOM 3849 C CA . ILE B 1 170 ? -2.24 7.32 18.75 1 43.44 170 ILE B CA 1
ATOM 3850 C C . ILE B 1 170 ? -1.058 8.227 19.078 1 43.44 170 ILE B C 1
ATOM 3852 O O . ILE B 1 170 ? -0.987 8.797 20.172 1 43.44 170 ILE B O 1
ATOM 3856 N N . LEU B 1 171 ? 0.153 7.969 18.422 1 48.97 171 LEU B N 1
ATOM 3857 C CA . LEU B 1 171 ? 1.164 9.008 18.578 1 48.97 171 LEU B CA 1
ATOM 3858 C C . LEU B 1 171 ? 0.662 10.344 18.016 1 48.97 171 LEU B C 1
ATOM 3860 O O . LEU B 1 171 ? 0.294 10.438 16.844 1 48.97 171 LEU B O 1
ATOM 3864 N N . GLN B 1 172 ? 0.111 11.148 18.875 1 51.91 172 GLN B N 1
ATOM 3865 C CA . GLN B 1 172 ? -0.362 12.484 18.531 1 51.91 172 GLN B CA 1
ATOM 3866 C C . GLN B 1 172 ? 0.804 13.461 18.375 1 51.91 172 GLN B C 1
ATOM 3868 O O . GLN B 1 172 ? 1.896 13.211 18.891 1 51.91 172 GLN B O 1
ATOM 3873 N N . THR B 1 173 ? 0.547 14.266 17.391 1 61.25 173 THR B N 1
ATOM 3874 C CA . THR B 1 173 ? 1.435 15.414 17.297 1 61.25 173 THR B CA 1
ATOM 3875 C C . THR B 1 173 ? 1.588 16.094 18.656 1 61.25 173 THR B C 1
ATOM 3877 O O . THR B 1 173 ? 0.597 16.344 19.344 1 61.25 173 THR B O 1
ATOM 3880 N N . ASN B 1 174 ? 2.871 16.094 19.156 1 67.19 174 ASN B N 1
ATOM 3881 C CA . ASN B 1 174 ? 3.129 16.75 20.438 1 67.19 174 ASN B CA 1
ATOM 3882 C C . ASN B 1 174 ? 4.207 17.828 20.297 1 67.19 174 ASN B C 1
ATOM 3884 O O . ASN B 1 174 ? 5.078 17.734 19.438 1 67.19 174 ASN B O 1
ATOM 3888 N N . LEU B 1 175 ? 3.912 18.906 21.047 1 69.06 175 LEU B N 1
ATOM 3889 C CA . LEU B 1 175 ? 5.02 19.844 21.234 1 69.06 175 LEU B CA 1
ATOM 3890 C C . LEU B 1 175 ? 6.219 19.141 21.859 1 69.06 175 LEU B C 1
ATOM 3892 O O . LEU B 1 175 ? 6.062 18.328 22.781 1 69.06 175 LEU B O 1
ATOM 3896 N N . VAL B 1 176 ? 7.355 19.312 21.281 1 72.56 176 VAL B N 1
ATOM 3897 C CA . VAL B 1 176 ? 8.57 18.828 21.922 1 72.56 176 VAL B CA 1
ATOM 3898 C C . VAL B 1 176 ? 8.914 19.703 23.125 1 72.56 176 VAL B C 1
ATOM 3900 O O . VAL B 1 176 ? 9.172 20.906 22.953 1 72.56 176 VAL B O 1
ATOM 3903 N N . PRO B 1 177 ? 8.773 19.109 24.234 1 70.12 177 PRO B N 1
ATOM 3904 C CA . PRO B 1 177 ? 9.102 19.953 25.391 1 70.12 177 PRO B CA 1
ATOM 3905 C C . PRO B 1 177 ? 10.555 20.422 25.375 1 70.12 177 PRO B C 1
ATOM 3907 O O . PRO B 1 177 ? 11.438 19.719 24.891 1 70.12 177 PRO B O 1
ATOM 3910 N N . ASP B 1 178 ? 10.734 21.609 25.812 1 69.94 178 ASP B N 1
ATOM 3911 C CA . ASP B 1 178 ? 12.07 22.188 25.875 1 69.94 178 ASP B CA 1
ATOM 3912 C C . ASP B 1 178 ? 12.961 21.406 26.828 1 69.94 178 ASP B C 1
ATOM 3914 O O . ASP B 1 178 ? 14.188 21.359 26.656 1 69.94 178 ASP B O 1
ATOM 3918 N N . THR B 1 179 ? 12.297 20.75 27.719 1 70.88 179 THR B N 1
ATOM 3919 C CA . THR B 1 179 ? 13.062 20.156 28.812 1 70.88 179 THR B CA 1
ATOM 3920 C C . THR B 1 179 ? 13.453 18.719 28.484 1 70.88 179 THR B C 1
ATOM 3922 O O . THR B 1 179 ? 14.32 18.141 29.141 1 70.88 179 THR B O 1
ATOM 3925 N N . VAL B 1 180 ? 12.789 18.219 27.547 1 75.38 180 VAL B N 1
ATOM 3926 C CA . VAL B 1 180 ? 13.055 16.812 27.281 1 75.38 180 VAL B CA 1
ATOM 3927 C C . VAL B 1 180 ? 13.523 16.641 25.844 1 75.38 180 VAL B C 1
ATOM 3929 O O . VAL B 1 180 ? 12.789 16.953 24.906 1 75.38 180 VAL B O 1
ATOM 3932 N N . LEU B 1 181 ? 14.711 16.219 25.766 1 80.19 181 LEU B N 1
ATOM 3933 C CA . LEU B 1 181 ? 15.281 15.992 24.438 1 80.19 181 LEU B CA 1
ATOM 3934 C C . LEU B 1 181 ? 14.836 14.648 23.875 1 80.19 181 LEU B C 1
ATOM 3936 O O . LEU B 1 181 ? 14.688 13.68 24.625 1 80.19 181 LEU B O 1
ATOM 3940 N N . PRO B 1 182 ? 14.555 14.641 22.562 1 83.88 182 PRO B N 1
ATOM 3941 C CA . PRO B 1 182 ? 14.227 13.359 21.922 1 83.88 182 PRO B CA 1
ATOM 3942 C C . PRO B 1 182 ? 15.359 12.336 22.031 1 83.88 182 PRO B C 1
ATOM 3944 O O . PRO B 1 182 ? 16.531 12.68 21.828 1 83.88 182 PRO B O 1
ATOM 3947 N N . VAL B 1 183 ? 14.984 11.148 22.438 1 81.88 183 VAL B N 1
ATOM 3948 C CA . VAL B 1 183 ? 15.961 10.078 22.562 1 81.88 183 VAL B CA 1
ATOM 3949 C C . VAL B 1 183 ? 15.367 8.773 22.047 1 81.88 183 VAL B C 1
ATOM 3951 O O . VAL B 1 183 ? 14.164 8.68 21.797 1 81.88 183 VAL B O 1
ATOM 3954 N N . ASN B 1 184 ? 16.266 7.793 21.781 1 84.38 184 ASN B N 1
ATOM 3955 C CA . ASN B 1 184 ? 15.891 6.43 21.422 1 84.38 184 ASN B CA 1
ATOM 3956 C C . ASN B 1 184 ? 15.18 6.387 20.078 1 84.38 184 ASN B C 1
ATOM 3958 O O . ASN B 1 184 ? 14.141 5.738 19.938 1 84.38 184 ASN B O 1
ATOM 3962 N N . LEU B 1 185 ? 15.734 7.098 19.141 1 89.5 185 LEU B N 1
ATOM 3963 C CA . LEU B 1 185 ? 15.125 7.184 17.812 1 89.5 185 LEU B CA 1
ATOM 3964 C C . LEU B 1 185 ? 15.695 6.121 16.891 1 89.5 185 LEU B C 1
ATOM 3966 O O . LEU B 1 185 ? 15.203 5.938 15.766 1 89.5 185 LEU B O 1
ATOM 3970 N N . SER B 1 186 ? 16.656 5.371 17.359 1 87.56 186 SER B N 1
ATOM 3971 C CA . SER B 1 186 ? 17.422 4.5 16.484 1 87.56 186 SER B CA 1
ATOM 3972 C C . SER B 1 186 ? 16.531 3.457 15.812 1 87.56 186 SER B C 1
ATOM 3974 O O . SER B 1 186 ? 16.766 3.07 14.664 1 87.56 186 SER B O 1
ATOM 3976 N N . HIS B 1 187 ? 15.477 3.037 16.531 1 87.12 187 HIS B N 1
ATOM 3977 C CA . HIS B 1 187 ? 14.57 2.055 15.938 1 87.12 187 HIS B CA 1
ATOM 3978 C C . HIS B 1 187 ? 13.195 2.658 15.672 1 87.12 187 HIS B C 1
ATOM 3980 O O . HIS B 1 187 ? 12.328 2.002 15.094 1 87.12 187 HIS B O 1
ATOM 3986 N N . CYS B 1 188 ? 13.023 3.869 16.016 1 86.56 188 CYS B N 1
ATOM 3987 C CA . CYS B 1 188 ? 11.727 4.504 15.852 1 86.56 188 CYS B CA 1
ATOM 3988 C C . CYS B 1 188 ? 11.867 5.906 15.281 1 86.56 188 CYS B C 1
ATOM 3990 O O . CYS B 1 188 ? 11.711 6.895 16 1 86.56 188 CYS B O 1
ATOM 3992 N N . PRO B 1 189 ? 12.195 5.977 14.047 1 93.06 189 PRO B N 1
ATOM 3993 C CA . PRO B 1 189 ? 12.305 7.293 13.414 1 93.06 189 PRO B CA 1
ATOM 3994 C C . PRO B 1 189 ? 11.07 8.164 13.641 1 93.06 189 PRO B C 1
ATOM 3996 O O . PRO B 1 189 ? 9.961 7.641 13.789 1 93.06 189 PRO B O 1
ATOM 3999 N N . SER B 1 190 ? 11.289 9.422 13.734 1 91.06 190 SER B N 1
ATOM 4000 C CA . SER B 1 190 ? 10.203 10.359 13.984 1 91.06 190 SER B CA 1
ATOM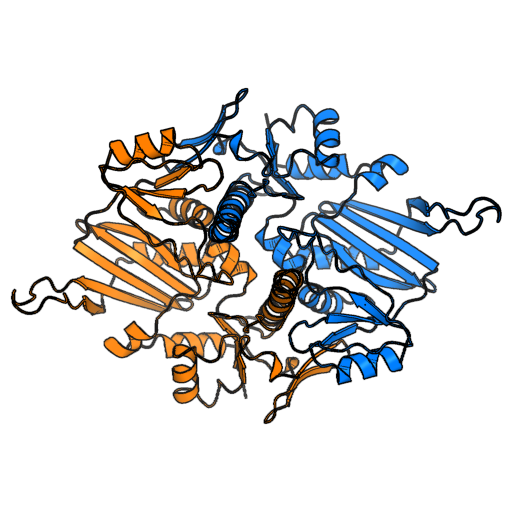 4001 C C . SER B 1 190 ? 10.281 11.555 13.047 1 91.06 190 SER B C 1
ATOM 4003 O O . SER B 1 190 ? 11.312 11.789 12.406 1 91.06 190 SER B O 1
ATOM 4005 N N . TYR B 1 191 ? 9.188 12.195 12.961 1 93.69 191 TYR B N 1
ATOM 4006 C CA . TYR B 1 191 ? 9.023 13.367 12.109 1 93.69 191 TYR B CA 1
ATOM 4007 C C . TYR B 1 191 ? 8.891 14.633 12.945 1 93.69 191 TYR B C 1
ATOM 4009 O O . TYR B 1 191 ? 7.914 14.797 13.68 1 93.69 191 TYR B O 1
ATOM 4017 N N . PHE B 1 192 ? 9.875 15.547 12.812 1 91.81 192 PHE B N 1
ATOM 4018 C CA . PHE B 1 192 ? 9.883 16.812 13.523 1 91.81 192 PHE B CA 1
ATOM 4019 C C . PHE B 1 192 ? 9.578 17.969 12.578 1 91.81 192 PHE B C 1
ATOM 4021 O O . PHE B 1 192 ? 10.031 17.984 11.43 1 91.81 192 PHE B O 1
ATOM 4028 N N . GLN B 1 193 ? 8.852 18.906 13.102 1 93.12 193 GLN B N 1
ATOM 4029 C CA . GLN B 1 193 ? 8.531 20.109 12.336 1 93.12 193 GLN B CA 1
ATOM 4030 C C . GLN B 1 193 ? 8.57 21.359 13.211 1 93.12 193 GLN B C 1
ATOM 4032 O O . GLN B 1 193 ? 8.242 21.297 14.398 1 93.12 193 GLN B O 1
ATOM 4037 N N . SER B 1 194 ? 9.023 22.484 12.617 1 93.12 194 SER B N 1
ATOM 4038 C CA . SER B 1 194 ? 8.961 23.75 13.344 1 93.12 194 SER B CA 1
ATOM 4039 C C . SER B 1 194 ? 7.523 24.141 13.641 1 93.12 194 SER B C 1
ATOM 4041 O O . SER B 1 194 ? 6.629 23.922 12.82 1 93.12 194 SER B O 1
ATOM 4043 N N . TYR B 1 195 ? 7.41 24.625 14.789 1 91.19 195 TYR B N 1
ATOM 4044 C CA . TYR B 1 195 ? 6.109 25.188 15.156 1 91.19 195 TYR B CA 1
ATOM 4045 C C . TYR B 1 195 ? 5.824 26.469 14.383 1 91.19 195 TYR B C 1
ATOM 4047 O O . TYR B 1 195 ? 6.68 27.344 14.305 1 91.19 195 TYR B O 1
ATOM 4055 N N . VAL B 1 196 ? 4.707 26.531 13.805 1 89.88 196 VAL B N 1
ATOM 4056 C CA . VAL B 1 196 ? 4.277 27.75 13.117 1 89.88 196 VAL B CA 1
ATOM 4057 C C . VAL B 1 196 ? 3.156 28.422 13.906 1 89.88 196 VAL B C 1
ATOM 4059 O O . VAL B 1 196 ? 2.119 27.812 14.172 1 89.88 196 VAL B O 1
ATOM 4062 N N . SER B 1 197 ? 3.465 29.625 14.352 1 88.31 197 SER B N 1
ATOM 4063 C CA . SER B 1 197 ? 2.414 30.391 15.023 1 88.31 197 SER B CA 1
ATOM 4064 C C . SER B 1 197 ? 1.214 30.594 14.109 1 88.31 197 SER B C 1
ATOM 4066 O O . SER B 1 197 ? 1.376 30.938 12.93 1 88.31 197 SER B O 1
ATOM 4068 N N . LYS B 1 198 ? 0.111 30.25 14.609 1 86.44 198 LYS B N 1
ATOM 4069 C CA . LYS B 1 198 ? -1.046 30.281 13.719 1 86.44 198 LYS B CA 1
ATOM 4070 C C . LYS B 1 198 ? -1.946 31.469 14.023 1 86.44 198 LYS B C 1
ATOM 4072 O O . LYS B 1 198 ? -2.189 31.797 15.188 1 86.44 198 LYS B O 1
ATOM 4077 N N . ASP B 1 199 ? -2.287 32.219 13.008 1 90.31 199 ASP B N 1
ATOM 4078 C CA . ASP B 1 199 ? -3.473 33.062 13.078 1 90.31 199 ASP B CA 1
ATOM 4079 C C . ASP B 1 199 ? -4.746 32.219 13.102 1 90.31 199 ASP B C 1
ATOM 4081 O O . ASP B 1 199 ? -5.617 32.438 13.945 1 90.31 199 ASP B O 1
ATOM 4085 N N . TYR B 1 200 ? -4.82 31.297 12.258 1 94.31 200 TYR B N 1
ATOM 4086 C CA . TYR B 1 200 ? -5.906 30.328 12.195 1 94.31 200 TYR B CA 1
ATOM 4087 C C . TYR B 1 200 ? -5.516 29.125 11.352 1 94.31 200 TYR B C 1
ATOM 4089 O O . TYR B 1 200 ? -4.449 29.109 10.734 1 94.31 200 TYR B O 1
ATOM 4097 N N . GLU B 1 201 ? -6.332 28.094 11.383 1 95.75 201 GLU B N 1
ATOM 4098 C CA . GLU B 1 201 ? -6.168 26.906 10.562 1 95.75 201 GLU B CA 1
ATOM 4099 C C . GLU B 1 201 ? -7.184 26.875 9.43 1 95.75 201 GLU B C 1
ATOM 4101 O O . GLU B 1 201 ? -8.258 27.469 9.531 1 95.75 201 GLU B O 1
ATOM 4106 N N . VAL B 1 202 ? -6.785 26.281 8.367 1 97.75 202 VAL B N 1
ATOM 4107 C CA . VAL B 1 202 ? -7.707 26.094 7.25 1 97.75 202 VAL B CA 1
ATOM 4108 C C . VAL B 1 202 ? -7.746 24.609 6.859 1 97.75 202 VAL B C 1
ATOM 4110 O O . VAL B 1 202 ? -6.703 23.984 6.652 1 97.75 202 VAL B O 1
ATOM 4113 N N . ARG B 1 203 ? -8.953 24.094 6.867 1 98.06 203 ARG B N 1
ATOM 4114 C CA . ARG B 1 203 ? -9.227 22.781 6.289 1 98.06 203 ARG B CA 1
ATOM 4115 C C . ARG B 1 203 ? -9.797 22.922 4.879 1 98.06 203 ARG B C 1
ATOM 4117 O O . ARG B 1 203 ? -10.852 23.516 4.684 1 98.06 203 ARG B O 1
ATOM 4124 N N . VAL B 1 204 ? -9.031 22.406 3.924 1 98.75 204 VAL B N 1
ATOM 4125 C CA . VAL B 1 204 ? -9.492 22.406 2.539 1 98.75 204 VAL B CA 1
ATOM 4126 C C . VAL B 1 204 ? -9.844 20.984 2.105 1 98.75 204 VAL B C 1
ATOM 4128 O O . VAL B 1 204 ? -8.953 20.172 1.884 1 98.75 204 VAL B O 1
ATOM 4131 N N . THR B 1 205 ? -11.094 20.688 1.96 1 98.81 205 THR B N 1
ATOM 4132 C CA . THR B 1 205 ? -11.562 19.391 1.453 1 98.81 205 THR B CA 1
ATOM 4133 C C . THR B 1 205 ? -11.859 19.484 -0.042 1 98.81 205 THR B C 1
ATOM 4135 O O . THR B 1 205 ? -12.578 20.375 -0.49 1 98.81 205 THR B O 1
ATOM 4138 N N . ILE B 1 206 ? -11.25 18.625 -0.759 1 98.81 206 ILE B N 1
ATOM 4139 C CA . ILE B 1 206 ? -11.461 18.609 -2.201 1 98.81 206 ILE B CA 1
ATOM 4140 C C . ILE B 1 206 ? -12.016 17.266 -2.633 1 98.81 206 ILE B C 1
ATOM 4142 O O . ILE B 1 206 ? -11.492 16.219 -2.238 1 98.81 206 ILE B O 1
ATOM 4146 N N . VAL B 1 207 ? -13.078 17.219 -3.365 1 98.56 207 VAL B N 1
ATOM 4147 C CA . VAL B 1 207 ? -13.641 16.047 -4.035 1 98.56 207 VAL B CA 1
ATOM 4148 C C . VAL B 1 207 ? -13.602 16.25 -5.547 1 98.56 207 VAL B C 1
ATOM 4150 O O . VAL B 1 207 ? -14.336 17.094 -6.086 1 98.56 207 VAL B O 1
ATOM 4153 N N . ASP B 1 208 ? -12.734 15.422 -6.137 1 96.19 208 ASP B N 1
ATOM 4154 C CA . ASP B 1 208 ? -12.461 15.641 -7.555 1 96.19 208 ASP B CA 1
ATOM 4155 C C . ASP B 1 208 ? -11.977 17.062 -7.809 1 96.19 208 ASP B C 1
ATOM 4157 O O . ASP B 1 208 ? -10.82 17.391 -7.527 1 96.19 208 ASP B O 1
ATOM 4161 N N . ARG B 1 209 ? -12.836 18.016 -8.219 1 96.25 209 ARG B N 1
ATOM 4162 C CA . ARG B 1 209 ? -12.406 19.375 -8.477 1 96.25 209 ARG B CA 1
ATOM 4163 C C . ARG B 1 209 ? -13.188 20.375 -7.617 1 96.25 209 ARG B C 1
ATOM 4165 O O . ARG B 1 209 ? -12.914 21.562 -7.641 1 96.25 209 ARG B O 1
ATOM 4172 N N . GLN B 1 210 ? -14.062 19.922 -6.848 1 98.25 210 GLN B N 1
ATOM 4173 C CA . GLN B 1 210 ? -14.844 20.797 -5.977 1 98.25 210 GLN B CA 1
ATOM 4174 C C . GLN B 1 210 ? -14.109 21.078 -4.672 1 98.25 210 GLN B C 1
ATOM 4176 O O . GLN B 1 210 ? -13.672 20.141 -3.988 1 98.25 210 GLN B O 1
ATOM 4181 N N . VAL B 1 211 ? -14 22.359 -4.344 1 98.69 211 VAL B N 1
ATOM 4182 C CA . VAL B 1 211 ? -13.18 22.766 -3.217 1 98.69 211 VAL B CA 1
ATOM 4183 C C . VAL B 1 211 ? -14.07 23.297 -2.092 1 98.69 211 VAL B C 1
ATOM 4185 O O . VAL B 1 211 ? -14.945 24.125 -2.322 1 98.69 211 VAL B O 1
ATOM 4188 N N . PHE B 1 212 ? -13.922 22.797 -0.893 1 98.81 212 PHE B N 1
ATOM 4189 C CA . PHE B 1 212 ? -14.57 23.266 0.329 1 98.81 212 PHE B CA 1
ATOM 4190 C C . PHE B 1 212 ? -13.531 23.703 1.355 1 98.81 212 PHE B C 1
ATOM 4192 O O . PHE B 1 212 ? -12.867 22.859 1.969 1 98.81 212 PHE B O 1
ATOM 4199 N N . ALA B 1 213 ? -13.383 24.984 1.532 1 98.69 213 ALA B N 1
ATOM 4200 C CA . ALA B 1 213 ? -12.375 25.516 2.449 1 98.69 213 ALA B CA 1
ATOM 4201 C C . ALA B 1 213 ? -13.031 26.094 3.701 1 98.69 213 ALA B C 1
ATOM 4203 O O . ALA B 1 213 ? -13.977 26.875 3.609 1 98.69 213 ALA B O 1
ATOM 4204 N N . VAL B 1 214 ? -12.539 25.688 4.832 1 98.44 214 VAL B N 1
ATOM 4205 C CA . VAL B 1 214 ? -13.094 26.125 6.109 1 98.44 214 VAL B CA 1
ATOM 4206 C C . VAL B 1 214 ? -11.984 26.672 7.004 1 98.44 214 VAL B C 1
ATOM 4208 O O . VAL B 1 214 ? -10.961 26 7.207 1 98.44 214 VAL B O 1
ATOM 4211 N N . LYS B 1 215 ? -12.172 27.859 7.449 1 97.44 215 LYS B N 1
ATOM 4212 C CA . LYS B 1 215 ? -11.32 28.453 8.477 1 97.44 215 LYS B CA 1
ATOM 4213 C C . LYS B 1 215 ? -11.695 27.938 9.867 1 97.44 215 LYS B C 1
ATOM 4215 O O . LYS B 1 215 ? -12.883 27.906 10.219 1 97.44 215 LYS B O 1
ATOM 4220 N N . ILE B 1 216 ? -10.75 27.438 10.57 1 94.44 216 ILE B N 1
ATOM 4221 C CA . ILE B 1 216 ? -10.938 26.969 11.938 1 94.44 216 ILE B CA 1
ATOM 4222 C C . ILE B 1 216 ? -10.133 27.844 12.898 1 94.44 216 ILE B C 1
ATOM 4224 O O . ILE B 1 216 ? -8.906 27.922 12.797 1 94.44 216 ILE B O 1
ATOM 4228 N N . GLN B 1 217 ? -10.797 28.5 13.805 1 90.12 217 GLN B N 1
ATOM 4229 C CA . GLN B 1 217 ? -10.133 29.391 14.742 1 90.12 217 GLN B CA 1
ATOM 4230 C C . GLN B 1 217 ? -10.648 29.188 16.156 1 90.12 217 GLN B C 1
ATOM 4232 O O . GLN B 1 217 ? -11.852 29 16.375 1 90.12 217 GLN B O 1
ATOM 4237 N N . ALA B 1 218 ? -9.656 28.938 17 1 76.75 218 ALA B N 1
ATOM 4238 C CA . ALA B 1 218 ? -10.055 28.859 18.406 1 76.75 218 ALA B CA 1
ATOM 4239 C C . ALA B 1 218 ? -10.742 30.141 18.859 1 76.75 218 ALA B C 1
ATOM 4241 O O . ALA B 1 218 ? -10.328 31.234 18.484 1 76.75 218 ALA B O 1
ATOM 4242 N N . ASP B 1 219 ? -11.977 30.016 19.391 1 65.88 219 ASP B N 1
ATOM 4243 C CA . ASP B 1 219 ? -12.688 31.172 19.922 1 65.88 219 ASP B CA 1
ATOM 4244 C C . ASP B 1 219 ? -11.984 31.703 21.172 1 65.88 219 ASP B C 1
ATOM 4246 O O . ASP B 1 219 ? -12.016 31.078 22.234 1 65.88 219 ASP B O 1
ATOM 4250 N N . ASN B 1 220 ? -10.961 32.375 21.031 1 56.09 220 ASN B N 1
ATOM 4251 C CA . ASN B 1 220 ? -10.297 32.969 22.188 1 56.09 220 ASN B CA 1
ATOM 4252 C C . ASN B 1 220 ? -11.25 33.844 22.984 1 56.09 220 ASN B C 1
ATOM 4254 O O . ASN B 1 220 ? -10.875 34.375 24.016 1 56.09 220 ASN B O 1
ATOM 4258 N N . HIS B 1 221 ? -12.344 34.344 22.469 1 48.78 221 HIS B N 1
ATOM 4259 C CA . HIS B 1 221 ? -13.18 35.219 23.281 1 48.78 221 HIS B CA 1
ATOM 4260 C C . HIS B 1 221 ? -13.875 34.438 24.391 1 48.78 221 HIS B C 1
ATOM 4262 O O . HIS B 1 221 ? -15.102 34.25 24.375 1 48.78 221 HIS B O 1
ATOM 4268 N N . ILE B 1 222 ? -13.375 33.281 24.688 1 44.25 222 ILE B N 1
ATOM 4269 C CA . ILE B 1 222 ? -14.062 32.594 25.781 1 44.25 222 ILE B CA 1
ATOM 4270 C C . ILE B 1 222 ? -14.18 33.531 26.984 1 44.25 222 ILE B C 1
ATOM 4272 O O . ILE B 1 222 ? -13.203 34.156 27.375 1 44.25 222 ILE B O 1
ATOM 4276 N N . ASP B 1 223 ? -15.336 33.906 27.469 1 42.06 223 ASP B N 1
ATOM 4277 C CA . ASP B 1 223 ? -15.625 34.312 28.828 1 42.06 223 ASP B CA 1
ATOM 4278 C C . ASP B 1 223 ? -14.797 33.5 29.828 1 42.06 223 ASP B C 1
ATOM 4280 O O . ASP B 1 223 ? -14.734 32.281 29.75 1 42.06 223 ASP B O 1
ATOM 4284 N N . TRP B 1 224 ? -13.727 34 30.547 1 47.12 224 TRP B N 1
ATOM 4285 C CA . TRP B 1 224 ? -12.859 33.469 31.594 1 47.12 224 TRP B CA 1
ATOM 4286 C C . TRP B 1 224 ? -13.578 32.406 32.406 1 47.12 224 TRP B C 1
ATOM 4288 O O . TRP B 1 224 ? -12.945 31.641 33.125 1 47.12 224 TRP B O 1
ATOM 4298 N N . ARG B 1 225 ? -14.781 32.469 32.531 1 49.59 225 ARG B N 1
ATOM 4299 C CA . ARG B 1 225 ? -15.484 31.547 33.406 1 49.59 225 ARG B CA 1
ATOM 4300 C C . ARG B 1 225 ? -15.688 30.188 32.75 1 49.59 225 ARG B C 1
ATOM 4302 O O . ARG B 1 225 ? -16.125 29.234 33.375 1 49.59 225 ARG B O 1
ATOM 4309 N N . LYS B 1 226 ? -15.844 30.172 31.375 1 49.84 226 LYS B N 1
ATOM 4310 C CA . LYS B 1 226 ? -16.219 28.906 30.766 1 49.84 226 LYS B CA 1
ATOM 4311 C C . LYS B 1 226 ? -15.039 28.281 30.016 1 49.84 226 LYS B C 1
ATOM 4313 O O . LYS B 1 226 ? -14.414 28.953 29.188 1 49.84 226 LYS B O 1
ATOM 4318 N N . SER B 1 227 ? -14.133 27.391 30.531 1 47.88 227 SER B N 1
ATOM 4319 C CA . SER B 1 227 ? -12.891 26.672 30.266 1 47.88 227 SER B CA 1
ATOM 4320 C C . SER B 1 227 ? -12.836 26.188 28.812 1 47.88 227 SER B C 1
ATOM 4322 O O . SER B 1 227 ? -11.797 25.719 28.359 1 47.88 227 SER B O 1
ATOM 4324 N N . HIS B 1 228 ? -13.789 25.688 28.109 1 51.75 228 HIS B N 1
ATOM 4325 C CA . HIS B 1 228 ? -13.555 24.906 26.891 1 51.75 228 HIS B CA 1
ATOM 4326 C C . HIS B 1 228 ? -13.562 25.781 25.656 1 51.75 228 HIS B C 1
ATOM 4328 O O . HIS B 1 228 ? -14.586 26.375 25.312 1 51.75 228 HIS B O 1
ATOM 4334 N N . ALA B 1 229 ? -12.492 26.391 25.234 1 54.31 229 ALA B N 1
ATOM 4335 C CA . ALA B 1 229 ? -12.398 27.188 24.031 1 54.31 229 ALA B CA 1
ATOM 4336 C C . ALA B 1 229 ? -13.094 26.484 22.859 1 54.31 229 ALA B C 1
ATOM 4338 O O . ALA B 1 229 ? -12.766 25.359 22.516 1 54.31 229 ALA B O 1
ATOM 4339 N N . LYS B 1 230 ? -14.266 26.828 22.438 1 70.06 230 LYS B N 1
ATOM 4340 C CA . LYS B 1 230 ? -15.023 26.328 21.297 1 70.06 230 LYS B CA 1
ATOM 4341 C C . LYS B 1 230 ? -14.438 26.859 19.984 1 70.06 230 LYS B C 1
ATOM 4343 O O . LYS B 1 230 ? -13.945 27.984 19.922 1 70.06 230 LYS B O 1
ATOM 4348 N N . ASN B 1 231 ? -14.133 25.984 18.969 1 81.62 231 ASN B N 1
ATOM 4349 C CA . ASN B 1 231 ? -13.656 26.375 17.656 1 81.62 231 ASN B CA 1
ATOM 4350 C C . ASN B 1 231 ? -14.758 27.031 16.828 1 81.62 231 ASN B C 1
ATOM 4352 O O . ASN B 1 231 ? -15.922 26.641 16.922 1 81.62 231 ASN B O 1
ATOM 4356 N N . ILE B 1 232 ? -14.398 28.188 16.297 1 89.44 232 ILE B N 1
ATOM 4357 C CA . ILE B 1 232 ? -15.258 28.812 15.297 1 89.44 232 ILE B CA 1
ATOM 4358 C C . ILE B 1 232 ? -14.883 28.312 13.906 1 89.44 232 ILE B C 1
ATOM 4360 O O . ILE B 1 232 ? -13.703 28.203 13.578 1 89.44 232 ILE B O 1
ATOM 4364 N N . TYR B 1 233 ? -15.945 27.984 13.117 1 94.81 233 TYR B N 1
ATOM 4365 C CA . TYR B 1 233 ? -15.797 27.5 11.758 1 94.81 233 TYR B CA 1
ATOM 4366 C C . TYR B 1 233 ? -16.438 28.469 10.758 1 94.81 233 TYR B C 1
ATOM 4368 O O . TYR B 1 233 ? -17.562 28.922 10.961 1 94.81 233 TYR B O 1
ATOM 4376 N N . GLU B 1 234 ? -15.703 28.797 9.719 1 96.69 234 GLU B N 1
ATOM 4377 C CA . GLU B 1 234 ? -16.203 29.719 8.695 1 96.69 234 GLU B CA 1
ATOM 4378 C C . GLU B 1 234 ? -15.812 29.266 7.297 1 96.69 234 GLU B C 1
ATOM 4380 O O . GLU B 1 234 ? -14.656 28.906 7.059 1 96.69 234 GLU B O 1
ATOM 4385 N N . VAL B 1 235 ? -16.828 29.219 6.414 1 98.12 235 VAL B N 1
ATOM 4386 C CA . VAL B 1 235 ? -16.5 28.953 5.012 1 98.12 235 VAL B CA 1
ATOM 4387 C C . VAL B 1 235 ? -15.742 30.141 4.434 1 98.12 235 VAL B C 1
ATOM 4389 O O . VAL B 1 235 ? -16.156 31.297 4.59 1 98.12 235 VAL B O 1
ATOM 4392 N N . ILE B 1 236 ? -14.633 29.859 3.762 1 97.88 236 ILE B N 1
ATOM 4393 C CA . ILE B 1 236 ? -13.844 30.969 3.242 1 97.88 236 ILE B CA 1
ATOM 4394 C C . ILE B 1 236 ? -13.414 30.672 1.809 1 97.88 236 ILE B C 1
ATOM 4396 O O . ILE B 1 236 ? -13.398 29.516 1.389 1 97.88 236 ILE B O 1
ATOM 4400 N N . ASP B 1 237 ? -13.102 31.75 1.107 1 97.44 237 ASP B N 1
ATOM 4401 C CA . ASP B 1 237 ? -12.344 31.625 -0.134 1 97.44 237 ASP B CA 1
ATOM 4402 C C . ASP B 1 237 ? -10.844 31.578 0.141 1 97.44 237 ASP B C 1
ATOM 4404 O O . ASP B 1 237 ? -10.352 32.25 1.043 1 97.44 237 ASP B O 1
ATOM 4408 N N . ILE B 1 238 ? -10.148 30.797 -0.554 1 98.06 238 ILE B N 1
ATOM 4409 C CA . ILE B 1 238 ? -8.703 30.719 -0.394 1 98.06 238 ILE B CA 1
ATOM 4410 C C . ILE B 1 238 ? -8.023 31.094 -1.709 1 98.06 238 ILE B C 1
ATOM 4412 O O . ILE B 1 238 ? -8.648 31.078 -2.77 1 98.06 238 ILE B O 1
ATOM 4416 N N . PRO B 1 239 ? -6.77 31.531 -1.661 1 98.19 239 PRO B N 1
ATOM 4417 C CA . PRO B 1 239 ? -6.059 31.938 -2.875 1 98.19 239 PRO B CA 1
ATOM 4418 C C . PRO B 1 239 ? -6.062 30.859 -3.955 1 98.19 239 PRO B C 1
ATOM 4420 O O . PRO B 1 239 ? -5.934 29.672 -3.646 1 98.19 239 PRO B O 1
ATOM 4423 N N . LYS B 1 240 ? -6.195 31.281 -5.191 1 98.19 240 LYS B N 1
ATOM 4424 C CA . LYS B 1 240 ? -6.23 30.375 -6.336 1 98.19 240 LYS B CA 1
ATOM 4425 C C . LYS B 1 240 ? -4.969 29.531 -6.402 1 98.19 240 LYS B C 1
ATOM 4427 O O . LYS B 1 240 ? -5.02 28.359 -6.785 1 98.19 240 LYS B O 1
ATOM 4432 N N . VAL B 1 241 ? -3.877 30.156 -6 1 98.25 241 VAL B N 1
ATOM 4433 C CA . VAL B 1 241 ? -2.6 29.453 -6.07 1 98.25 241 VAL B CA 1
ATOM 4434 C C . VAL B 1 241 ? -2.623 28.25 -5.145 1 98.25 241 VAL B C 1
ATOM 4436 O O . VAL B 1 241 ? -2.07 27.188 -5.473 1 98.25 241 VAL B O 1
ATOM 4439 N N . ILE B 1 242 ? -3.285 28.344 -4.012 1 98.62 242 ILE B N 1
ATOM 4440 C CA . ILE B 1 242 ? -3.379 27.234 -3.053 1 98.62 242 ILE B CA 1
ATOM 4441 C C . ILE B 1 242 ? -4.266 26.141 -3.617 1 98.62 242 ILE B C 1
ATOM 4443 O O . ILE B 1 242 ? -3.93 24.953 -3.518 1 98.62 242 ILE B O 1
ATOM 4447 N N . ILE B 1 243 ? -5.359 26.484 -4.211 1 98.69 243 ILE B N 1
ATOM 4448 C CA . ILE B 1 243 ? -6.262 25.531 -4.836 1 98.69 243 ILE B CA 1
ATOM 4449 C C . ILE B 1 243 ? -5.516 24.75 -5.918 1 98.69 243 ILE B C 1
ATOM 4451 O O . ILE B 1 243 ? -5.59 23.516 -5.973 1 98.69 243 ILE B O 1
ATOM 4455 N N . GLN B 1 244 ? -4.797 25.438 -6.727 1 98.62 244 GLN B N 1
ATOM 4456 C CA . GLN B 1 244 ? -4.055 24.812 -7.816 1 98.62 244 GLN B CA 1
ATOM 4457 C C . GLN B 1 244 ? -2.996 23.844 -7.281 1 98.62 244 GLN B C 1
ATOM 4459 O O . GLN B 1 244 ? -2.805 22.766 -7.828 1 98.62 244 GLN B O 1
ATOM 4464 N N . GLN B 1 245 ? -2.324 24.266 -6.23 1 98.75 245 GLN B N 1
ATOM 4465 C CA . GLN B 1 245 ? -1.324 23.406 -5.605 1 98.75 245 GLN B CA 1
ATOM 4466 C C . GLN B 1 245 ? -1.961 22.125 -5.059 1 98.75 245 GLN B C 1
ATOM 4468 O O . GLN B 1 245 ? -1.427 21.031 -5.246 1 98.75 245 GLN B O 1
ATOM 4473 N N . CYS B 1 246 ? -3.133 22.281 -4.449 1 98.81 246 CYS B N 1
ATOM 4474 C CA . CYS B 1 246 ? -3.836 21.109 -3.92 1 98.81 246 CYS B CA 1
ATOM 4475 C C . CYS B 1 246 ? -4.234 20.156 -5.043 1 98.81 246 CYS B C 1
ATOM 4477 O O . CYS B 1 246 ? -4.055 18.953 -4.926 1 98.81 246 CYS B O 1
ATOM 4479 N N . LEU B 1 247 ? -4.746 20.719 -6.125 1 98.75 247 LEU B N 1
ATOM 4480 C CA . LEU B 1 247 ? -5.18 19.891 -7.25 1 98.75 247 LEU B CA 1
ATOM 4481 C C . LEU B 1 247 ? -3.994 19.188 -7.895 1 98.75 247 LEU B C 1
ATOM 4483 O O . LEU B 1 247 ? -4.098 18.031 -8.281 1 98.75 247 LEU B O 1
ATOM 4487 N N . GLU B 1 248 ? -2.865 19.906 -8.016 1 98.69 248 GLU B N 1
ATOM 4488 C CA . GLU B 1 248 ? -1.658 19.297 -8.547 1 98.69 248 GLU B CA 1
ATOM 4489 C C . GLU B 1 248 ? -1.163 18.172 -7.633 1 98.69 248 GLU B C 1
ATOM 4491 O O . GLU B 1 248 ? -0.746 17.109 -8.109 1 98.69 248 GLU B O 1
ATOM 4496 N N . PHE B 1 249 ? -1.206 18.469 -6.371 1 98.38 249 PHE B N 1
ATOM 4497 C CA . PHE B 1 249 ? -0.835 17.469 -5.375 1 98.38 249 PHE B CA 1
ATOM 4498 C C . PHE B 1 249 ? -1.684 16.203 -5.527 1 98.38 249 PHE B C 1
ATOM 4500 O O . PHE B 1 249 ? -1.152 15.102 -5.582 1 98.38 249 PHE B O 1
ATOM 4507 N N . MET B 1 250 ? -2.994 16.359 -5.645 1 98.38 250 MET B N 1
ATOM 4508 C CA . MET B 1 250 ? -3.912 15.234 -5.801 1 98.38 250 MET B CA 1
ATOM 4509 C C . MET B 1 250 ? -3.654 14.5 -7.113 1 98.38 250 MET B C 1
ATOM 4511 O O . MET B 1 250 ? -3.713 13.266 -7.16 1 98.38 250 MET B O 1
ATOM 4515 N N . ARG B 1 251 ? -3.311 15.195 -8.133 1 97.94 251 ARG B N 1
ATOM 4516 C CA . ARG B 1 251 ? -2.996 14.594 -9.422 1 97.94 251 ARG B CA 1
ATOM 4517 C C . ARG B 1 251 ? -1.753 13.711 -9.32 1 97.94 251 ARG B C 1
ATOM 4519 O O . ARG B 1 251 ? -1.721 12.609 -9.875 1 97.94 251 ARG B O 1
ATOM 4526 N N . GLU B 1 252 ? -0.768 14.188 -8.609 1 96.94 252 GLU B N 1
ATOM 4527 C CA . GLU B 1 252 ? 0.474 13.438 -8.445 1 96.94 252 GLU B CA 1
ATOM 4528 C C . GLU B 1 252 ? 0.219 12.086 -7.789 1 96.94 252 GLU B C 1
ATOM 4530 O O . GLU B 1 252 ? 0.905 11.109 -8.086 1 96.94 252 GLU B O 1
ATOM 4535 N N . PHE B 1 253 ? -0.763 12.031 -6.906 1 96.88 253 PHE B N 1
ATOM 4536 C CA . PHE B 1 253 ? -1.043 10.812 -6.16 1 96.88 253 PHE B CA 1
ATOM 4537 C C . PHE B 1 253 ? -2.191 10.039 -6.797 1 96.88 253 PHE B C 1
ATOM 4539 O O . PHE B 1 253 ? -2.486 8.906 -6.395 1 96.88 253 PHE B O 1
ATOM 4546 N N . GLY B 1 254 ? -2.908 10.633 -7.762 1 96.19 254 GLY B N 1
ATOM 4547 C CA . GLY B 1 254 ? -4.09 10.016 -8.344 1 96.19 254 GLY B CA 1
ATOM 4548 C C . GLY B 1 254 ? -5.289 10.039 -7.414 1 96.19 254 GLY B C 1
ATOM 4549 O O . GLY B 1 254 ? -6.098 9.109 -7.418 1 96.19 254 GLY B O 1
ATOM 4550 N N . LEU B 1 255 ? -5.41 11.07 -6.602 1 97.62 255 LEU B N 1
ATOM 4551 C CA . LEU B 1 255 ? -6.473 11.141 -5.605 1 97.62 255 LEU B CA 1
ATOM 4552 C C . LEU B 1 255 ? -7.68 11.898 -6.145 1 97.62 255 LEU B C 1
ATOM 4554 O O . LEU B 1 255 ? -7.527 12.883 -6.871 1 97.62 255 LEU B O 1
ATOM 4558 N N . SER B 1 256 ? -8.836 11.484 -5.742 1 97.75 256 SER B N 1
ATOM 4559 C CA . SER B 1 256 ? -10.07 12.203 -6.047 1 97.75 256 SER B CA 1
ATOM 4560 C C . SER B 1 256 ? -10.664 12.836 -4.797 1 97.75 256 SER B C 1
ATOM 4562 O O . SER B 1 256 ? -11.68 13.531 -4.871 1 97.75 256 SER B O 1
ATOM 4564 N N . PHE B 1 257 ? -10.055 12.531 -3.74 1 98.44 257 PHE B N 1
ATOM 4565 C CA . PHE B 1 257 ? -10.438 13.125 -2.465 1 98.44 257 PHE B CA 1
ATOM 4566 C C . PHE B 1 257 ? -9.203 13.508 -1.658 1 98.44 257 PHE B C 1
ATOM 4568 O O . PHE B 1 257 ? -8.227 12.758 -1.605 1 98.44 257 PHE B O 1
ATOM 4575 N N . GLY B 1 258 ? -9.234 14.586 -1.044 1 98.38 258 GLY B N 1
ATOM 4576 C CA . GLY B 1 258 ? -8.18 14.992 -0.133 1 98.38 258 GLY B CA 1
ATOM 4577 C C . GLY B 1 258 ? -8.633 16.031 0.881 1 98.38 258 GLY B C 1
ATOM 4578 O O . GLY B 1 258 ? -9.352 16.969 0.538 1 98.38 258 GLY B O 1
ATOM 4579 N N . ALA B 1 259 ? -8.32 15.812 2.115 1 98.25 259 ALA B N 1
ATOM 4580 C CA . ALA B 1 259 ? -8.477 16.797 3.184 1 98.25 259 ALA B CA 1
ATOM 4581 C C . ALA B 1 259 ? -7.133 17.422 3.561 1 98.25 259 ALA B C 1
ATOM 4583 O O . ALA B 1 259 ? -6.316 16.781 4.234 1 98.25 259 ALA B O 1
ATOM 4584 N N . PHE B 1 260 ? -6.957 18.641 3.111 1 98.38 260 PHE B N 1
ATOM 4585 C CA . PHE B 1 260 ? -5.699 19.344 3.32 1 98.38 260 PHE B CA 1
ATOM 4586 C C . PHE B 1 260 ? -5.766 20.203 4.578 1 98.38 260 PHE B C 1
ATOM 4588 O O . PHE B 1 260 ? -6.754 20.906 4.805 1 98.38 260 PHE B O 1
ATOM 4595 N N . ASP B 1 261 ? -4.734 20.156 5.332 1 96.69 261 ASP B N 1
ATOM 4596 C CA . ASP B 1 261 ? -4.617 21.016 6.516 1 96.69 261 ASP B CA 1
ATOM 4597 C C . ASP B 1 261 ? -3.529 22.062 6.332 1 96.69 261 ASP B C 1
ATOM 4599 O O . ASP B 1 261 ? -2.396 21.734 5.973 1 96.69 261 ASP B O 1
ATOM 4603 N N . PHE B 1 262 ? -3.934 23.328 6.59 1 97.56 262 PHE B N 1
ATOM 4604 C CA . PHE B 1 262 ? -3.012 24.453 6.508 1 97.56 262 PHE B CA 1
ATOM 4605 C C . PHE B 1 262 ? -3.021 25.25 7.805 1 97.56 262 PHE B C 1
ATOM 4607 O O . PHE B 1 262 ? -4.035 25.297 8.508 1 97.56 262 PHE B O 1
ATOM 4614 N N . ILE B 1 263 ? -1.906 25.828 8.07 1 95.88 263 ILE B N 1
ATOM 4615 C CA . ILE B 1 263 ? -1.808 26.922 9.016 1 95.88 263 ILE B CA 1
ATOM 4616 C C . ILE B 1 263 ? -1.601 28.234 8.266 1 95.88 263 ILE B C 1
ATOM 4618 O O . ILE B 1 263 ? -0.79 28.312 7.34 1 95.88 263 ILE B O 1
ATOM 4622 N N . VAL B 1 264 ? -2.373 29.172 8.625 1 96.88 264 VAL B N 1
ATOM 4623 C CA . VAL B 1 264 ? -2.16 30.5 8.062 1 96.88 264 VAL B CA 1
ATOM 4624 C C . VAL B 1 264 ? -1.47 31.391 9.094 1 96.88 264 VAL B C 1
ATOM 4626 O O . VAL B 1 264 ? -1.944 31.531 10.227 1 96.88 264 VAL B O 1
ATOM 4629 N N . SER B 1 265 ? -0.33 31.859 8.758 1 95.44 265 SER B N 1
ATOM 4630 C CA . SER B 1 265 ? 0.467 32.781 9.57 1 95.44 265 SER B CA 1
ATOM 4631 C C . SER B 1 265 ? 0.906 34 8.766 1 95.44 265 SER B C 1
ATOM 4633 O O . SER B 1 265 ? 1.599 33.875 7.754 1 95.44 265 SER B O 1
ATOM 4635 N N . ASN B 1 266 ? 0.445 35.188 9.211 1 95 266 ASN B N 1
ATOM 4636 C CA . ASN B 1 266 ? 0.741 36.438 8.516 1 95 266 ASN B CA 1
ATOM 4637 C C . ASN B 1 266 ? 0.338 36.375 7.043 1 95 266 ASN B C 1
ATOM 4639 O O . ASN B 1 266 ? 1.121 36.719 6.164 1 95 266 ASN B O 1
ATOM 4643 N N . GLY B 1 267 ? -0.775 35.781 6.77 1 94.31 267 GLY B N 1
ATOM 4644 C CA . GLY B 1 267 ? -1.349 35.719 5.434 1 94.31 267 GLY B CA 1
ATOM 4645 C C . GLY B 1 267 ? -0.775 34.594 4.578 1 94.31 267 GLY B C 1
ATOM 4646 O O . GLY B 1 267 ? -1.23 34.375 3.455 1 94.31 267 GLY B O 1
ATOM 4647 N N . GLU B 1 268 ? 0.228 33.906 5.133 1 96.69 268 GLU B N 1
ATOM 4648 C CA . GLU B 1 268 ? 0.873 32.844 4.371 1 96.69 268 GLU B CA 1
ATOM 4649 C C . GLU B 1 268 ? 0.313 31.469 4.754 1 96.69 268 GLU B C 1
ATOM 4651 O O . GLU B 1 268 ? 0.084 31.188 5.934 1 96.69 268 GLU B O 1
ATOM 4656 N N . TYR B 1 269 ? 0.052 30.656 3.764 1 98 269 TYR B N 1
ATOM 4657 C CA . TYR B 1 269 ? -0.473 29.312 3.977 1 98 269 TYR B CA 1
ATOM 4658 C C . TYR B 1 269 ? 0.657 28.297 4.125 1 98 269 TYR B C 1
ATOM 4660 O O . TYR B 1 269 ? 1.445 28.094 3.199 1 98 269 TYR B O 1
ATOM 4668 N N . TYR B 1 270 ? 0.762 27.656 5.242 1 97.5 270 TYR B N 1
ATOM 4669 C CA . TYR B 1 270 ? 1.704 26.562 5.473 1 97.5 270 TYR B CA 1
ATOM 4670 C C . TYR B 1 270 ? 1.01 25.219 5.375 1 97.5 270 TYR B C 1
ATOM 4672 O O . TYR B 1 270 ? 0.057 24.938 6.109 1 97.5 270 TYR B O 1
ATOM 4680 N N . PHE B 1 271 ? 1.474 24.406 4.477 1 97.25 271 PHE B N 1
ATOM 4681 C CA . PHE B 1 271 ? 0.937 23.062 4.293 1 97.25 271 PHE B CA 1
ATOM 4682 C C . PHE B 1 271 ? 1.376 22.141 5.43 1 97.25 271 PHE B C 1
ATOM 4684 O O . PHE B 1 271 ? 2.564 22.062 5.746 1 97.25 271 PHE B O 1
ATOM 4691 N N . LEU B 1 272 ? 0.425 21.438 5.988 1 94.69 272 LEU B N 1
ATOM 4692 C CA . LEU B 1 272 ? 0.756 20.516 7.066 1 94.69 272 LEU B CA 1
ATOM 4693 C C . LEU B 1 272 ? 0.673 19.062 6.586 1 94.69 272 LEU B C 1
ATOM 4695 O O . LEU B 1 272 ? 1.63 18.297 6.73 1 94.69 272 LEU B O 1
ATOM 4699 N N . GLU B 1 273 ? -0.455 18.703 6.055 1 94.75 273 GLU B N 1
ATOM 4700 C CA . GLU B 1 273 ? -0.656 17.344 5.566 1 94.75 273 GLU B CA 1
ATOM 4701 C C . GLU B 1 273 ? -1.932 17.234 4.734 1 94.75 273 GLU B C 1
ATOM 4703 O O . GLU B 1 273 ? -2.746 18.156 4.719 1 94.75 273 GLU B O 1
ATOM 4708 N N . VAL B 1 274 ? -2.004 16.219 4.02 1 96.75 274 VAL B N 1
ATOM 4709 C CA . VAL B 1 274 ? -3.244 15.812 3.361 1 96.75 274 VAL B CA 1
ATOM 4710 C C . VAL B 1 274 ? -3.711 14.469 3.91 1 96.75 274 VAL B C 1
ATOM 4712 O O . VAL B 1 274 ? -2.9 13.57 4.141 1 96.75 274 VAL B O 1
ATOM 4715 N N . ASN B 1 275 ? -4.918 14.375 4.23 1 95.25 275 ASN B N 1
ATOM 4716 C CA . ASN B 1 275 ? -5.559 13.102 4.547 1 95.25 275 ASN B CA 1
ATOM 4717 C C . ASN B 1 275 ? -6.477 12.641 3.424 1 95.25 275 ASN B C 1
ATOM 4719 O O . ASN B 1 275 ? -7.574 13.172 3.254 1 95.25 275 ASN B O 1
ATOM 4723 N N . PRO B 1 276 ? -6.047 11.656 2.652 1 96.44 276 PRO B N 1
ATOM 4724 C CA . PRO B 1 276 ? -6.84 11.188 1.511 1 96.44 276 PRO B CA 1
ATOM 4725 C C . PRO B 1 276 ? -8.109 10.461 1.934 1 96.44 276 PRO B C 1
ATOM 4727 O O . PRO B 1 276 ? -8.953 10.133 1.089 1 96.44 276 PRO B O 1
ATOM 4730 N N . ASN B 1 277 ? -8.281 10.18 3.148 1 95.19 277 ASN B N 1
ATOM 4731 C CA . ASN B 1 277 ? -9.453 9.555 3.746 1 95.19 277 ASN B CA 1
ATOM 4732 C C . ASN B 1 277 ? -9.898 10.281 5.012 1 95.19 277 ASN B C 1
ATOM 4734 O O . ASN B 1 277 ? -10.297 9.648 5.988 1 95.19 277 ASN B O 1
ATOM 4738 N N . GLY B 1 278 ? -9.781 11.531 4.949 1 94.06 278 GLY B N 1
ATOM 4739 C CA . GLY B 1 278 ? -10.031 12.359 6.113 1 94.06 278 GLY B CA 1
ATOM 4740 C C . GLY B 1 278 ? -11.508 12.484 6.445 1 94.06 278 GLY B C 1
ATOM 4741 O O . GLY B 1 278 ? -12.367 12.297 5.578 1 94.06 278 GLY B O 1
ATOM 4742 N N . GLN B 1 279 ? -11.75 12.836 7.742 1 94.81 279 GLN B N 1
ATOM 4743 C CA . GLN B 1 279 ? -13.117 13.125 8.172 1 94.81 279 GLN B CA 1
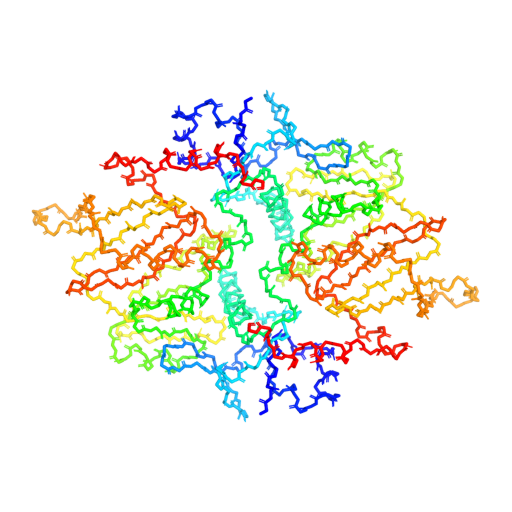ATOM 4744 C C . GLN B 1 279 ? -13.602 14.453 7.605 1 94.81 279 GLN B C 1
ATOM 4746 O O . GLN B 1 279 ? -12.82 15.398 7.469 1 94.81 279 GLN B O 1
ATOM 4751 N N . TRP B 1 280 ? -14.875 14.523 7.289 1 97.38 280 TRP B N 1
ATOM 4752 C CA . TRP B 1 280 ? -15.406 15.734 6.672 1 97.38 280 TRP B CA 1
ATOM 4753 C C . TRP B 1 280 ? -16.812 16.031 7.18 1 97.38 280 TRP B C 1
ATOM 4755 O O . TRP B 1 280 ? -17.297 17.156 7.043 1 97.38 280 TRP B O 1
ATOM 4765 N N . LEU B 1 281 ? -17.469 15.047 7.73 1 97.5 281 LEU B N 1
ATOM 4766 C CA . LEU B 1 281 ? -18.875 15.18 8.055 1 97.5 281 LEU B CA 1
ATOM 4767 C C . LEU B 1 281 ? -19.109 16.297 9.062 1 97.5 281 LEU B C 1
ATOM 4769 O O . LEU B 1 281 ? -20.094 17.031 8.969 1 97.5 281 LEU B O 1
ATOM 4773 N N . TRP B 1 282 ? -18.25 16.438 10.07 1 95.19 282 TRP B N 1
ATOM 4774 C CA . TRP B 1 282 ? -18.422 17.453 11.109 1 95.19 282 TRP B CA 1
ATOM 4775 C C . TRP B 1 282 ? -18.484 18.844 10.5 1 95.19 282 TRP B C 1
ATOM 4777 O O . TRP B 1 282 ? -19.234 19.703 10.969 1 95.19 282 TRP B O 1
ATOM 4787 N N . LEU B 1 283 ? -17.797 19.078 9.398 1 96.25 283 LEU B N 1
ATOM 4788 C CA . LEU B 1 283 ? -17.828 20.359 8.719 1 96.25 283 LEU B CA 1
ATOM 4789 C C . LEU B 1 283 ? -19.156 20.578 7.996 1 96.25 283 LEU B C 1
ATOM 4791 O O . LEU B 1 283 ? -19.703 21.672 8.016 1 96.25 283 LEU B O 1
ATOM 4795 N N . GLU B 1 284 ? -19.562 19.516 7.281 1 97.06 284 GLU B N 1
ATOM 4796 C CA . GLU B 1 284 ? -20.859 19.609 6.602 1 97.06 284 GLU B CA 1
ATOM 4797 C C . GLU B 1 284 ? -21.984 19.859 7.598 1 97.06 284 GLU B C 1
ATOM 4799 O O . GLU B 1 284 ? -22.844 20.703 7.355 1 97.06 284 GLU B O 1
ATOM 4804 N N . GLU B 1 285 ? -21.984 19.219 8.719 1 95.81 285 GLU B N 1
ATOM 4805 C CA . GLU B 1 285 ? -23.047 19.375 9.719 1 95.81 285 GLU B CA 1
ATOM 4806 C C . GLU B 1 285 ? -23.016 20.781 10.32 1 95.81 285 GLU B C 1
ATOM 4808 O O . GLU B 1 285 ? -24.078 21.375 10.555 1 95.81 285 GLU B O 1
ATOM 4813 N N . LYS B 1 286 ? -21.859 21.312 10.555 1 94.94 286 LYS B N 1
ATOM 4814 C CA . LYS B 1 286 ? -21.703 22.609 11.203 1 94.94 286 LYS B CA 1
ATOM 4815 C C . LYS B 1 286 ? -22 23.75 10.234 1 94.94 286 LYS B C 1
ATOM 4817 O O . LYS B 1 286 ? -22.547 24.781 10.625 1 94.94 286 LYS B O 1
ATOM 4822 N N . LEU B 1 287 ? -21.672 23.578 8.938 1 97.62 287 LEU B N 1
ATOM 4823 C CA . LEU B 1 287 ? -21.672 24.719 8.031 1 97.62 287 LEU B CA 1
ATOM 4824 C C . LEU B 1 287 ? -22.578 24.453 6.828 1 97.62 287 LEU B C 1
ATOM 4826 O O . LEU B 1 287 ? -22.641 25.266 5.902 1 97.62 287 LEU B O 1
ATOM 4830 N N . ASP B 1 288 ? -23.266 23.328 6.832 1 96.94 288 ASP B N 1
ATOM 4831 C CA . ASP B 1 288 ? -24.172 22.922 5.762 1 96.94 288 ASP B CA 1
ATOM 4832 C C . ASP B 1 288 ? -23.438 22.859 4.422 1 96.94 288 ASP B C 1
ATOM 4834 O O . ASP B 1 288 ? -23.953 23.344 3.408 1 96.94 288 ASP B O 1
ATOM 4838 N N . LEU B 1 289 ? -22.203 22.406 4.535 1 97.75 289 LEU B N 1
ATOM 4839 C CA . LEU B 1 289 ? -21.453 22.188 3.303 1 97.75 289 LEU B CA 1
ATOM 4840 C C . LEU B 1 289 ? -22.047 21.016 2.518 1 97.75 289 LEU B C 1
ATOM 4842 O O . LEU B 1 289 ? -22.812 20.219 3.064 1 97.75 289 LEU B O 1
ATOM 4846 N N . LYS B 1 290 ? -21.766 20.906 1.23 1 98 290 LYS B N 1
ATOM 4847 C CA . LYS B 1 290 ? -22.297 19.859 0.365 1 98 290 LYS B CA 1
ATOM 4848 C C . LYS B 1 290 ? -21.203 18.875 -0.047 1 98 290 LYS B C 1
ATOM 4850 O O . LYS B 1 290 ? -21.094 18.516 -1.223 1 98 290 LYS B O 1
ATOM 4855 N N . ILE B 1 291 ? -20.375 18.484 0.949 1 98.56 291 ILE B N 1
ATOM 4856 C CA . ILE B 1 291 ? -19.297 17.547 0.678 1 98.56 291 ILE B CA 1
ATOM 4857 C C . ILE B 1 291 ? -19.859 16.188 0.325 1 98.56 291 ILE B C 1
ATOM 4859 O O . ILE B 1 291 ? -19.391 15.523 -0.603 1 98.56 291 ILE B O 1
ATOM 4863 N N . SER B 1 292 ? -20.938 15.773 1.048 1 98.19 292 SER B N 1
ATOM 4864 C CA . SER B 1 292 ? -21.578 14.5 0.764 1 98.19 292 SER B CA 1
ATOM 4865 C C . SER B 1 292 ? -22.125 14.453 -0.661 1 98.19 292 SER B C 1
ATOM 4867 O O . SER B 1 292 ? -21.969 13.453 -1.361 1 98.19 292 SER B O 1
ATOM 4869 N N . ASP B 1 293 ? -22.688 15.547 -1.077 1 97.94 293 ASP B N 1
ATOM 4870 C CA . ASP B 1 293 ? -23.203 15.625 -2.445 1 97.94 293 ASP B CA 1
ATOM 4871 C C . ASP B 1 293 ? -22.062 15.438 -3.455 1 97.94 293 ASP B C 1
ATOM 4873 O O . ASP B 1 293 ? -22.219 14.719 -4.445 1 97.94 293 ASP B O 1
ATOM 4877 N N . ALA B 1 294 ? -20.969 16.094 -3.184 1 98.25 294 ALA B N 1
ATOM 4878 C CA . ALA B 1 294 ? -19.812 16 -4.086 1 98.25 294 ALA B CA 1
ATOM 4879 C C . ALA B 1 294 ? -19.281 14.57 -4.168 1 98.25 294 ALA B C 1
ATOM 4881 O O . ALA B 1 294 ? -18.969 14.086 -5.254 1 98.25 294 ALA B O 1
ATOM 4882 N N . ILE B 1 295 ? -19.203 13.875 -3.047 1 97.75 295 ILE B N 1
ATOM 4883 C CA . ILE B 1 295 ? -18.703 12.508 -2.986 1 97.75 295 ILE B CA 1
ATOM 4884 C C . ILE B 1 295 ? -19.641 11.578 -3.754 1 97.75 295 ILE B C 1
ATOM 4886 O O . ILE B 1 295 ? -19.203 10.781 -4.582 1 97.75 295 ILE B O 1
ATOM 4890 N N . VAL B 1 296 ? -20.953 11.734 -3.504 1 96.44 296 VAL B N 1
ATOM 4891 C CA . VAL B 1 296 ? -21.938 10.859 -4.133 1 96.44 296 VAL B CA 1
ATOM 4892 C C . VAL B 1 296 ? -21.969 11.117 -5.637 1 96.44 296 VAL B C 1
ATOM 4894 O O . VAL B 1 296 ? -22.031 10.18 -6.438 1 96.44 296 VAL B O 1
ATOM 4897 N N . HIS B 1 297 ? -21.922 12.391 -6 1 96 297 HIS B N 1
ATOM 4898 C CA . HIS B 1 297 ? -21.875 12.727 -7.418 1 96 297 HIS B CA 1
ATOM 4899 C C . HIS B 1 297 ? -20.672 12.102 -8.109 1 96 297 HIS B C 1
ATOM 4901 O O . HIS B 1 297 ? -20.797 11.539 -9.203 1 96 297 HIS B O 1
ATOM 4907 N N . PHE B 1 298 ? -19.547 12.195 -7.527 1 97.25 298 PHE B N 1
ATOM 4908 C CA . PHE B 1 298 ? -18.328 11.586 -8.07 1 97.25 298 PHE B CA 1
ATOM 4909 C C . PHE B 1 298 ? -18.516 10.086 -8.258 1 97.25 298 PHE B C 1
ATOM 4911 O O . PHE B 1 298 ? -18.172 9.547 -9.312 1 97.25 298 PHE B O 1
ATOM 4918 N N . LEU B 1 299 ? -19.047 9.414 -7.223 1 96.25 299 LEU B N 1
ATOM 4919 C CA . LEU B 1 299 ? -19.188 7.961 -7.23 1 96.25 299 LEU B CA 1
ATOM 4920 C C . LEU B 1 299 ? -20.203 7.516 -8.266 1 96.25 299 LEU B C 1
ATOM 4922 O O . LEU B 1 299 ? -20.125 6.406 -8.797 1 96.25 299 LEU B O 1
ATOM 4926 N N . LEU B 1 300 ? -21.188 8.359 -8.578 1 94.62 300 LEU B N 1
ATOM 4927 C CA . LEU B 1 300 ? -22.266 7.98 -9.484 1 94.62 300 LEU B CA 1
ATOM 4928 C C . LEU B 1 300 ? -21.875 8.234 -10.938 1 94.62 300 LEU B C 1
ATOM 4930 O O . LEU B 1 300 ? -22.5 7.711 -11.859 1 94.62 300 LEU B O 1
ATOM 4934 N N . GLU B 1 301 ? -20.891 9.109 -11.125 1 90.62 301 GLU B N 1
ATOM 4935 C CA . GLU B 1 301 ? -20.453 9.406 -12.484 1 90.62 301 GLU B CA 1
ATOM 4936 C C . GLU B 1 301 ? -19.891 8.164 -13.172 1 90.62 301 GLU B C 1
ATOM 4938 O O . GLU B 1 301 ? -19.297 7.312 -12.516 1 90.62 301 GLU B O 1
ATOM 4943 N N . ASP B 1 302 ? -20.266 8.039 -14.484 1 78.38 302 ASP B N 1
ATOM 4944 C CA . ASP B 1 302 ? -19.734 6.91 -15.234 1 78.38 302 ASP B CA 1
ATOM 4945 C C . ASP B 1 302 ? -18.25 7.133 -15.57 1 78.38 302 ASP B C 1
ATOM 4947 O O . ASP B 1 302 ? -17.828 8.273 -15.758 1 78.38 302 ASP B O 1
ATOM 4951 N N . GLY B 1 303 ? -17.312 6.281 -15.258 1 64.75 303 GLY B N 1
ATOM 4952 C CA . GLY B 1 303 ? -15.883 6.375 -15.562 1 64.75 303 GLY B CA 1
ATOM 4953 C C . GLY B 1 303 ? -15.609 6.793 -17 1 64.75 303 GLY B C 1
ATOM 4954 O O . GLY B 1 303 ? -16.422 6.559 -17.891 1 64.75 303 GLY B O 1
ATOM 4955 N N . ASP B 1 304 ? -14.781 7.855 -17.234 1 50.72 304 ASP B N 1
ATOM 4956 C CA . ASP B 1 304 ? -14.398 8.219 -18.594 1 50.72 304 ASP B CA 1
ATOM 4957 C C . ASP B 1 304 ? -13.898 7 -19.359 1 50.72 304 ASP B C 1
ATOM 4959 O O . ASP B 1 304 ? -13.031 6.27 -18.891 1 50.72 304 ASP B O 1
ATOM 4963 N N . HIS B 1 305 ? -14.773 6.234 -19.938 1 41.44 305 HIS B N 1
ATOM 4964 C CA . HIS B 1 305 ? -14.195 5.285 -20.891 1 41.44 305 HIS B CA 1
ATOM 4965 C C . HIS B 1 305 ? -13.141 5.949 -21.75 1 41.44 305 HIS B C 1
ATOM 4967 O O . HIS B 1 305 ? -13.242 7.137 -22.078 1 41.44 305 HIS B O 1
#

pLDDT: mean 88.85, std 14.11, ra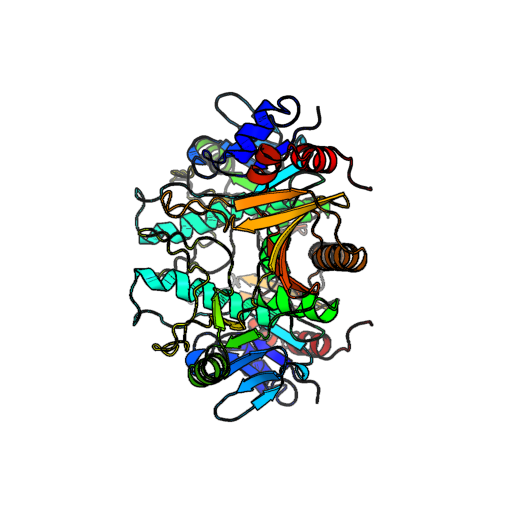nge [41.41, 98.81]

Solvent-accessible surface area (backbone atoms only — not comparable to full-atom values): 32925 Å² total; per-residue (Å²): 130,69,31,30,37,32,40,20,28,85,82,44,60,64,57,54,51,46,30,68,76,39,47,88,33,46,76,40,75,47,32,43,40,51,40,64,66,41,36,42,39,44,36,84,87,53,36,33,42,33,46,98,86,45,77,42,52,49,88,58,34,39,9,31,46,57,47,77,73,39,73,48,88,55,78,89,46,59,74,84,48,40,66,53,29,51,47,24,41,47,33,53,53,44,24,49,52,65,61,40,32,75,35,49,53,44,38,57,49,44,44,59,49,53,41,24,46,56,38,42,52,54,53,39,54,74,72,61,56,44,62,59,60,44,38,34,32,22,33,38,68,61,51,35,55,54,46,72,74,38,65,26,32,36,31,60,38,43,67,77,72,40,75,45,100,82,49,70,51,67,76,57,74,33,75,53,51,92,85,52,72,64,67,80,18,42,68,35,41,38,29,35,31,45,62,71,73,60,76,33,34,35,43,37,38,32,43,71,85,49,78,47,37,31,38,42,30,75,35,76,82,46,60,90,82,58,84,73,64,51,71,43,78,42,82,50,89,71,62,66,69,56,54,51,46,52,51,51,52,28,57,76,56,70,46,37,34,36,32,33,37,30,37,29,38,94,89,38,64,28,54,73,50,56,32,61,79,51,90,55,59,73,54,25,71,74,65,69,49,63,60,66,57,45,49,52,51,59,47,66,49,77,63,84,123,130,70,31,31,37,31,40,20,29,84,81,44,59,65,56,53,52,48,29,69,77,39,48,88,32,46,76,38,74,48,31,42,40,51,39,65,66,41,37,42,38,43,36,84,88,54,38,34,42,32,47,97,86,46,77,41,53,48,87,58,34,40,10,28,46,57,47,76,72,39,71,48,88,54,79,90,46,59,75,87,49,40,64,52,30,51,47,24,41,47,34,52,53,45,24,49,53,66,62,39,32,76,35,48,54,44,38,58,50,46,44,58,49,53,40,24,46,56,38,41,52,53,52,39,53,74,72,60,55,46,62,57,60,43,38,34,32,21,32,37,67,61,51,37,56,54,47,73,75,38,65,26,31,37,32,60,38,42,67,75,75,40,76,42,100,85,51,68,52,67,76,58,73,36,73,54,52,89,85,52,73,64,65,80,18,41,67,36,40,39,30,34,32,45,63,70,73,60,76,34,32,35,42,38,38,31,42,70,83,48,77,47,36,31,38,42,29,75,36,75,81,46,60,90,84,57,83,74,66,51,72,43,77,42,83,49,87,72,60,66,68,57,53,52,45,51,53,51,53,28,58,74,57,69,46,36,34,36,33,32,36,31,36,27,37,94,88,39,63,28,55,73,50,56,32,61,78,51,90,56,58,72,54,26,72,74,66,68,50,62,59,67,54,44,50,50,51,58,48,67,50,77,63,85,122

Nearest PDB structures (foldseek):
  5ig9-assembly2_C  TM=8.790E-01  e=1.068E-26  Microcystis aeruginosa MRC
  5ig9-assembly4_G  TM=8.726E-01  e=1.622E-26  Microcystis aeruginosa MRC
  5ig9-assembly3_E  TM=8.772E-01  e=4.473E-26  Microcystis aeruginosa MRC
  4iwx-assembly1_A  TM=6.920E-01  e=8.893E-15  Escherichia coli K-12
  3vpd-assembly1_A-2  TM=6.905E-01  e=8.088E-14  Thermus thermophilus

Sequence (610 aa):
MKNILVITHSKDYTVTYLEKKYSEFFTLRLNIDQINSYQINISDAYSNIITDHQDIALNDVHAVYYRKVAYPDLSDYEMGLRPLIAKELLALTEGLAETLGERCLTRPSLLKRAENKIVQLKVAKKIGFRLPQSLVTNYDQSAQAFVKSQTSIVKPIATGRLITSEQEYILQTNLVPDTVLPVNLSHCPSYFQSYVSKDYEVRVTIVDRQVFAVKIQADNHIDWRKSHAKNIYEVIDIPKVIIQQCLEFMREFGLSFGAFDFIVSNGEYYFLEVNPNGQWLWLEEKLDLKISDAIVHFLLEDGDHMKNILVITHSKDYTVTYLEKKYSEFFTLRLNIDQINSYQINISDAYSNIITDHQDIALNDVHAVYYRKVAYPDLSDYEMGLRPLIAKELLALTEGLAETLGERCLTRPSLLKRAENKIVQLKVAKKIGFRLPQSLVTNYDQSAQAFVKSQTSIVKPIATGRLITSEQEYILQTNLVPDTVLPVNLSHCPSYFQSYVSKDYEVRVTIVDRQVFAVKIQADNHIDWRKSHAKNIYEVIDIPKVIIQQCLEFMREFGLSFGAFDFIVSNGEYYFLEVNPNGQWLWLEEKLDLKISDAIVHFLLEDGDH

Radius of gyration: 25.64 Å; Cα contacts (8 Å, |Δi|>4): 1217; chains: 2; bounding box: 63×82×61 Å

InterPro domains:
  IPR048936 MvdD-like, pre-ATP grasp domain [PF21068] (3-102)

Secondary structure (DSSP, 8-state):
--EEEEEE-TT-HHHHHHHHHTTTT--EEEEGGGGGG-EEEEESS-EEEE-SS-EEEGGGEEEEEE----PPP-TTS-GGGHHHHHHHHHHHHHHHHHHSSSEESS-HHHHHHHH-HHHHHHHHHHHT-B---EEEES-HHHHHHHHHSS-EEEE-SS-S-EE-SS-EE----EE--TTS-----SSS-EEEEE----SEEEEEEEETTEEEEEEEEE-----TT--S-PEEEEE----HHHHHHHHHHHHHHT-SEEEEEEEEETTEEEEEEEETT---HHHHHHH---HHHHHHHHHHS----/--EEEEEE-TT-HHHHHHHHHTTTT--EEEEGGGGGG-EEEEESS-EEEE-SS-EEEGGGEEEEEE----PPP-TTS-GGGHHHHHHHHHHHHHHHHHHSSSEESS-HHHHHHHH-HHHHHHHHHHHT-B---EEEES-HHHHHHHHHSS-EEEE-SS-S-EE-SS-EE----EE--TTS-----SSS-EEEEE----SEEEEEEEETTEEEEEEEEE-----TT--S-PEEEEE----HHHHHHHHHHHHHHT-SEEEEEEEEETTEEEEEEEETT---HHHHHHH---HHHHHHHHHHS----

Foldseek 3Di:
DAEEEEEAAPPPVVLVVLCVVPVVHDPHYQHQQVNVQWDFDDDPVFTWIDHPVDTGGQQSHAEYEYAHHDHHQPVVDDPVCVVVVVVVSVCVSLVSQQPGHPYYQDRPVLQQQQQQVVSVVVLLVVLPFAAFDKDKDLDQVVQQVVCQVAWKKKAARGDDFPDDSVDGDHRDIDTDDPVDGDDRSNPPIIMMGHDDDFPWKWKWKAAQLDIWIKTWDFQPPPDVVPPDRDIDIDTDDDDPSVSVSVNSSCVVSVHRIWIWMWGADPNGTHTDGINSRDDDVVVCVVPVDCVSVSNVVVSSDRNPD/DAEEEEEAAPPPVVLVVLCVVPVVHDPHYQHQQVNVQWDFDDDPVFTWIDHPVDTGGQQSHAEYEYAHHDHHQPVVDDPVCVVVVVVVSVCVSLVSQQPGHPYYQDRPVLQQQQQQVVSVVVLLVVLPFAAFDKDKDLDQVVQQVVCQVAWKKKAARGDDFPDDSVDGDHRDTDTDDPVDGDDRSNPPIIMMGHDDDFPWKWKWKAAQLDIWIKTWDFQPPPPVVPPDRDIDIDTDDDDPSVSVSVNSSCVVSVHRIWIWMWGADPNGTHTDGINSRDDDVVVCVVPVDCVSVSNVVVSSDRNPD